Protein 6YU8 (pdb70)

B-factor: mean 39.11, std 14.2, range [21.79, 148.59]

Solvent-accessible surface area: 17658 Å² total; per-residue (Å²): 171,160,88,17,52,8,67,0,21,137,159,77,42,44,44,128,98,0,94,74,64,2,160,40,25,26,90,78,2,162,100,67,100,104,44,68,15,99,48,5,24,44,3,0,67,155,64,123,88,4,81,5,0,0,0,0,16,11,39,116,0,23,1,0,5,8,0,4,99,116,4,24,4,95,51,0,0,0,1,2,124,46,80,52,146,110,157,86,97,66,74,16,103,64,58,23,5,5,171,34,0,67,88,1,5,65,64,27,130,143,69,93,12,96,5,22,1,0,4,22,98,97,26,44,20,57,10,37,82,157,51,2,11,49,69,4,77,148,68,7,16,94,54,1,18,0,0,5,2,24,10,120,28,100,70,112,91,76,2,16,146,14,0,76,7,0,9,15,0,0,0,10,30,10,56,47,176,47,4,114,0,0,2,0,12,0,4,0,14,3,24,92,0,0,10,40,0,2,49,46,0,0,7,6,0,36,26,2,92,0,7,1,1,68,39,0,44,15,97,25,1,9,0,3,0,10,0,14,96,29,54,111,73,5,80,42,75,59,47,23,85,91,18,48,0,0,54,23,0,7,35,0,0,83,72,1,18,131,33,4,47,193,213,54,83,47,88,153,97,8,83,12,100,18,60,38,29,29,102,12,117,49,55,9,57,29,129,0,26,0,51,8,55,49,51,15,21,34,63,2,0,1,0,0,0,18,60,28,114,91,138,159,75,67,25,0,0,0,1,0,5,13,24,5,89,4,71,47,21,115,52,0,121,88,37,8,65,0,38,39,46,64,104,142,57,15,0,25,0,59,0,55,64,2,91,57,130,2,34,2,42,0,28,0,0,0,0,27,27,8,30,73,27,83,168,84,8,84,57,68,5,178,22,20,88,0,56,7,64,132

Structure (mmCIF, N/CA/C/O backbone):
data_6YU8
#
_entry.id   6YU8
#
_cell.length_a   153.761
_cell.length_b   153.761
_cell.length_c   105.354
_cell.angle_alpha   90.000
_cell.angle_beta   90.000
_cell.angle_gamma   120.000
#
_symmetry.space_group_name_H-M   'P 62 2 2'
#
loop_
_entity.id
_entity.type
_entity.pdbx_description
1 polymer 'Methyltransferase domain of the L protein'
2 polymer 'VHH antiboby'
3 non-polymer GLYCEROL
4 non-polymer DI(HYDROXYETHYL)ETHER
5 non-polymer 'SODIUM ION'
6 non-polymer 'CHLORIDE ION'
7 non-polymer 'MAGNESIUM ION'
8 water water
#
loop_
_atom_site.group_PDB
_atom_site.id
_atom_site.type_symbol
_atom_site.label_atom_id
_atom_site.label_alt_id
_atom_site.label_comp_id
_atom_site.label_asym_id
_atom_site.label_entity_id
_atom_site.label_seq_id
_atom_site.pdbx_PDB_ins_code
_atom_site.Cartn_x
_atom_site.Cartn_y
_atom_site.Cartn_z
_atom_site.occupancy
_atom_site.B_iso_or_equiv
_atom_site.auth_seq_id
_atom_site.auth_comp_id
_atom_site.auth_asym_id
_atom_site.auth_atom_id
_atom_site.pdbx_PDB_model_num
ATOM 1 N N . PRO A 1 19 ? 125.985 42.393 13.085 1.00 58.99 1755 PRO A N 1
ATOM 2 C CA . PRO A 1 19 ? 126.972 42.968 14.021 1.00 58.76 1755 PRO A CA 1
ATOM 3 C C . PRO A 1 19 ? 126.354 44.098 14.851 1.00 58.26 1755 PRO A C 1
ATOM 4 O O . PRO A 1 19 ? 126.402 44.066 16.079 1.00 59.05 1755 PRO A O 1
ATOM 8 N N . HIS A 1 20 ? 125.729 45.073 14.185 1.00 56.51 1756 HIS A N 1
ATOM 9 C CA . HIS A 1 20 ? 124.995 46.136 14.859 1.00 55.62 1756 HIS A CA 1
ATOM 10 C C . HIS A 1 20 ? 123.521 45.742 15.113 1.00 53.49 1756 HIS A C 1
ATOM 11 O O . HIS A 1 20 ? 122.849 46.353 15.950 1.00 54.25 1756 HIS A O 1
ATOM 18 N N . ARG A 1 21 ? 123.032 44.732 14.358 1.00 49.98 1757 ARG A N 1
ATOM 19 C CA . ARG A 1 21 ? 121.717 44.122 14.399 1.00 47.73 1757 ARG A CA 1
ATOM 20 C C . ARG A 1 21 ? 121.551 43.282 15.681 1.00 44.68 1757 ARG A C 1
ATOM 21 O O . ARG A 1 21 ? 122.352 42.370 15.911 1.00 45.60 1757 ARG A O 1
ATOM 29 N N . LEU A 1 22 ? 120.533 43.568 16.498 1.00 41.65 1758 LEU A N 1
ATOM 30 C CA . LEU A 1 22 ? 120.310 42.799 17.751 1.00 39.75 1758 LEU A CA 1
ATOM 31 C C . LEU A 1 22 ? 119.388 41.582 17.509 1.00 35.79 1758 LEU A C 1
ATOM 32 O O . LEU A 1 22 ? 118.171 41.718 17.436 1.00 34.03 1758 LEU A O 1
ATOM 37 N N . VAL A 1 23 ? 119.995 40.407 17.315 1.00 34.66 1759 VAL A N 1
ATOM 38 C CA . VAL A 1 23 ? 119.303 39.178 16.933 1.00 34.91 1759 VAL A CA 1
ATOM 39 C C . VAL A 1 23 ? 119.754 38.038 17.829 1.00 34.57 1759 VAL A C 1
ATOM 40 O O . VAL A 1 23 ? 120.953 37.799 17.963 1.00 34.79 1759 VAL A O 1
ATOM 44 N N . VAL A 1 24 ? 118.798 37.326 18.431 1.00 32.91 1760 VAL A N 1
ATOM 45 C CA . VAL A 1 24 ? 119.071 36.211 19.327 1.00 32.88 1760 VAL A CA 1
ATOM 46 C C . VAL A 1 24 ? 118.270 35.013 18.825 1.00 32.51 1760 VAL A C 1
ATOM 47 O O . VAL A 1 24 ? 117.050 35.123 18.731 1.00 32.01 1760 VAL A O 1
ATOM 51 N N . PRO A 1 25 ? 118.892 33.849 18.545 1.00 31.98 1761 PRO A N 1
ATOM 52 C CA . PRO A 1 25 ? 118.098 32.674 18.142 1.00 31.09 1761 PRO A CA 1
ATOM 53 C C . PRO A 1 25 ? 117.138 32.297 19.266 1.00 29.39 1761 PRO A C 1
ATOM 54 O O . PRO A 1 25 ? 117.541 32.254 20.429 1.00 29.03 1761 PRO A O 1
ATOM 58 N N . PHE A 1 26 ? 115.854 32.111 18.939 1.00 29.01 1762 PHE A N 1
ATOM 59 C CA . PHE A 1 26 ? 114.864 31.765 19.947 1.00 29.57 1762 PHE A CA 1
ATOM 60 C C . PHE A 1 26 ? 115.092 30.333 20.465 1.00 31.51 1762 PHE A C 1
ATOM 61 O O . PHE A 1 26 ? 114.815 30.057 21.620 1.00 30.64 1762 PHE A O 1
ATOM 69 N N . PHE A 1 27 ? 115.547 29.436 19.578 1.00 34.19 1763 PHE A N 1
ATOM 70 C CA . PHE A 1 27 ? 115.896 28.040 19.829 1.00 38.54 1763 PHE A CA 1
ATOM 71 C C . PHE A 1 27 ? 117.033 27.663 18.853 1.00 44.65 1763 PHE A C 1
ATOM 72 O O . PHE A 1 27 ? 117.145 28.250 17.764 1.00 44.70 1763 PHE A O 1
ATOM 80 N N . LYS A 1 28 ? 117.860 26.690 19.241 1.00 48.89 1764 LYS A N 1
ATOM 81 C CA . LYS A 1 28 ? 118.975 26.195 18.427 1.00 53.79 1764 LYS A CA 1
ATOM 82 C C . LYS A 1 28 ? 119.336 24.766 18.837 1.00 58.58 1764 LYS A C 1
ATOM 83 O O . LYS A 1 28 ? 119.121 24.377 19.991 1.00 59.36 1764 LYS A O 1
ATOM 85 N N . ILE A 1 37 ? 124.123 22.593 31.198 1.00 67.84 1773 ILE A N 1
ATOM 86 C CA . ILE A 1 37 ? 125.086 23.694 31.247 1.00 68.01 1773 ILE A CA 1
ATOM 87 C C . ILE A 1 37 ? 124.374 25.052 31.279 1.00 67.54 1773 ILE A C 1
ATOM 88 O O . ILE A 1 37 ? 124.863 26.025 30.697 1.00 68.07 1773 ILE A O 1
ATOM 90 N N . GLU A 1 38 ? 123.229 25.127 31.972 1.00 66.29 1774 GLU A N 1
ATOM 91 C CA . GLU A 1 38 ? 122.460 26.373 32.033 1.00 65.33 1774 GLU A CA 1
ATOM 92 C C . GLU A 1 38 ? 121.792 26.591 33.394 1.00 62.53 1774 GLU A C 1
ATOM 93 O O . GLU A 1 38 ? 121.482 25.625 34.097 1.00 63.18 1774 GLU A O 1
ATOM 99 N N . PRO A 1 39 ? 121.521 27.854 33.771 1.00 59.04 1775 PRO A N 1
ATOM 100 C CA . PRO A 1 39 ? 120.886 28.103 35.073 1.00 55.99 1775 PRO A CA 1
ATOM 101 C C . PRO A 1 39 ? 119.489 27.499 35.243 1.00 51.54 1775 PRO A C 1
ATOM 102 O O . PRO A 1 39 ? 118.840 27.043 34.295 1.00 51.74 1775 PRO A O 1
ATOM 106 N N . SER A 1 40 ? 119.049 27.468 36.487 1.00 47.34 1776 SER A N 1
ATOM 107 C CA . SER A 1 40 ? 117.735 26.989 36.822 1.00 44.01 1776 SER A CA 1
ATOM 108 C C . SER A 1 40 ? 116.710 28.039 36.346 1.00 39.37 1776 SER A C 1
ATOM 109 O O . SER A 1 40 ? 117.027 29.233 36.239 1.00 37.64 1776 SER A O 1
ATOM 112 N N . PRO A 1 41 ? 115.453 27.629 36.159 1.00 37.14 1777 PRO A N 1
ATOM 113 C CA . PRO A 1 41 ? 114.399 28.607 35.854 1.00 35.59 1777 PRO A CA 1
ATOM 114 C C . PRO A 1 41 ? 114.287 29.670 36.960 1.00 34.16 1777 PRO A C 1
ATOM 115 O O . PRO A 1 41 ? 113.978 30.806 36.665 1.00 33.16 1777 PRO A O 1
ATOM 119 N N . GLU A 1 42 ? 114.562 29.301 38.222 1.00 33.31 1778 GLU A N 1
ATOM 120 C CA . GLU A 1 42 ? 114.514 30.252 39.340 1.00 33.10 1778 GLU A CA 1
ATOM 121 C C . GLU A 1 42 ? 115.567 31.338 39.158 1.00 31.77 1778 GLU A C 1
ATOM 122 O O . GLU A 1 42 ? 115.265 32.514 39.374 1.00 31.47 1778 GLU A O 1
ATOM 128 N N . GLU A 1 43 ? 116.794 30.952 38.758 1.00 31.00 1779 GLU A N 1
ATOM 129 C CA . GLU A 1 43 ? 117.861 31.917 38.506 1.00 31.65 1779 GLU A CA 1
ATOM 130 C C . GLU A 1 43 ? 117.518 32.769 37.297 1.00 30.84 1779 GLU A C 1
ATOM 131 O O . GLU A 1 43 ? 117.695 33.975 37.341 1.00 30.53 1779 GLU A O 1
ATOM 137 N N . SER A 1 44 ? 117.015 32.156 36.216 1.00 30.29 1780 SER A N 1
ATOM 138 C CA . SER A 1 44 ? 116.629 32.908 35.013 1.00 30.29 1780 SER A CA 1
ATOM 139 C C . SER A 1 44 ? 115.546 33.942 35.335 1.00 29.37 1780 SER A C 1
ATOM 140 O O . SER A 1 44 ? 115.681 35.097 34.940 1.00 29.67 1780 SER A O 1
ATOM 143 N N . ARG A 1 45 ? 114.515 33.540 36.087 1.00 28.79 1781 ARG A N 1
ATOM 144 C CA . ARG A 1 45 ? 113.407 34.429 36.446 1.00 28.96 1781 ARG A CA 1
ATOM 145 C C . ARG A 1 45 ? 113.891 35.591 37.318 1.00 29.89 1781 ARG A C 1
ATOM 146 O O . ARG A 1 45 ? 113.447 36.728 37.144 1.00 29.75 1781 ARG A O 1
ATOM 154 N N . SER A 1 46 ? 114.806 35.302 38.243 1.00 29.59 1782 SER A N 1
ATOM 155 C CA . SER A 1 46 ? 115.374 36.344 39.099 1.00 29.60 1782 SER A CA 1
ATOM 156 C C . SER A 1 46 ? 116.223 37.308 38.272 1.00 29.28 1782 SER A C 1
ATOM 157 O O . SER A 1 46 ? 116.026 38.520 38.368 1.00 29.13 1782 SER A O 1
ATOM 160 N N . ASN A 1 47 ? 117.108 36.789 37.390 1.00 29.28 1783 ASN A N 1
ATOM 161 C CA . ASN A 1 47 ? 117.919 37.644 36.525 1.00 29.61 1783 ASN A CA 1
ATOM 162 C C . ASN A 1 47 ? 117.055 38.499 35.599 1.00 29.48 1783 ASN A C 1
ATOM 163 O O . ASN A 1 47 ? 117.340 39.687 35.414 1.00 28.09 1783 ASN A O 1
ATOM 168 N N . ILE A 1 48 ? 115.962 37.914 35.072 1.00 28.86 1784 ILE A N 1
ATOM 169 C CA . ILE A 1 48 ? 115.051 38.636 34.184 1.00 29.30 1784 ILE A CA 1
ATOM 170 C C . ILE A 1 48 ? 114.390 39.795 34.933 1.00 29.64 1784 ILE A C 1
ATOM 171 O O . ILE A 1 48 ? 114.348 40.911 34.392 1.00 30.21 1784 ILE A O 1
ATOM 176 N N . LYS A 1 49 ? 113.935 39.552 36.170 1.00 29.51 1785 LYS A N 1
ATOM 177 C CA . LYS A 1 49 ? 113.297 40.582 37.004 1.00 30.21 1785 LYS A CA 1
ATOM 178 C C . LYS A 1 49 ? 114.267 41.760 37.218 1.00 31.41 1785 LYS A C 1
ATOM 179 O O . LYS A 1 49 ? 113.871 42.915 37.059 1.00 31.57 1785 LYS A O 1
ATOM 185 N N . GLY A 1 50 ? 115.533 41.445 37.475 1.00 31.94 1786 GLY A N 1
ATOM 186 C CA . GLY A 1 50 ? 116.581 42.451 37.635 1.00 32.89 1786 GLY A CA 1
ATOM 187 C C . GLY A 1 50 ? 116.871 43.239 36.374 1.00 33.47 1786 GLY A C 1
ATOM 188 O O . GLY A 1 50 ? 117.022 44.466 36.421 1.00 33.97 1786 GLY A O 1
ATOM 189 N N . LEU A 1 51 ? 116.948 42.549 35.231 1.00 32.55 1787 LEU A N 1
ATOM 190 C CA . LEU A 1 51 ? 117.180 43.191 33.935 1.00 32.62 1787 LEU A CA 1
ATOM 191 C C . LEU A 1 51 ? 116.024 44.117 33.548 1.00 33.68 1787 LEU A C 1
ATOM 192 O O . LEU A 1 51 ? 116.272 45.225 33.056 1.00 34.62 1787 LEU A O 1
ATOM 197 N N . LEU A 1 52 ? 114.784 43.704 33.814 1.00 33.67 1788 LEU A N 1
ATOM 198 C CA . LEU A 1 52 ? 113.610 44.523 33.514 1.00 34.73 1788 LEU A CA 1
ATOM 199 C C . LEU A 1 52 ? 113.589 45.779 34.410 1.00 36.94 1788 LEU A C 1
ATOM 200 O O . LEU A 1 52 ? 113.252 46.863 33.927 1.00 36.93 1788 LEU A O 1
ATOM 205 N N . GLN A 1 53 ? 114.000 45.638 35.687 1.00 37.59 1789 GLN A N 1
ATOM 206 C CA . GLN A 1 53 ? 114.086 46.781 36.610 1.00 39.48 1789 GLN A CA 1
ATOM 207 C C . GLN A 1 53 ? 115.126 47.772 36.101 1.00 40.60 1789 GLN A C 1
ATOM 208 O O . GLN A 1 53 ? 114.889 48.976 36.128 1.00 41.48 1789 GLN A O 1
ATOM 214 N N . HIS A 1 54 ? 116.271 47.276 35.646 1.00 41.33 1790 HIS A N 1
ATOM 215 C CA . HIS A 1 54 ? 117.360 48.106 35.135 1.00 43.13 1790 HIS A CA 1
ATOM 216 C C . HIS A 1 54 ? 116.909 48.870 33.872 1.00 44.63 1790 HIS A C 1
ATOM 217 O O . HIS A 1 54 ? 117.107 50.084 33.789 1.00 44.39 1790 HIS A O 1
ATOM 224 N N . LEU A 1 55 ? 116.252 48.179 32.924 1.00 45.42 1791 LEU A N 1
ATOM 225 C CA . LEU A 1 55 ? 115.745 48.813 31.703 1.00 47.00 1791 LEU A CA 1
ATOM 226 C C . LEU A 1 55 ? 114.737 49.905 32.023 1.00 48.85 1791 LEU A C 1
ATOM 227 O O . LEU A 1 55 ? 114.746 50.947 31.377 1.00 49.03 1791 LEU A O 1
ATOM 232 N N . ARG A 1 56 ? 113.883 49.665 33.015 1.00 50.45 1792 ARG A N 1
ATOM 233 C CA . ARG A 1 56 ? 112.841 50.581 33.477 1.00 53.60 1792 ARG A CA 1
ATOM 234 C C . ARG A 1 56 ? 113.426 51.856 34.132 1.00 56.60 1792 ARG A C 1
ATOM 235 O O . ARG A 1 56 ? 112.801 52.912 34.104 1.00 56.79 1792 ARG A O 1
ATOM 243 N N . THR A 1 57 ? 114.610 51.735 34.738 1.00 58.55 1793 THR A N 1
ATOM 244 C CA . THR A 1 57 ? 115.300 52.794 35.467 1.00 60.96 1793 THR A CA 1
ATOM 245 C C . THR A 1 57 ? 116.175 53.630 34.539 1.00 62.86 1793 THR A C 1
ATOM 246 O O . THR A 1 57 ? 116.208 54.852 34.665 1.00 63.53 1793 THR A O 1
ATOM 250 N N . MET A 1 58 ? 116.863 52.956 33.602 1.00 63.60 1794 MET A N 1
ATOM 251 C CA . MET A 1 58 ? 117.773 53.477 32.574 1.00 64.55 1794 MET A CA 1
ATOM 252 C C . MET A 1 58 ? 117.618 54.965 32.245 1.00 65.31 1794 MET A C 1
ATOM 253 O O . MET A 1 58 ? 118.610 55.692 32.199 1.00 65.79 1794 MET A O 1
ATOM 258 N N . VAL A 1 71 ? 108.894 60.387 8.755 1.00 67.11 1807 VAL A N 1
ATOM 259 C CA . VAL A 1 71 ? 107.591 59.971 8.237 1.00 67.31 1807 VAL A CA 1
ATOM 260 C C . VAL A 1 71 ? 106.869 59.115 9.268 1.00 66.73 1807 VAL A C 1
ATOM 261 O O . VAL A 1 71 ? 107.313 58.007 9.562 1.00 67.28 1807 VAL A O 1
ATOM 263 N N . SER A 1 72 ? 105.749 59.620 9.814 1.00 65.32 1808 SER A N 1
ATOM 264 C CA . SER A 1 72 ? 104.973 58.901 10.830 1.00 64.11 1808 SER A CA 1
ATOM 265 C C . SER A 1 72 ? 104.192 57.681 10.302 1.00 61.79 1808 SER A C 1
ATOM 266 O O . SER A 1 72 ? 103.622 56.931 11.097 1.00 62.41 1808 SER A O 1
ATOM 268 N N . SER A 1 73 ? 104.176 57.475 8.977 1.00 58.79 1809 SER A N 1
ATOM 269 C CA . SER A 1 73 ? 103.500 56.340 8.350 1.00 56.12 1809 SER A CA 1
ATOM 270 C C . SER A 1 73 ? 104.440 55.141 8.083 1.00 52.34 1809 SER A C 1
ATOM 271 O O . SER A 1 73 ? 103.971 54.091 7.660 1.00 52.12 1809 SER A O 1
ATOM 274 N N . MET A 1 74 ? 105.757 55.304 8.299 1.00 49.15 1810 MET A N 1
ATOM 275 C CA . MET A 1 74 ? 106.748 54.266 8.048 1.00 46.08 1810 MET A CA 1
ATOM 276 C C . MET A 1 74 ? 106.909 53.307 9.242 1.00 41.49 1810 MET A C 1
ATOM 277 O O . MET A 1 74 ? 107.213 53.762 10.348 1.00 41.71 1810 MET A O 1
ATOM 282 N N . HIS A 1 75 ? 106.733 51.987 9.023 1.00 37.49 1811 HIS A N 1
ATOM 283 C CA . HIS A 1 75 ? 106.919 51.029 10.128 1.00 34.34 1811 HIS A CA 1
ATOM 284 C C . HIS A 1 75 ? 108.396 50.628 10.118 1.00 33.27 1811 HIS A C 1
ATOM 285 O O . HIS A 1 75 ? 108.754 49.616 9.522 1.00 31.96 1811 HIS A O 1
ATOM 292 N N . TYR A 1 76 ? 109.256 51.460 10.718 1.00 33.83 1812 TYR A N 1
ATOM 293 C CA . TYR A 1 76 ? 110.700 51.221 10.722 1.00 34.84 1812 TYR A CA 1
ATOM 294 C C . TYR A 1 76 ? 111.047 49.891 11.403 1.00 32.70 1812 TYR A C 1
ATOM 295 O O . TYR A 1 76 ? 111.961 49.187 10.964 1.00 31.77 1812 TYR A O 1
ATOM 304 N N . LYS A 1 77 ? 110.351 49.586 12.513 1.00 31.18 1813 LYS A N 1
ATOM 305 C CA . LYS A 1 77 ? 110.605 48.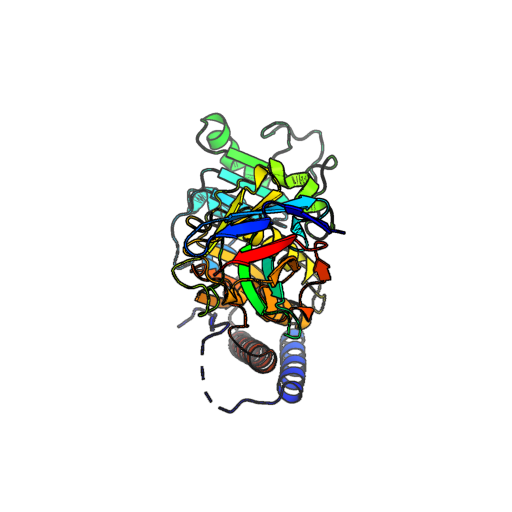356 13.267 1.00 30.44 1813 LYS A CA 1
ATOM 306 C C . LYS A 1 77 ? 110.375 47.123 12.406 1.00 29.67 1813 LYS A C 1
ATOM 307 O O . LYS A 1 77 ? 111.254 46.277 12.337 1.00 29.80 1813 LYS A O 1
ATOM 313 N N . LEU A 1 78 ? 109.211 47.015 11.730 1.00 29.06 1814 LEU A N 1
ATOM 314 C CA . LEU A 1 78 ? 108.925 45.851 10.894 1.00 28.86 1814 LEU A CA 1
ATOM 315 C C . LEU A 1 78 ? 109.905 45.770 9.706 1.00 28.74 1814 LEU A C 1
ATOM 316 O O . LEU A 1 78 ? 110.322 44.673 9.334 1.00 28.58 1814 LEU A O 1
ATOM 321 N N . ASP A 1 79 ? 110.315 46.926 9.160 1.00 28.77 1815 ASP A N 1
ATOM 322 C CA . ASP A 1 79 ? 111.283 46.932 8.061 1.00 29.66 1815 ASP A CA 1
ATOM 323 C C . ASP A 1 79 ? 112.631 46.331 8.513 1.00 30.26 1815 ASP A C 1
ATOM 324 O O . ASP A 1 79 ? 113.205 45.535 7.775 1.00 31.94 1815 ASP A O 1
ATOM 329 N N . GLU A 1 80 ? 113.078 46.625 9.740 1.00 30.39 1816 GLU A N 1
ATOM 330 C CA . GLU A 1 80 ? 114.317 46.046 10.283 1.00 30.53 1816 GLU A CA 1
ATOM 331 C C . GLU A 1 80 ? 114.157 44.549 10.507 1.00 30.83 1816 GLU A C 1
ATOM 3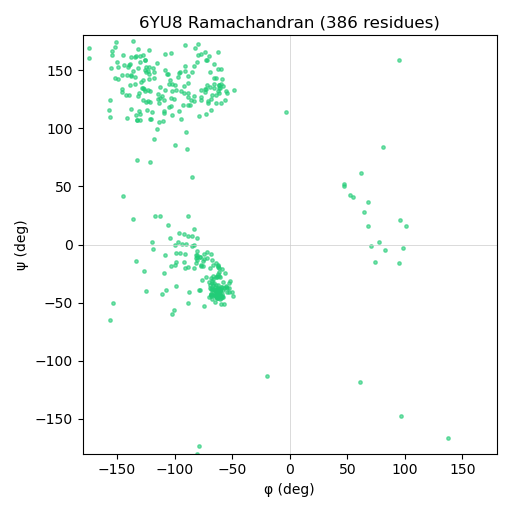32 O O . GLU A 1 80 ? 115.077 43.778 10.239 1.00 30.82 1816 GLU A O 1
ATOM 338 N N . VAL A 1 81 ? 112.971 44.118 10.982 1.00 30.22 1817 VAL A N 1
ATOM 339 C CA . VAL A 1 81 ? 112.698 42.688 11.186 1.00 29.64 1817 VAL A CA 1
ATOM 340 C C . VAL A 1 81 ? 112.804 41.925 9.870 1.00 29.94 1817 VAL A C 1
ATOM 341 O O . VAL A 1 81 ? 113.343 40.813 9.832 1.00 29.86 1817 VAL A O 1
ATOM 345 N N . LEU A 1 82 ? 112.310 42.538 8.786 1.00 30.10 1818 LEU A N 1
ATOM 346 C CA . LEU A 1 82 ? 112.288 41.938 7.463 1.00 31.60 1818 LEU A CA 1
ATOM 347 C C . LEU A 1 82 ? 113.553 42.189 6.621 1.00 34.32 1818 LEU A C 1
ATOM 348 O O . LEU A 1 82 ? 113.484 42.071 5.405 1.00 33.20 1818 LEU A O 1
ATOM 353 N N . TRP A 1 83 ? 114.696 42.461 7.266 1.00 37.37 1819 TRP A N 1
ATOM 354 C CA . TRP A 1 83 ? 115.972 42.702 6.586 1.00 41.46 1819 TRP A CA 1
ATOM 355 C C . TRP A 1 83 ? 116.373 41.599 5.586 1.00 41.66 1819 TRP A C 1
ATOM 356 O O . TRP A 1 83 ? 116.921 41.930 4.535 1.00 42.38 1819 TRP A O 1
ATOM 358 N N . GLU A 1 84 ? 116.106 40.314 5.883 1.00 40.90 1820 GLU A N 1
ATOM 359 C CA . GLU A 1 84 ? 116.467 39.230 4.960 1.00 41.15 1820 GLU A CA 1
ATOM 360 C C . GLU A 1 84 ? 115.489 39.029 3.821 1.00 40.16 1820 GLU A C 1
ATOM 361 O O . GLU A 1 84 ? 115.732 38.167 2.977 1.00 40.88 1820 GLU A O 1
ATOM 367 N N . TYR A 1 85 ? 114.356 39.748 3.815 1.00 37.85 1821 TYR A N 1
ATOM 368 C CA . TYR A 1 85 ? 113.326 39.546 2.812 1.00 36.83 1821 TYR A CA 1
ATOM 369 C C . TYR A 1 85 ? 113.151 40.769 1.942 1.00 35.99 1821 TYR A C 1
ATOM 370 O O . TYR A 1 85 ? 113.457 41.891 2.371 1.00 36.02 1821 TYR A O 1
ATOM 379 N N . ASN A 1 86 ? 112.625 40.564 0.736 1.00 35.89 1822 ASN A N 1
ATOM 380 C CA . ASN A 1 86 ? 112.365 41.701 -0.140 1.00 37.17 1822 ASN A CA 1
ATOM 381 C C . ASN A 1 86 ? 110.994 41.681 -0.792 1.00 35.50 1822 ASN A C 1
ATOM 382 O O . ASN A 1 86 ? 110.572 42.722 -1.287 1.00 35.56 1822 ASN A O 1
ATOM 387 N N . LYS A 1 87 ? 110.284 40.548 -0.768 1.00 34.68 1823 LYS A N 1
ATOM 388 C CA . LYS A 1 87 ? 108.981 40.476 -1.417 1.00 35.10 1823 LYS A CA 1
ATOM 389 C C . LYS A 1 87 ? 108.031 39.464 -0.770 1.00 33.80 1823 LYS A C 1
ATOM 390 O O . LYS A 1 87 ? 108.465 38.389 -0.377 1.00 34.10 1823 LYS A O 1
ATOM 396 N N . PHE A 1 88 ? 106.726 39.799 -0.712 1.00 32.07 1824 PHE A N 1
ATOM 397 C CA . PHE A 1 88 ? 105.627 38.928 -0.277 1.00 30.95 1824 PHE A CA 1
ATOM 398 C C . PHE A 1 88 ? 104.419 39.162 -1.204 1.00 30.64 1824 PHE A C 1
ATOM 399 O O . PHE A 1 88 ? 104.296 40.235 -1.797 1.00 30.89 1824 PHE A O 1
ATOM 407 N N . GLU A 1 89 ? 103.539 38.177 -1.339 1.00 29.70 1825 GLU A N 1
ATOM 408 C CA . GLU A 1 89 ? 102.375 38.281 -2.211 1.00 30.43 1825 GLU A CA 1
ATOM 409 C C . GLU A 1 89 ? 101.041 38.430 -1.486 1.00 30.40 1825 GLU A C 1
ATOM 410 O O . GLU A 1 89 ? 100.145 39.081 -2.013 1.00 30.88 1825 GLU A O 1
ATOM 416 N N . SER A 1 90 ? 100.854 37.715 -0.364 1.00 29.48 1826 SER A N 1
ATOM 417 C CA . SER A 1 90 ? 99.570 37.658 0.345 1.00 28.34 1826 SER A CA 1
ATOM 418 C C . SER A 1 90 ? 99.818 37.757 1.850 1.00 27.98 1826 SER A C 1
ATOM 419 O O . SER A 1 90 ? 100.475 36.881 2.429 1.00 28.34 1826 SER A O 1
ATOM 422 N N . ALA A 1 91 ? 99.314 38.818 2.481 1.00 26.70 1827 ALA A N 1
ATOM 423 C CA . ALA A 1 91 ? 99.589 39.037 3.898 1.00 26.29 1827 ALA A CA 1
ATOM 424 C C . ALA A 1 91 ? 98.353 39.022 4.752 1.00 26.88 1827 ALA A C 1
ATOM 425 O O . ALA A 1 91 ? 97.280 39.484 4.334 1.00 27.15 1827 ALA A O 1
ATOM 427 N N . VAL A 1 92 ? 98.518 38.563 6.000 1.00 26.09 1828 VAL A N 1
ATOM 428 C CA . VAL A 1 92 ? 97.454 38.629 6.998 1.00 26.55 1828 VAL A CA 1
ATOM 429 C C . VAL A 1 92 ? 98.075 39.459 8.133 1.00 26.61 1828 VAL A C 1
ATOM 430 O O . VAL A 1 92 ? 99.005 38.990 8.778 1.00 26.24 1828 VAL A O 1
ATOM 434 N N . THR A 1 93 ? 97.622 40.721 8.319 1.00 26.47 1829 THR A N 1
ATOM 435 C CA . THR A 1 93 ? 98.178 41.630 9.332 1.00 26.84 1829 THR A CA 1
ATOM 436 C C . THR A 1 93 ? 97.142 41.813 10.439 1.00 27.10 1829 THR A C 1
ATOM 437 O O . THR A 1 93 ? 96.042 42.289 10.176 1.00 27.94 1829 THR A O 1
ATOM 441 N N . LEU A 1 94 ? 97.467 41.354 11.651 1.00 25.71 1830 LEU A N 1
ATOM 442 C CA . LEU A 1 94 ? 96.552 41.367 12.793 1.00 25.44 1830 LEU A CA 1
ATOM 443 C C . LEU A 1 94 ? 96.975 42.392 13.808 1.00 25.04 1830 LEU A C 1
ATOM 444 O O . LEU A 1 94 ? 98.170 42.669 13.933 1.00 25.62 1830 LEU A O 1
ATOM 449 N N . ALA A 1 95 ? 95.999 42.963 14.549 1.00 24.90 1831 ALA A N 1
ATOM 450 C CA . ALA A 1 95 ? 96.208 43.996 15.587 1.00 25.29 1831 ALA A CA 1
ATOM 451 C C . ALA A 1 95 ? 97.138 45.101 15.064 1.00 26.34 1831 ALA A C 1
ATOM 452 O O . ALA A 1 95 ? 98.178 45.416 15.659 1.00 26.34 1831 ALA A O 1
ATOM 454 N N . GLU A 1 96 ? 96.760 45.624 13.898 1.00 26.45 1832 GLU A N 1
ATOM 455 C CA . GLU A 1 96 ? 97.532 46.581 13.102 1.00 28.11 1832 GLU A CA 1
ATOM 456 C C . GLU A 1 96 ? 97.474 48.032 13.520 1.00 29.28 1832 GLU A C 1
ATOM 457 O O . GLU A 1 96 ? 98.232 48.825 12.966 1.00 30.25 1832 GLU A O 1
ATOM 463 N N . GLY A 1 97 ? 96.579 48.396 14.436 1.00 28.48 1833 GLY A N 1
ATOM 464 C CA . GLY A 1 97 ? 96.484 49.789 14.872 1.00 28.66 1833 GLY A CA 1
ATOM 465 C C . GLY A 1 97 ? 96.139 50.726 13.723 1.00 28.86 1833 GLY A C 1
ATOM 466 O O . GLY A 1 97 ? 95.107 50.557 13.067 1.00 29.08 1833 GLY A O 1
ATOM 467 N N . GLU A 1 98 ? 97.039 51.670 13.426 1.00 28.31 1834 GLU A N 1
ATOM 468 C CA . GLU A 1 98 ? 96.845 52.609 12.314 1.00 28.22 1834 GLU A CA 1
ATOM 469 C C . GLU A 1 98 ? 97.087 51.975 10.939 1.00 27.66 1834 GLU A C 1
ATOM 470 O O . GLU A 1 98 ? 96.648 52.542 9.929 1.00 27.29 1834 GLU A O 1
ATOM 476 N N . GLY A 1 99 ? 97.780 50.830 10.893 1.00 27.22 1835 GLY A N 1
ATOM 477 C CA . GLY A 1 99 ? 98.008 50.126 9.635 1.00 28.06 1835 GLY A CA 1
ATOM 478 C C . GLY A 1 99 ? 99.323 50.409 8.930 1.00 29.14 1835 GLY A C 1
ATOM 479 O O . GLY A 1 99 ? 99.450 50.142 7.727 1.00 29.49 1835 GLY A O 1
ATOM 480 N N . SER A 1 100 ? 100.336 50.900 9.671 1.00 28.96 1836 SER A N 1
ATOM 481 C CA . SER A 1 100 ? 101.638 51.196 9.060 1.00 29.10 1836 SER A CA 1
ATOM 482 C C . SER A 1 100 ? 102.392 49.948 8.610 1.00 27.81 1836 SER A C 1
ATOM 483 O O . SER A 1 100 ? 103.149 50.019 7.646 1.00 27.08 1836 SER A O 1
ATOM 486 N N . GLY A 1 101 ? 102.158 48.824 9.274 1.00 26.74 1837 GLY A N 1
ATOM 487 C CA . GLY A 1 101 ? 102.776 47.564 8.884 1.00 27.47 1837 GLY A CA 1
ATOM 488 C C . GLY A 1 101 ? 102.212 47.090 7.559 1.00 27.32 1837 GLY A C 1
ATOM 489 O O . GLY A 1 101 ? 102.9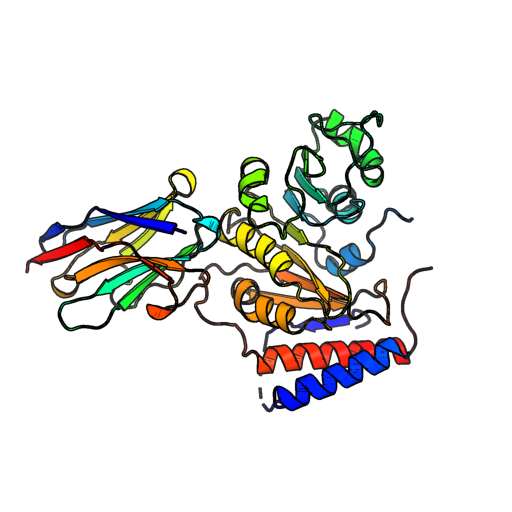60 46.653 6.684 1.00 27.27 1837 GLY A O 1
ATOM 490 N N . ALA A 1 102 ? 100.874 47.183 7.401 1.00 26.88 1838 ALA A N 1
ATOM 491 C CA . ALA A 1 102 ? 100.191 46.812 6.158 1.00 27.84 1838 ALA A CA 1
ATOM 492 C C . ALA A 1 102 ? 100.677 47.739 5.038 1.00 27.75 1838 ALA A C 1
ATOM 493 O O . ALA A 1 102 ? 100.951 47.262 3.946 1.00 27.80 1838 ALA A O 1
ATOM 495 N N . LEU A 1 103 ? 100.820 49.053 5.326 1.00 27.24 1839 LEU A N 1
ATOM 496 C CA . LEU A 1 103 ? 101.310 50.018 4.331 1.00 28.32 1839 LEU A CA 1
ATOM 497 C C . LEU A 1 103 ? 102.725 49.641 3.859 1.00 28.53 1839 LEU A C 1
ATOM 498 O O . LEU A 1 103 ? 102.978 49.629 2.659 1.00 29.23 1839 LEU A O 1
ATOM 503 N N . LEU A 1 104 ? 103.616 49.284 4.788 1.00 28.61 1840 LEU A N 1
ATOM 504 C CA . LEU A 1 104 ? 104.978 48.853 4.438 1.00 28.25 1840 LEU A CA 1
ATOM 505 C C . LEU A 1 104 ? 104.957 47.612 3.545 1.00 28.54 1840 LEU A C 1
ATOM 506 O O . LEU A 1 104 ? 105.668 47.579 2.530 1.00 29.03 1840 LEU A O 1
ATOM 511 N N . LEU A 1 105 ? 104.156 46.586 3.909 1.00 27.85 1841 LEU A N 1
ATOM 512 C CA . LEU A 1 105 ? 104.086 45.362 3.106 1.00 28.38 1841 LEU A CA 1
ATOM 513 C C . LEU A 1 105 ? 103.567 45.613 1.697 1.00 29.56 1841 LEU A C 1
ATOM 514 O O . LEU A 1 105 ? 104.076 45.009 0.745 1.00 29.83 1841 LEU A O 1
ATOM 519 N N . ILE A 1 106 ? 102.590 46.526 1.545 1.00 29.58 1842 ILE A N 1
ATOM 520 C CA . ILE A 1 106 ? 102.082 46.841 0.203 1.00 30.74 1842 ILE A CA 1
ATOM 521 C C . ILE A 1 106 ? 103.082 47.698 -0.591 1.00 32.21 1842 ILE A C 1
ATOM 522 O O . ILE A 1 106 ? 103.456 47.329 -1.701 1.00 32.63 1842 ILE A O 1
ATOM 527 N N . GLN A 1 107 ? 103.531 48.817 -0.024 1.00 33.16 1843 GLN A N 1
ATOM 528 C CA . GLN A 1 107 ? 104.423 49.743 -0.740 1.00 34.14 1843 GLN A CA 1
ATOM 529 C C . GLN A 1 107 ? 105.834 49.237 -1.019 1.00 34.36 1843 GLN A C 1
ATOM 530 O O . GLN A 1 107 ? 106.353 49.493 -2.101 1.00 35.04 1843 GLN A O 1
ATOM 536 N N . LYS A 1 108 ? 106.485 48.613 -0.035 1.00 33.29 1844 LYS A N 1
ATOM 537 C CA . LYS A 1 108 ? 107.867 48.179 -0.192 1.00 33.40 1844 LYS A CA 1
ATOM 538 C C . LYS A 1 108 ? 108.005 46.693 -0.544 1.00 33.45 1844 LYS A C 1
ATOM 539 O O . LYS A 1 108 ? 108.894 46.327 -1.321 1.00 34.18 1844 LYS A O 1
ATOM 545 N N . TYR A 1 109 ? 107.128 45.837 -0.002 1.00 31.97 1845 TYR A N 1
ATOM 546 C CA . TYR A 1 109 ? 107.258 44.394 -0.236 1.00 31.73 1845 TYR A CA 1
ATOM 547 C C . TYR A 1 109 ? 106.362 43.852 -1.367 1.00 32.41 1845 TYR A C 1
ATOM 548 O O . TYR A 1 109 ? 106.405 42.660 -1.652 1.00 33.05 1845 TYR A O 1
ATOM 557 N N . GLY A 1 110 ? 105.611 44.729 -2.029 1.00 32.53 1846 GLY A N 1
ATOM 558 C CA . GLY A 1 110 ? 104.789 44.385 -3.187 1.00 32.47 1846 GLY A CA 1
ATOM 559 C C . GLY A 1 110 ? 103.644 43.416 -2.954 1.00 32.15 1846 GLY A C 1
ATOM 560 O O . GLY A 1 110 ? 103.211 42.754 -3.887 1.00 32.29 1846 GLY A O 1
ATOM 561 N N . VAL A 1 111 ? 103.084 43.373 -1.732 1.00 31.37 1847 VAL A N 1
ATOM 562 C CA . VAL A 1 111 ? 101.949 42.497 -1.434 1.00 31.13 1847 VAL A CA 1
ATOM 563 C C . VAL A 1 111 ? 100.742 42.902 -2.304 1.00 32.11 1847 VAL A C 1
ATOM 564 O O . VAL A 1 111 ? 100.452 44.100 -2.436 1.00 33.11 1847 VAL A O 1
ATOM 568 N N . LYS A 1 112 ? 100.092 41.913 -2.940 1.00 31.66 1848 LYS A N 1
ATOM 569 C CA . LYS A 1 112 ? 98.941 42.142 -3.829 1.00 31.56 1848 LYS A CA 1
ATOM 570 C C . LYS A 1 112 ? 97.602 41.876 -3.152 1.00 30.61 1848 LYS A C 1
ATOM 571 O O . LYS A 1 112 ? 96.563 42.249 -3.694 1.00 31.01 1848 LYS A O 1
ATOM 577 N N . LYS A 1 113 ? 97.604 41.153 -2.018 1.00 28.74 1849 LYS A N 1
ATOM 578 C CA . LYS A 1 113 ? 96.382 40.829 -1.311 1.00 28.25 1849 LYS A CA 1
ATOM 579 C C . LYS A 1 113 ? 96.692 40.900 0.164 1.00 28.33 1849 LYS A C 1
ATOM 580 O O . LYS A 1 113 ? 97.668 40.297 0.612 1.00 28.70 1849 LYS A O 1
ATOM 586 N N . LEU A 1 114 ? 95.880 41.635 0.919 1.00 27.69 1850 LEU A N 1
ATOM 587 C CA . LEU A 1 114 ? 96.161 41.824 2.338 1.00 27.33 1850 LEU A CA 1
ATOM 588 C C . LEU A 1 114 ? 94.904 41.906 3.162 1.00 27.14 1850 LEU A C 1
ATOM 589 O O . LEU A 1 114 ? 93.981 42.644 2.817 1.00 27.86 1850 LEU A O 1
ATOM 594 N N . PHE A 1 115 ? 94.891 41.180 4.286 1.00 26.17 1851 PHE A N 1
ATOM 595 C CA . PHE A 1 115 ? 93.803 41.200 5.252 1.00 26.08 1851 PHE A CA 1
ATOM 596 C C . PHE A 1 115 ? 94.313 42.049 6.411 1.00 26.71 1851 PHE A C 1
ATOM 597 O O . PHE A 1 115 ? 95.413 41.804 6.932 1.00 27.05 1851 PHE A O 1
ATOM 605 N N . LEU A 1 116 ? 93.552 43.078 6.780 1.00 26.13 1852 LEU A N 1
ATOM 606 C CA . LEU A 1 116 ? 93.984 43.998 7.817 1.00 27.36 1852 LEU A CA 1
ATOM 607 C C . LEU A 1 116 ? 93.001 44.001 8.969 1.00 27.07 1852 LEU A C 1
ATOM 608 O O . LEU A 1 116 ? 91.873 44.482 8.826 1.00 27.85 1852 LEU A O 1
ATOM 613 N N . ASN A 1 117 ? 93.449 43.536 10.125 1.00 25.28 1853 ASN A N 1
ATOM 614 C CA . ASN A 1 117 ? 92.650 43.566 11.331 1.00 24.43 1853 ASN A CA 1
ATOM 615 C C . ASN A 1 117 ? 93.179 44.681 12.229 1.00 24.13 1853 ASN A C 1
ATOM 616 O O . ASN A 1 117 ? 94.379 44.775 12.436 1.00 23.92 1853 ASN A O 1
ATOM 621 N N . THR A 1 118 ? 92.280 45.454 12.852 1.00 24.13 1854 THR A N 1
ATOM 622 C CA . THR A 1 118 ? 92.688 46.484 13.815 1.00 24.02 1854 THR A CA 1
ATOM 623 C C . THR A 1 118 ? 91.545 46.756 14.783 1.00 24.10 1854 THR A C 1
ATOM 624 O O . THR A 1 118 ? 90.383 46.600 14.419 1.00 24.36 1854 THR A O 1
ATOM 628 N N . LEU A 1 119 ? 91.887 47.176 16.011 1.00 24.07 1855 LEU A N 1
ATOM 629 C CA . LEU A 1 119 ? 90.910 47.586 17.032 1.00 24.91 1855 LEU A CA 1
ATOM 630 C C . LEU A 1 119 ? 90.360 49.010 16.769 1.00 26.16 1855 LEU A C 1
ATOM 631 O O . LEU A 1 119 ? 89.437 49.454 17.476 1.00 27.26 1855 LEU A O 1
ATOM 636 N N . ALA A 1 120 ? 90.958 49.752 15.831 1.00 25.59 1856 ALA A N 1
ATOM 637 C CA . ALA A 1 120 ? 90.512 51.115 15.557 1.00 26.73 1856 ALA A CA 1
ATOM 638 C C . ALA A 1 120 ? 89.378 51.117 14.538 1.00 26.33 1856 ALA A C 1
ATOM 639 O O . ALA A 1 120 ? 89.557 50.653 13.409 1.00 26.53 1856 ALA A O 1
ATOM 641 N N . THR A 1 121 ? 88.211 51.642 14.929 1.00 25.57 1857 THR A N 1
ATOM 642 C CA . THR A 1 121 ? 87.116 51.833 13.978 1.00 25.95 1857 THR A CA 1
ATOM 643 C C . THR A 1 121 ? 87.252 53.245 13.391 1.00 25.58 1857 THR A C 1
ATOM 644 O O . THR A 1 121 ? 88.121 54.023 13.816 1.00 25.75 1857 THR A O 1
ATOM 648 N N . GLU A 1 122 ? 86.440 53.560 12.370 1.00 25.10 1858 GLU A N 1
ATOM 649 C CA . GLU A 1 122 ? 86.508 54.837 11.690 1.00 25.12 1858 GLU A CA 1
ATOM 650 C C . GLU A 1 122 ? 85.161 55.545 11.694 1.00 25.56 1858 GLU A C 1
ATOM 651 O O . GLU A 1 122 ? 84.122 54.889 11.662 1.00 25.89 1858 GLU A O 1
ATOM 657 N N . HIS A 1 123 ? 85.172 56.892 11.625 1.00 25.70 1859 HIS A N 1
ATOM 658 C CA . HIS A 1 123 ? 83.924 57.649 11.512 1.00 25.46 1859 HIS A CA 1
ATOM 659 C C . HIS A 1 123 ? 83.270 57.327 10.159 1.00 26.86 1859 HIS A C 1
ATOM 660 O O . HIS A 1 123 ? 83.948 57.282 9.119 1.00 26.57 1859 HIS A O 1
ATOM 667 N N . SER A 1 124 ? 81.947 57.151 10.184 1.00 27.38 1860 SER A N 1
ATOM 668 C CA . SER A 1 124 ? 81.144 56.802 9.015 1.00 28.70 1860 SER A CA 1
ATOM 669 C C . SER A 1 124 ? 81.200 57.859 7.906 1.00 29.54 1860 SER A C 1
ATOM 670 O O . SER A 1 124 ? 80.939 57.534 6.747 1.00 30.90 1860 SER A O 1
ATOM 673 N N . ILE A 1 125 ? 81.582 59.102 8.239 1.00 27.92 1861 ILE A N 1
ATOM 674 C CA . ILE A 1 125 ? 81.624 60.171 7.247 1.00 28.11 1861 ILE A CA 1
ATOM 675 C C . ILE A 1 125 ? 82.866 60.157 6.363 1.00 28.82 1861 ILE A C 1
ATOM 676 O O . ILE A 1 125 ? 82.871 60.883 5.366 1.00 29.41 1861 ILE A O 1
ATOM 681 N N . GLU A 1 126 ? 83.929 59.391 6.710 1.00 28.77 1862 GLU A N 1
ATOM 682 C CA . GLU A 1 126 ? 85.114 59.345 5.830 1.00 30.19 1862 GLU A CA 1
ATOM 683 C C . GLU A 1 126 ? 84.719 58.791 4.457 1.00 32.42 1862 GLU A C 1
ATOM 684 O O . GLU A 1 126 ? 83.914 57.867 4.384 1.00 32.95 1862 GLU A O 1
ATOM 690 N N . SER A 1 127 ? 85.182 59.434 3.400 1.00 33.32 1863 SER A N 1
ATOM 691 C CA . SER A 1 127 ? 84.736 59.112 2.058 1.00 35.39 1863 SER A CA 1
ATOM 692 C C . SER A 1 127 ? 85.343 57.870 1.438 1.00 34.66 1863 SER A C 1
ATOM 693 O O . SER A 1 127 ? 84.638 57.177 0.712 1.00 35.39 1863 SER A O 1
ATOM 696 N N . GLU A 1 128 ? 86.639 57.613 1.652 1.00 33.69 1864 GLU A N 1
ATOM 697 C CA . GLU A 1 128 ? 87.290 56.482 0.978 1.00 33.53 1864 GLU A CA 1
ATOM 698 C C . GLU A 1 128 ? 86.958 55.145 1.600 1.00 32.85 1864 GLU A C 1
ATOM 699 O O . GLU A 1 128 ? 87.100 54.973 2.817 1.00 32.38 1864 GLU A O 1
ATOM 705 N N . VAL A 1 129 ? 86.480 54.206 0.767 1.00 31.99 1865 VAL A N 1
ATOM 706 C CA . VAL A 1 129 ? 86.109 52.878 1.221 1.00 32.73 1865 VAL A CA 1
ATOM 707 C C . VAL A 1 129 ? 86.744 51.790 0.335 1.00 33.01 1865 VAL A C 1
ATOM 708 O O . VAL A 1 129 ? 87.095 52.044 -0.820 1.00 33.46 1865 VAL A O 1
ATOM 712 N N . ILE A 1 130 ? 86.884 50.585 0.878 1.00 32.41 1866 ILE A N 1
ATOM 713 C CA . ILE A 1 130 ? 87.339 49.425 0.125 1.00 33.54 1866 ILE A CA 1
ATOM 714 C C . ILE A 1 130 ? 86.330 48.348 0.430 1.00 34.00 1866 ILE A C 1
ATOM 715 O O . ILE A 1 130 ? 86.199 47.947 1.592 1.00 33.20 1866 ILE A O 1
ATOM 720 N N . SER A 1 131 ? 85.539 47.950 -0.584 1.00 35.07 1867 SER A N 1
ATOM 721 C CA . SER A 1 131 ? 84.485 46.948 -0.420 1.00 36.38 1867 SER A CA 1
ATOM 722 C C . SER A 1 131 ? 83.505 47.303 0.697 1.00 37.30 1867 SER A C 1
ATOM 723 O O . SER A 1 131 ? 83.117 46.437 1.483 1.00 38.63 1867 SER A O 1
ATOM 726 N N . GLY A 1 132 ? 83.143 48.582 0.782 1.00 36.66 1868 GLY A N 1
ATOM 727 C CA . GLY A 1 132 ? 82.202 49.077 1.776 1.00 36.46 1868 GLY A CA 1
ATOM 728 C C . GLY A 1 132 ? 82.766 49.386 3.156 1.00 36.04 1868 GLY A C 1
ATOM 729 O O . GLY A 1 132 ? 82.037 49.894 4.006 1.00 36.91 1868 GLY A O 1
ATOM 730 N N . TYR A 1 133 ? 84.055 49.099 3.403 1.00 34.25 1869 TYR A N 1
ATOM 731 C CA . TYR A 1 133 ? 84.671 49.369 4.713 1.00 33.16 1869 TYR A CA 1
ATOM 732 C C . TYR A 1 133 ? 85.551 50.608 4.638 1.00 30.82 1869 TYR A C 1
ATOM 733 O O . TYR A 1 133 ? 86.218 50.813 3.629 1.00 30.56 1869 TYR A O 1
ATOM 742 N N . THR A 1 134 ? 85.555 51.438 5.694 1.00 29.21 1870 THR A N 1
ATOM 743 C CA . THR A 1 134 ? 86.304 52.693 5.673 1.00 28.46 1870 THR A CA 1
ATOM 744 C C . THR A 1 134 ? 87.804 52.495 5.666 1.00 28.59 1870 THR A C 1
ATOM 745 O O . THR A 1 134 ? 88.342 51.821 6.545 1.00 28.76 1870 THR A O 1
ATOM 749 N N . THR A 1 135 ? 88.484 53.084 4.675 1.00 28.55 1871 THR A N 1
ATOM 750 C CA . THR A 1 135 ? 89.937 52.945 4.590 1.00 29.00 1871 THR A CA 1
ATOM 751 C C . THR A 1 135 ? 90.636 53.672 5.743 1.00 28.72 1871 THR A C 1
ATOM 752 O O . THR A 1 135 ? 90.408 54.867 5.950 1.00 28.52 1871 THR A O 1
ATOM 756 N N . PRO A 1 136 ? 91.543 52.989 6.473 1.00 28.50 1872 PRO A N 1
ATOM 757 C CA . PRO A 1 136 ? 92.326 53.689 7.505 1.00 28.35 1872 PRO A CA 1
ATOM 758 C C . PRO A 1 136 ? 93.127 54.825 6.863 1.00 29.15 1872 PRO A C 1
ATOM 759 O O . PRO A 1 136 ? 93.579 54.704 5.717 1.00 28.75 1872 PRO A O 1
ATOM 763 N N . ARG A 1 137 ? 93.251 55.950 7.562 1.00 29.30 1873 ARG A N 1
ATOM 764 C CA . ARG A 1 137 ? 93.956 57.133 7.066 1.00 31.03 1873 ARG A CA 1
ATOM 765 C C . ARG A 1 137 ? 95.356 56.818 6.508 1.00 31.30 1873 ARG A C 1
ATOM 766 O O . ARG A 1 137 ? 95.720 57.301 5.434 1.00 30.46 1873 ARG A O 1
ATOM 774 N N . MET A 1 138 ? 96.123 55.983 7.229 1.00 31.45 1874 MET A N 1
ATOM 775 C CA . MET A 1 138 ? 97.466 55.602 6.801 1.00 32.31 1874 MET A CA 1
ATOM 776 C C . MET A 1 138 ? 97.476 54.870 5.461 1.00 31.32 1874 MET A C 1
ATOM 777 O O . MET A 1 138 ? 98.487 54.933 4.763 1.00 31.24 1874 MET A O 1
ATOM 782 N N . LEU A 1 139 ? 96.380 54.169 5.103 1.00 30.61 1875 LEU A N 1
ATOM 783 C CA . LEU A 1 139 ? 96.307 53.430 3.840 1.00 32.16 1875 LEU A CA 1
ATOM 784 C C . LEU A 1 139 ? 95.754 54.229 2.669 1.00 32.39 1875 LEU A C 1
ATOM 785 O O . LEU A 1 139 ? 95.687 53.690 1.568 1.00 32.83 1875 LEU A O 1
ATOM 790 N N . LEU A 1 140 ? 95.387 55.510 2.866 1.00 31.80 1876 LEU A N 1
ATOM 791 C CA . LEU A 1 140 ? 94.887 56.318 1.747 1.00 32.48 1876 LEU A CA 1
ATOM 792 C C . LEU A 1 140 ? 95.835 56.366 0.531 1.00 33.28 1876 LEU A C 1
ATOM 793 O O . LEU A 1 140 ? 95.326 56.265 -0.579 1.00 32.97 1876 LEU A O 1
ATOM 798 N N . PRO A 1 141 ? 97.185 56.413 0.686 1.00 34.28 1877 PRO A N 1
ATOM 799 C CA . PRO A 1 141 ? 98.048 56.440 -0.510 1.00 35.15 1877 PRO A CA 1
ATOM 800 C C . PRO A 1 141 ? 97.951 55.210 -1.411 1.00 35.58 1877 PRO A C 1
ATOM 801 O O . PRO A 1 141 ? 98.360 55.305 -2.568 1.00 36.49 1877 PRO A O 1
ATOM 805 N N . ILE A 1 142 ? 97.437 54.058 -0.910 1.00 34.48 1878 ILE A N 1
ATOM 806 C CA . ILE A 1 142 ? 97.333 52.871 -1.771 1.00 34.25 1878 ILE A CA 1
ATOM 807 C C . ILE A 1 142 ? 95.955 52.748 -2.462 1.00 33.76 1878 ILE A C 1
ATOM 808 O O . ILE A 1 142 ? 95.742 51.789 -3.198 1.00 34.38 1878 ILE A O 1
ATOM 813 N N . MET A 1 143 ? 95.018 53.694 -2.237 1.00 32.73 1879 MET A N 1
ATOM 814 C CA . MET A 1 143 ? 93.707 53.636 -2.881 1.00 33.31 1879 MET A CA 1
ATOM 815 C C . MET A 1 143 ? 93.780 53.532 -4.440 1.00 34.83 1879 MET A C 1
ATOM 816 O O . MET A 1 143 ? 93.041 52.729 -4.993 1.00 34.38 1879 MET A O 1
ATOM 821 N N . PRO A 1 144 ? 94.681 54.255 -5.149 1.00 36.31 1880 PRO A N 1
ATOM 822 C CA . PRO A 1 144 ? 94.760 54.091 -6.618 1.00 37.43 1880 PRO A CA 1
ATOM 823 C C . PRO A 1 144 ? 95.070 52.650 -7.052 1.00 38.65 1880 PRO A C 1
ATOM 824 O O . PRO A 1 144 ? 94.478 52.184 -8.023 1.00 39.72 1880 PRO A O 1
ATOM 828 N N . LYS A 1 145 ? 95.923 51.912 -6.301 1.00 38.33 1881 LYS A N 1
ATOM 829 C CA . LYS A 1 145 ? 96.223 50.505 -6.604 1.00 38.17 1881 LYS A CA 1
ATOM 830 C C . LYS A 1 145 ? 94.954 49.646 -6.544 1.00 38.41 1881 LYS A C 1
ATOM 831 O O . LYS A 1 145 ? 94.793 48.729 -7.354 1.00 38.89 1881 LYS A O 1
ATOM 837 N N . THR A 1 146 ? 94.052 49.928 -5.587 1.00 37.73 1882 THR A N 1
ATOM 838 C CA . THR A 1 146 ? 92.808 49.172 -5.469 1.00 38.79 1882 THR A CA 1
ATOM 839 C C . THR A 1 146 ? 91.881 49.492 -6.663 1.00 41.39 1882 THR A C 1
ATOM 840 O O . THR A 1 146 ? 91.216 48.590 -7.172 1.00 41.60 1882 THR A O 1
ATOM 844 N N . HIS A 1 147 ? 91.865 50.762 -7.110 1.00 42.98 1883 HIS A N 1
ATOM 845 C CA . HIS A 1 147 ? 91.056 51.223 -8.253 1.00 45.14 1883 HIS A CA 1
ATOM 846 C C . HIS A 1 147 ? 91.523 50.592 -9.563 1.00 46.66 1883 HIS A C 1
ATOM 847 O O . HIS A 1 147 ? 90.697 50.261 -10.411 1.00 47.94 1883 HIS A O 1
ATOM 854 N N . ARG A 1 148 ? 92.837 50.428 -9.732 1.00 46.78 1884 ARG A N 1
ATOM 855 C CA . ARG A 1 148 ? 93.404 49.796 -10.927 1.00 47.24 1884 ARG A CA 1
ATOM 856 C C . ARG A 1 148 ? 93.356 48.256 -10.891 1.00 47.54 1884 ARG A C 1
ATOM 857 O O . ARG A 1 148 ? 93.921 47.623 -11.778 1.00 48.17 1884 ARG A O 1
ATOM 865 N N . GLY A 1 149 ? 92.727 47.670 -9.870 1.00 46.38 1885 GLY A N 1
ATOM 866 C CA . GLY A 1 149 ? 92.619 46.222 -9.724 1.00 45.41 1885 GLY A CA 1
ATOM 867 C C . GLY A 1 149 ? 93.927 45.515 -9.433 1.00 43.65 1885 GLY A C 1
ATOM 868 O O . GLY A 1 149 ? 94.008 44.296 -9.585 1.00 44.66 1885 GLY A O 1
ATOM 869 N N . GLU A 1 150 ? 94.963 46.259 -9.014 1.00 41.14 1886 GLU A N 1
ATOM 870 C CA . GLU A 1 150 ? 96.276 45.682 -8.715 1.00 39.90 1886 GLU A CA 1
ATOM 871 C C . GLU A 1 150 ? 96.452 45.252 -7.243 1.00 37.87 1886 GLU A C 1
ATOM 872 O O . GLU A 1 150 ? 97.481 44.683 -6.904 1.00 38.18 1886 GLU A O 1
ATOM 878 N N . LEU A 1 151 ? 95.506 45.585 -6.373 1.00 35.74 1887 LEU A N 1
ATOM 879 C CA . LEU A 1 151 ? 95.635 45.308 -4.943 1.00 34.17 1887 LEU A CA 1
ATOM 880 C C . LEU A 1 151 ? 94.291 44.981 -4.347 1.00 33.70 1887 LEU A C 1
ATOM 881 O O . LEU A 1 151 ? 93.324 45.716 -4.552 1.00 34.52 1887 LEU A O 1
ATOM 886 N N . GLU A 1 152 ? 94.229 43.885 -3.595 1.00 32.06 1888 GLU A N 1
ATOM 887 C CA . GLU A 1 152 ? 93.012 43.490 -2.905 1.00 31.35 1888 GLU A CA 1
ATOM 888 C C . GLU A 1 152 ? 93.225 43.703 -1.392 1.00 30.81 1888 GLU A C 1
ATOM 889 O O . GLU A 1 152 ? 94.053 43.015 -0.799 1.00 30.77 1888 GLU A O 1
ATOM 895 N N . VAL A 1 153 ? 92.505 44.641 -0.782 1.00 29.71 1889 VAL A N 1
ATOM 896 C CA . VAL A 1 153 ? 92.624 44.869 0.669 1.00 29.34 1889 VAL A CA 1
ATOM 897 C C . VAL A 1 153 ? 91.328 44.421 1.314 1.00 29.19 1889 VAL A C 1
ATOM 898 O O . VAL A 1 153 ? 90.249 44.827 0.881 1.00 29.87 1889 VAL A O 1
ATOM 902 N N . ILE A 1 154 ? 91.416 43.575 2.335 1.00 27.85 1890 ILE A N 1
ATOM 903 C CA . ILE A 1 154 ? 90.247 43.057 3.026 1.00 27.17 1890 ILE A CA 1
ATOM 904 C C . ILE A 1 154 ? 90.276 43.628 4.437 1.00 26.81 1890 ILE A C 1
ATOM 905 O O . ILE A 1 154 ? 91.104 43.226 5.253 1.00 26.95 1890 ILE A O 1
ATOM 910 N N . LEU A 1 155 ? 89.415 44.602 4.699 1.00 26.44 1891 LEU A N 1
ATOM 911 C CA . LEU A 1 155 ? 89.433 45.304 5.987 1.00 26.63 1891 LEU A CA 1
ATOM 912 C C . LEU A 1 155 ? 88.583 44.648 7.063 1.00 27.09 1891 LEU A C 1
ATOM 913 O O . LEU A 1 155 ? 87.392 44.409 6.867 1.00 28.44 1891 LEU A O 1
ATOM 918 N N . ASN A 1 156 ? 89.174 44.441 8.247 1.00 25.73 1892 ASN A N 1
ATOM 919 C CA . ASN A 1 156 ? 88.468 43.943 9.413 1.00 25.14 1892 ASN A CA 1
ATOM 920 C C . ASN A 1 156 ? 88.644 45.017 10.504 1.00 25.64 1892 ASN A C 1
ATOM 921 O O . ASN A 1 156 ? 89.425 44.866 11.446 1.00 25.82 1892 ASN A O 1
ATOM 926 N N . ASN A 1 157 ? 87.964 46.148 10.307 1.00 25.01 1893 ASN A N 1
ATOM 927 C CA . ASN A 1 157 ? 88.020 47.304 11.210 1.00 25.47 1893 ASN A CA 1
ATOM 928 C C . ASN A 1 157 ? 86.619 47.893 11.479 1.00 26.41 1893 ASN A C 1
ATOM 929 O O . ASN A 1 157 ? 86.506 49.064 11.854 1.00 26.69 1893 ASN A O 1
ATOM 934 N N . SER A 1 158 ? 85.578 47.104 11.281 1.00 26.52 1894 SER A N 1
ATOM 935 C CA . SER A 1 158 ? 84.217 47.582 11.382 1.00 28.13 1894 SER A CA 1
ATOM 936 C C . SER A 1 158 ? 83.561 47.303 12.728 1.00 29.64 1894 SER A C 1
ATOM 937 O O . SER A 1 158 ? 83.726 46.228 13.295 1.00 29.46 1894 SER A O 1
ATOM 940 N N . ALA A 1 159 ? 82.725 48.244 13.177 1.00 30.59 1895 ALA A N 1
ATOM 941 C CA . ALA A 1 159 ? 81.893 48.070 14.361 1.00 32.70 1895 ALA A CA 1
ATOM 942 C C . ALA A 1 159 ? 80.902 46.885 14.166 1.00 33.51 1895 ALA A C 1
ATOM 943 O O . ALA A 1 159 ? 80.436 46.315 15.144 1.00 34.26 1895 ALA A O 1
ATOM 945 N N . SER A 1 160 ? 80.571 46.527 12.917 1.00 33.16 1896 SER A N 1
ATOM 946 C CA . SER A 1 160 ? 79.648 45.424 12.622 1.00 33.49 1896 SER A CA 1
ATOM 947 C C . SER A 1 160 ? 80.336 44.022 12.636 1.00 33.41 1896 SER A C 1
ATOM 948 O O . SER A 1 160 ? 79.674 43.012 12.385 1.00 34.47 1896 SER A O 1
ATOM 951 N N . GLN A 1 161 ? 81.651 43.966 12.891 1.00 31.01 1897 GLN A N 1
ATOM 952 C CA . GLN A 1 161 ? 82.423 42.719 12.909 1.00 30.01 1897 GLN A CA 1
ATOM 953 C C . GLN A 1 161 ? 83.093 42.551 14.291 1.00 29.70 1897 GLN A C 1
ATOM 954 O O . GLN A 1 161 ? 83.244 43.524 15.032 1.00 29.68 1897 GLN A O 1
ATOM 960 N N . ILE A 1 162 ? 83.621 41.343 14.569 1.00 28.58 1898 ILE A N 1
ATOM 961 C CA . ILE A 1 162 ? 84.486 41.156 15.724 1.00 28.45 1898 ILE A CA 1
ATOM 962 C C . ILE A 1 162 ? 85.869 41.616 15.221 1.00 27.64 1898 ILE A C 1
ATOM 963 O O . ILE A 1 162 ? 86.300 41.208 14.130 1.00 27.57 1898 ILE A O 1
ATOM 968 N N . THR A 1 163 ? 86.517 42.522 15.958 1.00 27.13 1899 THR A N 1
ATOM 969 C CA . THR A 1 163 ? 87.838 43.020 15.551 1.00 27.49 1899 THR A CA 1
ATOM 970 C C . THR A 1 163 ? 88.941 42.711 16.600 1.00 27.86 1899 THR A C 1
ATOM 971 O O . THR A 1 163 ? 90.104 43.067 16.390 1.00 28.81 1899 THR A O 1
ATOM 975 N N . ASP A 1 164 ? 88.573 42.127 17.739 1.00 26.51 1900 ASP A N 1
ATOM 976 C CA . ASP A 1 164 ? 89.527 41.802 18.779 1.00 25.75 1900 ASP A CA 1
ATOM 977 C C . ASP A 1 164 ? 89.946 40.343 18.571 1.00 25.16 1900 ASP A C 1
ATOM 978 O O . ASP A 1 164 ? 89.156 39.436 18.854 1.00 25.27 1900 ASP A O 1
ATOM 983 N N . ILE A 1 165 ? 91.187 40.107 18.101 1.00 24.01 1901 ILE A N 1
ATOM 984 C CA . ILE A 1 165 ? 91.649 38.727 17.874 1.00 24.57 1901 ILE A CA 1
ATOM 985 C C . ILE A 1 165 ? 91.696 37.891 19.150 1.00 25.15 1901 ILE A C 1
ATOM 986 O O . ILE A 1 165 ? 91.772 36.670 19.042 1.00 25.73 1901 ILE A O 1
ATOM 991 N N . THR A 1 166 ? 91.676 38.523 20.346 1.00 24.40 1902 THR A N 1
ATOM 992 C CA . THR A 1 166 ? 91.646 37.738 21.590 1.00 25.45 1902 THR A CA 1
ATOM 993 C C . THR A 1 166 ? 90.215 37.243 21.926 1.00 27.23 1902 THR A C 1
ATOM 994 O O . THR A 1 166 ? 90.070 36.462 22.869 1.00 28.57 1902 THR A O 1
ATOM 998 N N . HIS A 1 167 ? 89.180 37.708 21.211 1.00 26.82 1903 HIS A N 1
ATOM 999 C CA . HIS A 1 167 ? 87.798 37.246 21.452 1.00 27.84 1903 HIS A CA 1
ATOM 1000 C C . HIS A 1 167 ? 87.693 35.806 20.916 1.00 28.35 1903 HIS A C 1
ATOM 1001 O O . HIS A 1 167 ? 88.156 35.505 19.809 1.00 27.71 1903 HIS A O 1
ATOM 1008 N N . ARG A 1 168 ? 87.096 34.906 21.705 1.00 28.98 1904 ARG A N 1
ATOM 1009 C CA . ARG A 1 168 ? 86.999 33.491 21.335 1.00 30.12 1904 ARG A CA 1
ATOM 1010 C C . ARG A 1 168 ? 86.252 33.217 20.001 1.00 30.14 1904 ARG A C 1
ATOM 1011 O O . ARG A 1 168 ? 86.455 32.173 19.391 1.00 30.54 1904 ARG A O 1
ATOM 1019 N N . ASP A 1 169 ? 85.422 34.163 19.537 1.00 29.66 1905 ASP A N 1
ATOM 1020 C CA . ASP A 1 169 ? 84.697 33.998 18.280 1.00 29.41 1905 ASP A CA 1
ATOM 1021 C C . ASP A 1 169 ? 85.273 34.816 17.114 1.00 28.64 1905 ASP A C 1
ATOM 1022 O O . ASP A 1 169 ? 84.672 34.822 16.037 1.00 28.45 1905 ASP A O 1
ATOM 1027 N N . TRP A 1 170 ? 86.429 35.499 17.308 1.00 27.67 1906 TRP A N 1
ATOM 1028 C CA . TRP A 1 170 ? 86.996 36.312 16.223 1.00 26.82 1906 TRP A CA 1
ATOM 1029 C C . TRP A 1 170 ? 87.262 35.492 14.955 1.00 26.58 1906 TRP A C 1
ATOM 1030 O O . TRP A 1 170 ? 86.861 35.888 13.849 1.00 26.04 1906 TRP A O 1
ATOM 1041 N N . PHE A 1 171 ? 87.967 34.373 15.113 1.00 26.26 1907 PHE A N 1
ATOM 1042 C CA . PHE A 1 171 ? 88.320 33.543 13.978 1.00 27.39 1907 PHE A CA 1
ATOM 1043 C C . PHE A 1 171 ? 87.084 33.044 13.215 1.00 27.76 1907 PHE A C 1
ATOM 1044 O O . PHE A 1 171 ? 87.051 33.150 12.000 1.00 27.06 1907 PHE A O 1
ATOM 1052 N N . SER A 1 172 ? 86.058 32.572 13.926 1.00 28.72 1908 SER A N 1
ATOM 1053 C CA . SER A 1 172 ? 84.822 32.119 13.268 1.00 30.58 1908 SER A CA 1
ATOM 1054 C C . SER A 1 172 ? 84.131 33.273 12.537 1.00 30.37 1908 SER A C 1
ATOM 1055 O O . SER A 1 172 ? 83.591 33.085 11.448 1.00 30.68 1908 SER A O 1
ATOM 1058 N N . ASN A 1 173 ? 84.148 34.464 13.139 1.00 29.66 1909 ASN A N 1
ATOM 1059 C CA . ASN A 1 173 ? 83.503 35.631 12.549 1.00 29.37 1909 ASN A CA 1
ATOM 1060 C C . ASN A 1 173 ? 84.180 36.034 11.242 1.00 29.64 1909 ASN A C 1
ATOM 1061 O O . ASN A 1 173 ? 83.500 36.440 10.303 1.00 30.36 1909 ASN A O 1
ATOM 1066 N N . GLN A 1 174 ? 85.517 35.945 11.184 1.00 28.46 1910 GLN A N 1
ATOM 1067 C CA . GLN A 1 174 ? 86.254 36.429 10.025 1.00 28.17 1910 GLN A CA 1
ATOM 1068 C C . GLN A 1 174 ? 86.871 35.412 9.089 1.00 28.91 1910 GLN A C 1
ATOM 1069 O O . GLN A 1 174 ? 87.382 35.820 8.044 1.00 28.76 1910 GLN A O 1
ATOM 1075 N N . LYS A 1 175 ? 86.876 34.124 9.435 1.00 30.57 1911 LYS A N 1
ATOM 1076 C CA . LYS A 1 175 ? 87.606 33.131 8.621 1.00 31.97 1911 LYS A CA 1
ATOM 1077 C C . LYS A 1 175 ? 87.208 33.092 7.141 1.00 32.63 1911 LYS A C 1
ATOM 1078 O O . LYS A 1 175 ? 88.104 32.954 6.321 1.00 32.71 1911 LYS A O 1
ATOM 1084 N N . ASN A 1 176 ? 85.928 33.309 6.780 1.00 33.11 1912 ASN A N 1
ATOM 1085 C CA . ASN A 1 176 ? 85.551 33.309 5.357 1.00 34.97 1912 ASN A CA 1
ATOM 1086 C C . ASN A 1 176 ? 86.143 34.497 4.565 1.00 34.65 1912 ASN A C 1
ATOM 1087 O O . ASN A 1 176 ? 86.155 34.473 3.336 1.00 35.76 1912 ASN A O 1
ATOM 1092 N N . ARG A 1 177 ? 86.678 35.514 5.268 1.00 32.20 1913 ARG A N 1
ATOM 1093 C CA . ARG A 1 177 ? 87.292 36.676 4.634 1.00 30.85 1913 ARG A CA 1
ATOM 1094 C C . ARG A 1 177 ? 88.821 36.633 4.667 1.00 30.37 1913 ARG A C 1
ATOM 1095 O O . ARG A 1 177 ? 89.466 37.361 3.918 1.00 30.07 1913 ARG A O 1
ATOM 1103 N N . ILE A 1 178 ? 89.411 35.814 5.545 1.00 30.33 1914 ILE A N 1
ATOM 1104 C CA . ILE A 1 178 ? 90.865 35.707 5.633 1.00 31.28 1914 ILE A CA 1
ATOM 1105 C C . ILE A 1 178 ? 91.355 34.850 4.484 1.00 32.94 1914 ILE A C 1
ATOM 1106 O O . ILE A 1 178 ? 90.901 33.721 4.325 1.00 32.81 1914 ILE A O 1
ATOM 1111 N N . PRO A 1 179 ? 92.280 35.360 3.663 1.00 33.78 1915 PRO A N 1
ATOM 1112 C CA . PRO A 1 179 ? 92.838 34.527 2.590 1.00 34.79 1915 PRO A CA 1
ATOM 1113 C C . PRO A 1 179 ? 93.556 33.303 3.184 1.00 34.98 1915 PRO A C 1
ATOM 1114 O O . PRO A 1 179 ? 94.199 33.402 4.235 1.00 34.87 1915 PRO A O 1
ATOM 1118 N N . ASN A 1 180 ? 93.353 32.138 2.570 1.00 34.70 1916 ASN A N 1
ATOM 1119 C CA . ASN A 1 180 ? 93.985 30.918 3.070 1.00 35.70 1916 ASN A CA 1
ATOM 1120 C C . ASN A 1 180 ? 95.348 30.631 2.408 1.00 35.69 1916 ASN A C 1
ATOM 1121 O O . ASN A 1 180 ? 95.886 29.537 2.585 1.00 36.41 1916 ASN A O 1
ATOM 1126 N N . ASP A 1 181 ? 95.889 31.593 1.622 1.00 34.88 1917 ASP A N 1
ATOM 1127 C CA . ASP A 1 181 ? 97.139 31.445 0.868 1.00 34.72 1917 ASP A CA 1
ATOM 1128 C C . ASP A 1 181 ? 98.218 32.429 1.316 1.00 33.41 1917 ASP A C 1
ATOM 1129 O O . ASP A 1 181 ? 99.096 32.775 0.519 1.00 33.61 1917 ASP A O 1
ATOM 1134 N N . ALA A 1 182 ? 98.151 32.913 2.569 1.00 31.85 1918 ALA A N 1
ATOM 1135 C CA . ALA A 1 182 ? 99.123 33.897 3.033 1.00 30.42 1918 ALA A CA 1
ATOM 1136 C C . ALA A 1 182 ? 100.547 33.370 3.007 1.00 29.20 1918 ALA A C 1
ATOM 1137 O O . ALA A 1 182 ? 100.799 32.235 3.420 1.00 29.39 1918 ALA A O 1
ATOM 1139 N N . ASP A 1 183 ? 101.481 34.195 2.542 1.00 27.64 1919 ASP A N 1
ATOM 1140 C CA . ASP A 1 183 ? 102.894 33.867 2.655 1.00 27.41 1919 ASP A CA 1
ATOM 1141 C C . ASP A 1 183 ? 103.524 34.590 3.862 1.00 26.86 1919 ASP A C 1
ATOM 1142 O O . ASP A 1 183 ? 104.588 34.185 4.323 1.00 26.84 1919 ASP A O 1
ATOM 1147 N N . ILE A 1 184 ? 102.840 35.619 4.421 1.00 25.76 1920 ILE A N 1
ATOM 1148 C CA . ILE A 1 184 ? 103.318 36.261 5.631 1.00 25.91 1920 ILE A CA 1
ATOM 1149 C C . ILE A 1 184 ? 102.139 36.549 6.563 1.00 25.71 1920 ILE A C 1
ATOM 1150 O O . ILE A 1 184 ? 101.075 36.998 6.110 1.00 25.41 1920 ILE A O 1
ATOM 1155 N N . ILE A 1 185 ? 102.334 36.293 7.867 1.00 25.29 1921 ILE A N 1
ATOM 1156 C CA . ILE A 1 185 ? 101.344 36.656 8.879 1.00 25.27 1921 ILE A CA 1
ATOM 1157 C C . ILE A 1 185 ? 102.074 37.556 9.874 1.00 24.93 1921 ILE A C 1
ATOM 1158 O O . ILE A 1 185 ? 103.156 37.200 10.335 1.00 24.64 1921 ILE A O 1
ATOM 1163 N N . THR A 1 186 ? 101.477 38.705 10.256 1.00 24.70 1922 THR A N 1
ATOM 1164 C CA . THR A 1 186 ? 102.073 39.570 11.278 1.00 24.61 1922 THR A CA 1
ATOM 1165 C C . THR A 1 186 ? 101.047 39.818 12.391 1.00 23.93 1922 THR A C 1
ATOM 1166 O O . THR A 1 186 ? 99.830 39.812 12.139 1.00 24.61 1922 THR A O 1
ATOM 1170 N N . MET A 1 187 ? 101.520 40.026 13.618 1.00 22.69 1923 MET A N 1
ATOM 1171 C CA . MET A 1 187 ? 100.609 40.334 14.745 1.00 23.32 1923 MET A CA 1
ATOM 1172 C C . MET A 1 187 ? 101.374 41.380 15.566 1.00 23.87 1923 MET A C 1
ATOM 1173 O O . MET A 1 187 ? 102.396 41.062 16.173 1.00 24.41 1923 MET A O 1
ATOM 1178 N N . ASP A 1 188 ? 100.913 42.646 15.537 1.00 24.08 1924 ASP A N 1
ATOM 1179 C CA . ASP A 1 188 ? 101.676 43.777 16.076 1.00 24.65 1924 ASP A CA 1
ATOM 1180 C C . ASP A 1 188 ? 101.077 44.425 17.306 1.00 24.75 1924 ASP A C 1
ATOM 1181 O O . ASP A 1 188 ? 101.354 45.604 17.567 1.00 25.04 1924 ASP A O 1
ATOM 1186 N N . ALA A 1 189 ? 100.264 43.684 18.065 1.00 23.70 1925 ALA 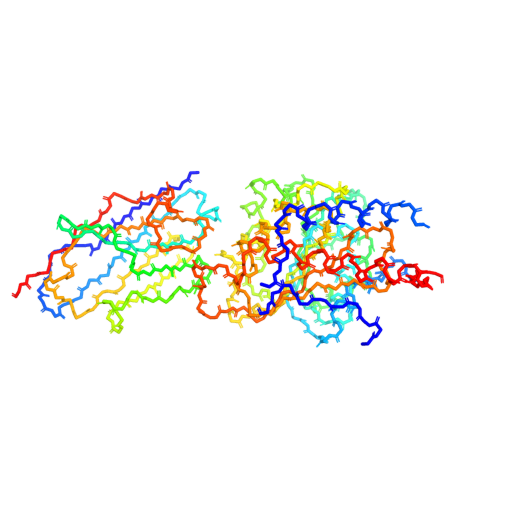A N 1
ATOM 1187 C CA . ALA A 1 189 ? 99.554 44.268 19.201 1.00 24.18 1925 ALA A CA 1
ATOM 1188 C C . ALA A 1 189 ? 100.440 44.849 20.274 1.00 24.98 1925 ALA A C 1
ATOM 1189 O O . ALA A 1 189 ? 101.373 44.211 20.729 1.00 24.52 1925 ALA A O 1
ATOM 1191 N N . GLU A 1 190 ? 100.086 46.037 20.716 1.00 25.92 1926 GLU A N 1
ATOM 1192 C CA . GLU A 1 190 ? 100.736 46.645 21.854 1.00 27.72 1926 GLU A CA 1
ATOM 1193 C C . GLU A 1 190 ? 99.872 46.294 23.079 1.00 28.08 1926 GLU A C 1
ATOM 1194 O O . GLU A 1 190 ? 98.643 46.376 23.028 1.00 28.89 1926 GLU A O 1
ATOM 1200 N N . THR A 1 191 ? 100.503 45.826 24.139 1.00 27.70 1927 THR A N 1
ATOM 1201 C CA . THR A 1 191 ? 99.830 45.581 25.412 1.00 27.87 1927 THR A CA 1
ATOM 1202 C C . THR A 1 191 ? 100.705 46.233 26.506 1.00 28.86 1927 THR A C 1
ATOM 1203 O O . THR A 1 191 ? 101.868 46.588 26.256 1.00 29.06 1927 THR A O 1
ATOM 1207 N N . THR A 1 192 ? 100.161 46.347 27.732 1.00 29.13 1928 THR A N 1
ATOM 1208 C CA . THR A 1 192 ? 100.958 46.801 28.863 1.00 30.19 1928 THR A CA 1
ATOM 1209 C C . THR A 1 192 ? 102.048 45.743 29.167 1.00 31.56 1928 THR A C 1
ATOM 1210 O O . THR A 1 192 ? 101.899 44.557 28.832 1.00 32.10 1928 THR A O 1
ATOM 1214 N N . GLU A 1 193 ? 103.138 46.174 29.793 1.00 31.41 1929 GLU A N 1
ATOM 1215 C CA . GLU A 1 193 ? 104.215 45.278 30.221 1.00 31.84 1929 GLU A CA 1
ATOM 1216 C C . GLU A 1 193 ? 103.659 44.279 31.260 1.00 32.03 1929 GLU A C 1
ATOM 1217 O O . GLU A 1 193 ? 102.684 44.584 31.969 1.00 32.35 1929 GLU A O 1
ATOM 1223 N N . ASN A 1 194 ? 104.250 43.076 31.322 1.00 31.27 1930 ASN A N 1
ATOM 1224 C CA . ASN A 1 194 ? 103.863 42.002 32.230 1.00 32.52 1930 ASN A CA 1
ATOM 1225 C C . ASN A 1 194 ? 102.556 41.294 31.854 1.00 32.46 1930 ASN A C 1
ATOM 1226 O O . ASN A 1 194 ? 102.318 40.214 32.364 1.00 35.10 1930 ASN A O 1
ATOM 1231 N N . LEU A 1 195 ? 101.736 41.851 30.969 1.00 29.60 1931 LEU A N 1
ATOM 1232 C CA . LEU A 1 195 ? 100.471 41.224 30.605 1.00 27.60 1931 LEU A CA 1
ATOM 1233 C C . LEU A 1 195 ? 100.667 39.922 29.796 1.00 25.74 1931 LEU A C 1
ATOM 1234 O O . LEU A 1 195 ? 101.468 39.907 28.863 1.00 25.16 1931 LEU A O 1
ATOM 1239 N N . ASP A 1 196 ? 99.927 38.864 30.132 1.00 24.99 1932 ASP A N 1
ATOM 1240 C CA . ASP A 1 196 ? 99.998 37.611 29.374 1.00 25.47 1932 ASP A CA 1
ATOM 1241 C C . ASP A 1 196 ? 99.390 37.830 27.985 1.00 24.94 1932 ASP A C 1
ATOM 1242 O O . ASP A 1 196 ? 98.193 38.108 27.847 1.00 25.68 1932 ASP A O 1
ATOM 1247 N N . ARG A 1 197 ? 100.219 37.700 26.954 1.00 23.49 1933 ARG A N 1
ATOM 1248 C CA . ARG A 1 197 ? 99.806 37.890 25.569 1.00 22.87 1933 ARG A CA 1
ATOM 1249 C C . ARG A 1 197 ? 99.442 36.575 24.854 1.00 23.22 1933 ARG A C 1
ATOM 1250 O O . ARG A 1 197 ? 99.238 36.582 23.632 1.00 23.75 1933 ARG A O 1
ATOM 1258 N N . SER A 1 198 ? 99.337 35.460 25.596 1.00 23.47 1934 SER A N 1
ATOM 1259 C CA . SER A 1 198 ? 99.044 34.154 24.999 1.00 23.90 1934 SER A CA 1
ATOM 1260 C C . SER A 1 198 ? 97.857 34.139 24.054 1.00 24.00 1934 SER A C 1
ATOM 1261 O O . SER A 1 198 ? 97.956 33.519 23.011 1.00 23.40 1934 SER A O 1
ATOM 1264 N N . ARG A 1 199 ? 96.748 34.843 24.391 1.00 23.54 1935 ARG A N 1
ATOM 1265 C CA . ARG A 1 199 ? 95.573 34.844 23.502 1.00 24.00 1935 ARG A CA 1
ATOM 1266 C C . ARG A 1 199 ? 95.812 35.551 22.143 1.00 23.57 1935 ARG A C 1
ATOM 1267 O O . ARG A 1 199 ? 95.152 35.213 21.151 1.00 24.26 1935 ARG A O 1
ATOM 1275 N N . LEU A 1 200 ? 96.743 36.526 22.097 1.00 22.68 1936 LEU A N 1
ATOM 1276 C CA . LEU A 1 200 ? 97.106 37.176 20.841 1.00 22.75 1936 LEU A CA 1
ATOM 1277 C C . LEU A 1 200 ? 97.879 36.159 19.988 1.00 23.13 1936 LEU A C 1
ATOM 1278 O O . LEU A 1 200 ? 97.606 36.020 18.784 1.00 24.19 1936 LEU A O 1
ATOM 1283 N N . TYR A 1 201 ? 98.841 35.442 20.606 1.00 22.44 1937 TYR A N 1
ATOM 1284 C CA . TYR A 1 201 ? 99.618 34.414 19.883 1.00 23.01 1937 TYR A CA 1
ATOM 1285 C C . TYR A 1 201 ? 98.704 33.255 19.453 1.00 23.85 1937 TYR A C 1
ATOM 1286 O O . TYR A 1 201 ? 98.903 32.661 18.390 1.00 24.07 1937 TYR A O 1
ATOM 1295 N N . GLU A 1 202 ? 97.688 32.953 20.268 1.00 23.72 1938 GLU A N 1
ATOM 1296 C CA . GLU A 1 202 ? 96.729 31.886 19.973 1.00 24.16 1938 GLU A CA 1
ATOM 1297 C C . GLU A 1 202 ? 95.941 32.159 18.689 1.00 24.67 1938 GLU A C 1
ATOM 1298 O O . GLU A 1 202 ? 95.659 31.222 17.945 1.00 25.12 1938 GLU A O 1
ATOM 1304 N N . ALA A 1 203 ? 95.615 33.434 18.393 1.00 24.05 1939 ALA A N 1
ATOM 1305 C CA . ALA A 1 203 ? 94.912 33.772 17.153 1.00 24.83 1939 ALA A CA 1
ATOM 1306 C C . ALA A 1 203 ? 95.777 33.384 15.938 1.00 24.25 1939 ALA A C 1
ATOM 1307 O O . ALA A 1 203 ? 95.256 32.862 14.949 1.00 23.44 1939 ALA A O 1
ATOM 1309 N N . VAL A 1 204 ? 97.110 33.618 16.031 1.00 23.99 1940 VAL A N 1
ATOM 1310 C CA . VAL A 1 204 ? 98.038 33.256 14.955 1.00 23.49 1940 VAL A CA 1
ATOM 1311 C C . VAL A 1 204 ? 98.137 31.733 14.839 1.00 23.49 1940 VAL A C 1
ATOM 1312 O O . VAL A 1 204 ? 98.097 31.185 13.729 1.00 23.22 1940 VAL A O 1
ATOM 1316 N N . TYR A 1 205 ? 98.216 31.045 15.987 1.00 23.76 1941 TYR A N 1
ATOM 1317 C CA . TYR A 1 205 ? 98.278 29.569 16.007 1.00 24.12 1941 TYR A CA 1
ATOM 1318 C C . TYR A 1 205 ? 97.001 28.980 15.356 1.00 24.38 1941 TYR A C 1
ATOM 1319 O O . TYR A 1 205 ? 97.092 28.024 14.579 1.00 25.34 1941 TYR A O 1
ATOM 1328 N N . THR A 1 206 ? 95.846 29.601 15.607 1.00 24.29 1942 THR A N 1
ATOM 1329 C CA . THR A 1 206 ? 94.573 29.157 15.027 1.00 24.78 1942 THR A CA 1
ATOM 1330 C C . THR A 1 206 ? 94.611 29.273 13.514 1.00 25.92 1942 THR A C 1
ATOM 1331 O O . THR A 1 206 ? 94.233 28.333 12.816 1.00 25.87 1942 THR A O 1
ATOM 1335 N N . ILE A 1 207 ? 95.118 30.394 12.999 1.00 25.89 1943 ILE A N 1
ATOM 1336 C CA . ILE A 1 207 ? 95.237 30.569 11.551 1.00 26.41 1943 ILE A CA 1
ATOM 1337 C C . ILE A 1 207 ? 96.188 29.562 10.953 1.00 27.03 1943 ILE A C 1
ATOM 1338 O O . ILE A 1 207 ? 95.854 28.952 9.936 1.00 27.96 1943 ILE A O 1
ATOM 1343 N N . ILE A 1 208 ? 97.364 29.365 11.562 1.00 26.41 1944 ILE A N 1
ATOM 1344 C CA . ILE A 1 208 ? 98.338 28.410 11.030 1.00 26.32 1944 ILE A CA 1
ATOM 1345 C C . ILE A 1 208 ? 97.801 26.955 11.023 1.00 27.22 1944 ILE A C 1
ATOM 1346 O O . ILE A 1 208 ? 97.996 26.230 10.036 1.00 27.86 1944 ILE A O 1
ATOM 1351 N N . CYS A 1 209 ? 97.121 26.540 12.087 1.00 26.18 1945 CYS A N 1
ATOM 1352 C CA . CYS A 1 209 ? 96.631 25.157 12.178 1.00 27.00 1945 CYS A CA 1
ATOM 1353 C C . CYS A 1 209 ? 95.336 24.899 11.433 1.00 27.87 1945 CYS A C 1
ATOM 1354 O O . CYS A 1 209 ? 94.969 23.739 11.297 1.00 28.00 1945 CYS A O 1
ATOM 1357 N N . ASN A 1 210 ? 94.626 25.940 10.970 1.00 27.75 1946 ASN A N 1
ATOM 1358 C CA . ASN A 1 210 ? 93.341 25.727 10.305 1.00 28.62 1946 ASN A CA 1
ATOM 1359 C C . ASN A 1 210 ? 93.190 26.343 8.927 1.00 30.68 1946 ASN A C 1
ATOM 1360 O O . ASN A 1 210 ? 92.272 25.963 8.203 1.00 32.20 1946 ASN A O 1
ATOM 1365 N N . HIS A 1 211 ? 93.973 27.365 8.616 1.00 30.44 1947 HIS A N 1
ATOM 1366 C CA . HIS A 1 211 ? 93.698 28.260 7.504 1.00 31.71 1947 HIS A CA 1
ATOM 1367 C C . HIS A 1 211 ? 94.920 28.813 6.738 1.00 34.19 1947 HIS A C 1
ATOM 1368 O O . HIS A 1 211 ? 94.984 30.014 6.422 1.00 35.98 1947 HIS A O 1
ATOM 1375 N N . ILE A 1 212 ? 95.892 27.985 6.482 1.00 34.18 1948 ILE A N 1
ATOM 1376 C CA . ILE A 1 212 ? 97.036 28.364 5.653 1.00 35.21 1948 ILE A CA 1
ATOM 1377 C C . ILE A 1 212 ? 97.282 27.224 4.687 1.00 35.86 1948 ILE A C 1
ATOM 1378 O O . ILE A 1 212 ? 96.832 26.096 4.914 1.00 37.67 1948 ILE A O 1
ATOM 1383 N N . ASN A 1 213 ? 98.002 27.507 3.618 1.00 34.71 1949 ASN A N 1
ATOM 1384 C CA . ASN A 1 213 ? 98.478 26.465 2.741 1.00 35.32 1949 ASN A CA 1
ATOM 1385 C C . ASN A 1 213 ? 99.896 26.247 3.259 1.00 35.50 1949 ASN A C 1
ATOM 1386 O O . ASN A 1 213 ? 100.724 27.149 3.166 1.00 35.12 1949 ASN A O 1
ATOM 1391 N N . PRO A 1 214 ? 100.190 25.062 3.818 1.00 35.79 1950 PRO A N 1
ATOM 1392 C CA . PRO A 1 214 ? 101.547 24.794 4.325 1.00 36.12 1950 PRO A CA 1
ATOM 1393 C C . PRO A 1 214 ? 102.656 24.963 3.291 1.00 37.07 1950 PRO A C 1
ATOM 1394 O O . PRO A 1 214 ? 103.802 25.232 3.666 1.00 37.29 1950 PRO A O 1
ATOM 1398 N N . LYS A 1 215 ? 102.326 24.834 1.990 1.00 37.32 1951 LYS A N 1
ATOM 1399 C CA . LYS A 1 215 ? 103.331 25.025 0.946 1.00 38.42 1951 LYS A CA 1
ATOM 1400 C C . LYS A 1 215 ? 103.647 26.501 0.686 1.00 38.15 1951 LYS A C 1
ATOM 1401 O O . LYS A 1 215 ? 104.690 26.778 0.081 1.00 39.36 1951 LYS A O 1
ATOM 1407 N N . THR A 1 216 ? 102.770 27.441 1.099 1.00 36.34 1952 THR A N 1
ATOM 1408 C CA . THR A 1 216 ? 103.010 28.847 0.774 1.00 35.88 1952 THR A CA 1
ATOM 1409 C C . THR A 1 216 ? 103.406 29.746 1.957 1.00 32.35 1952 THR A C 1
ATOM 1410 O O . THR A 1 216 ? 104.043 30.776 1.717 1.00 30.80 1952 THR A O 1
ATOM 1414 N N . LEU A 1 217 ? 103.048 29.386 3.198 1.00 30.61 1953 LEU A N 1
ATOM 1415 C CA . LEU A 1 217 ? 103.424 30.222 4.355 1.00 29.51 1953 LEU A CA 1
ATOM 1416 C C . LEU A 1 217 ? 104.934 30.273 4.530 1.00 29.25 1953 LEU A C 1
ATOM 1417 O O . LEU A 1 217 ? 105.580 29.231 4.714 1.00 29.82 1953 LEU A O 1
ATOM 1422 N N . LYS A 1 218 ? 105.504 31.477 4.490 1.00 27.77 1954 LYS A N 1
ATOM 1423 C CA . LYS A 1 218 ? 106.956 31.628 4.612 1.00 28.48 1954 LYS A CA 1
ATOM 1424 C C . LYS A 1 218 ? 107.412 32.278 5.903 1.00 28.49 1954 LYS A C 1
ATOM 1425 O O . LYS A 1 218 ? 108.437 31.867 6.456 1.00 28.97 1954 LYS A O 1
ATOM 1431 N N . VAL A 1 219 ? 106.716 33.352 6.344 1.00 27.07 1955 VAL A N 1
ATOM 1432 C CA . VAL A 1 219 ? 107.175 34.114 7.501 1.00 26.46 1955 VAL A CA 1
ATOM 1433 C C . VAL A 1 219 ? 106.035 34.424 8.463 1.00 25.38 1955 VAL A C 1
ATOM 1434 O O . VAL A 1 219 ? 104.960 34.821 8.034 1.00 25.34 1955 VAL A O 1
ATOM 1438 N N . VAL A 1 220 ? 106.294 34.302 9.761 1.00 24.92 1956 VAL A N 1
ATOM 1439 C CA . VAL A 1 220 ? 105.338 34.724 10.784 1.00 24.86 1956 VAL A CA 1
ATOM 1440 C C . VAL A 1 220 ? 106.073 35.708 11.710 1.00 24.74 1956 VAL A C 1
ATOM 1441 O O . VAL A 1 220 ? 107.121 35.364 12.252 1.00 25.21 1956 VAL A O 1
ATOM 1445 N N . ILE A 1 221 ? 105.561 36.945 11.857 1.00 24.13 1957 ILE A N 1
ATOM 1446 C CA . ILE A 1 221 ? 106.209 37.953 12.699 1.00 24.94 1957 ILE A CA 1
ATOM 1447 C C . ILE A 1 221 ? 105.296 38.272 13.867 1.00 25.33 1957 ILE A C 1
ATOM 1448 O O . ILE A 1 221 ? 104.144 38.661 13.636 1.00 26.19 1957 ILE A O 1
ATOM 1453 N N . LEU A 1 222 ? 105.800 38.155 15.093 1.00 24.07 1958 LEU A N 1
ATOM 1454 C CA . LEU A 1 222 ? 105.013 38.520 16.255 1.00 23.91 1958 LEU A CA 1
ATOM 1455 C C . LEU A 1 222 ? 105.743 39.604 17.025 1.00 23.85 1958 LEU A C 1
ATOM 1456 O O . LEU A 1 222 ? 106.890 39.413 17.394 1.00 24.03 1958 LEU A O 1
ATOM 1461 N N . LYS A 1 223 ? 105.036 40.678 17.394 1.00 23.38 1959 LYS A N 1
ATOM 1462 C CA . LYS A 1 223 ? 105.546 41.600 18.393 1.00 23.36 1959 LYS A CA 1
ATOM 1463 C C . LYS A 1 223 ? 105.383 40.828 19.727 1.00 23.05 1959 LYS A C 1
ATOM 1464 O O . LYS A 1 223 ? 104.325 40.213 19.977 1.00 23.04 1959 LYS A O 1
ATOM 1470 N N . VAL A 1 224 ? 106.434 40.787 20.532 1.00 22.51 1960 VAL A N 1
ATOM 1471 C CA . VAL A 1 224 ? 106.383 40.125 21.835 1.00 23.83 1960 VAL A CA 1
ATOM 1472 C C . VAL A 1 224 ? 106.875 41.094 22.923 1.00 25.13 1960 VAL A C 1
ATOM 1473 O O . VAL A 1 224 ? 107.522 42.091 22.609 1.00 25.51 1960 VAL A O 1
ATOM 1477 N N . PHE A 1 225 ? 106.578 40.791 24.196 1.00 25.18 1961 PHE A N 1
ATOM 1478 C CA . PHE A 1 225 ? 107.125 41.560 25.307 1.00 26.02 1961 PHE A CA 1
ATOM 1479 C C . PHE A 1 225 ? 107.885 40.560 26.161 1.00 25.61 1961 PHE A C 1
ATOM 1480 O O . PHE A 1 225 ? 107.314 39.543 26.585 1.00 25.08 1961 PHE A O 1
ATOM 1488 N N . LEU A 1 226 ? 109.180 40.804 26.369 1.00 25.42 1962 LEU A N 1
ATOM 1489 C CA . LEU A 1 226 ? 109.982 39.875 27.168 1.00 25.79 1962 LEU A CA 1
ATOM 1490 C C . LEU A 1 226 ? 109.646 39.935 28.675 1.00 26.80 1962 LEU A C 1
ATOM 1491 O O . LEU A 1 226 ? 110.025 39.030 29.411 1.00 27.73 1962 LEU A O 1
ATOM 1496 N N . SER A 1 227 ? 108.868 40.943 29.122 1.00 26.14 1963 SER A N 1
ATOM 1497 C CA . SER A 1 227 ? 108.371 40.965 30.501 1.00 26.67 1963 SER A CA 1
ATOM 1498 C C . SER A 1 227 ? 107.218 39.954 30.689 1.00 26.37 1963 SER A C 1
ATOM 1499 O O . SER A 1 227 ? 106.849 39.652 31.816 1.00 27.34 1963 SER A O 1
ATOM 1502 N N . ASP A 1 228 ? 106.644 39.433 29.587 1.00 25.03 1964 ASP A N 1
ATOM 1503 C CA . ASP A 1 228 ? 105.563 38.456 29.640 1.00 24.99 1964 ASP A CA 1
ATOM 1504 C C . ASP A 1 228 ? 106.150 37.048 29.425 1.00 25.39 1964 ASP A C 1
ATOM 1505 O O . ASP A 1 228 ? 106.156 36.527 28.298 1.00 25.57 1964 ASP A O 1
ATOM 1510 N N . LEU A 1 229 ? 106.619 36.436 30.505 1.00 25.15 1965 LEU A N 1
ATOM 1511 C CA . LEU A 1 229 ? 107.202 35.104 30.434 1.00 26.26 1965 LEU A CA 1
ATOM 1512 C C . LEU A 1 229 ? 106.190 33.998 30.144 1.00 26.33 1965 LEU A C 1
ATOM 1513 O O . LEU A 1 229 ? 106.524 33.045 29.437 1.00 26.64 1965 LEU A O 1
ATOM 1518 N N . ASP A 1 230 ? 104.944 34.141 30.609 1.00 25.60 1966 ASP A N 1
ATOM 1519 C CA . ASP A 1 230 ? 103.911 33.139 30.307 1.00 25.32 1966 ASP A CA 1
ATOM 1520 C C . ASP A 1 230 ? 103.654 33.073 28.791 1.00 24.39 1966 ASP A C 1
ATOM 1521 O O . ASP A 1 230 ? 103.580 31.983 28.233 1.00 24.41 1966 ASP A O 1
ATOM 1526 N N . GLY A 1 231 ? 103.555 34.228 28.158 1.00 23.30 1967 GLY A N 1
ATOM 1527 C CA . GLY A 1 231 ? 103.329 34.332 26.716 1.00 23.50 1967 GLY A CA 1
ATOM 1528 C C . GLY A 1 231 ? 104.516 33.821 25.923 1.00 23.31 1967 GLY A C 1
ATOM 1529 O O . GLY A 1 231 ? 104.341 33.123 24.920 1.00 22.29 1967 GLY A O 1
ATOM 1530 N N . MET A 1 232 ? 105.744 34.111 26.393 1.00 23.08 1968 MET A N 1
ATOM 1531 C CA . MET A 1 232 ? 106.948 33.598 25.710 1.00 23.62 1968 MET A CA 1
ATOM 1532 C C . MET A 1 232 ? 106.980 32.070 25.792 1.00 24.17 1968 MET A C 1
ATOM 1533 O O . MET A 1 232 ? 107.288 31.403 24.802 1.00 24.24 1968 MET A O 1
ATOM 1538 N N . CYS A 1 233 ? 106.671 31.520 26.969 1.00 23.91 1969 CYS A N 1
ATOM 1539 C CA . CYS A 1 233 ? 106.657 30.067 27.141 1.00 25.25 1969 CYS A CA 1
ATOM 1540 C C . CYS A 1 233 ? 105.521 29.422 26.338 1.00 24.98 1969 CYS A C 1
ATOM 1541 O O . CYS A 1 233 ? 105.702 28.311 25.838 1.00 24.92 1969 CYS A O 1
ATOM 1544 N N . TRP A 1 234 ? 104.381 30.134 26.160 1.00 24.08 1970 TRP A N 1
ATOM 1545 C CA . TRP A 1 234 ? 103.263 29.659 25.340 1.00 24.10 1970 TRP A CA 1
ATOM 1546 C C . TRP A 1 234 ? 103.753 29.541 23.883 1.00 23.72 1970 TRP A C 1
ATOM 1547 O O . TRP A 1 234 ? 103.518 28.528 23.236 1.00 24.06 1970 TRP A O 1
ATOM 1558 N N . ILE A 1 235 ? 104.479 30.557 23.365 1.00 23.05 1971 ILE A N 1
ATOM 1559 C CA . ILE A 1 235 ? 105.038 30.482 22.000 1.00 23.28 1971 ILE A CA 1
ATOM 1560 C C . ILE A 1 235 ? 105.965 29.267 21.888 1.00 23.18 1971 ILE A C 1
ATOM 1561 O O . ILE A 1 235 ? 105.868 28.501 20.929 1.00 23.18 1971 ILE A O 1
ATOM 1566 N N . ASN A 1 236 ? 106.811 29.065 22.899 1.00 23.29 1972 ASN A N 1
ATOM 1567 C CA . ASN A 1 236 ? 107.738 27.926 22.889 1.00 24.15 1972 ASN A CA 1
ATOM 1568 C C . ASN A 1 236 ? 106.991 26.585 22.828 1.00 24.88 1972 ASN A C 1
ATOM 1569 O O . ASN A 1 236 ? 107.437 25.662 22.143 1.00 24.95 1972 ASN A O 1
ATOM 1574 N N . ASN A 1 237 ? 105.852 26.487 23.527 1.00 24.58 1973 ASN A N 1
ATOM 1575 C CA . ASN A 1 237 ? 105.087 25.250 23.542 1.00 25.46 1973 ASN A CA 1
ATOM 1576 C C . ASN A 1 237 ? 104.237 25.018 22.288 1.00 26.26 1973 ASN A C 1
ATOM 1577 O O . ASN A 1 237 ? 104.120 23.878 21.848 1.00 27.43 1973 ASN A O 1
ATOM 1582 N N . TYR A 1 238 ? 103.619 26.079 21.738 1.00 25.31 1974 TYR A N 1
ATOM 1583 C CA . TYR A 1 238 ? 102.671 25.977 20.634 1.00 26.08 1974 TYR A CA 1
ATOM 1584 C C . TYR A 1 238 ? 103.185 26.313 19.242 1.00 26.30 1974 TYR A C 1
ATOM 1585 O O . TYR A 1 238 ? 103.044 25.495 18.329 1.00 26.26 1974 TYR A O 1
ATOM 1594 N N . LEU A 1 239 ? 103.737 27.524 19.067 1.00 25.86 1975 LEU A N 1
ATOM 1595 C CA . LEU A 1 239 ? 104.129 28.043 17.763 1.00 26.03 1975 LEU A CA 1
ATOM 1596 C C . LEU A 1 239 ? 105.516 27.700 17.312 1.00 26.12 1975 LEU A C 1
ATOM 1597 O O . LEU A 1 239 ? 105.679 27.243 16.184 1.00 27.03 1975 LEU A O 1
ATOM 1602 N N . ALA A 1 240 ? 106.526 27.926 18.162 1.00 25.64 1976 ALA A N 1
ATOM 1603 C CA . ALA A 1 240 ? 107.918 27.665 17.791 1.00 26.37 1976 ALA A CA 1
ATOM 1604 C C . ALA A 1 240 ? 108.163 26.231 17.245 1.00 27.24 1976 ALA A C 1
ATOM 1605 O O . ALA A 1 240 ? 108.872 26.103 16.238 1.00 27.11 1976 ALA A O 1
ATOM 1607 N N . PRO A 1 241 ? 107.557 25.159 17.822 1.00 27.25 1977 PRO A N 1
ATOM 1608 C CA . PRO A 1 241 ? 107.818 23.811 17.288 1.00 27.53 1977 PRO A CA 1
ATOM 1609 C C . PRO A 1 241 ? 107.325 23.597 15.853 1.00 27.33 1977 PRO A C 1
ATOM 1610 O O . PRO A 1 241 ? 107.727 22.620 15.228 1.00 27.39 1977 PRO A O 1
ATOM 1614 N N . MET A 1 242 ? 106.449 24.474 15.344 1.00 26.06 1978 MET A N 1
ATOM 1615 C CA . MET A 1 242 ? 105.982 24.357 13.970 1.00 26.73 1978 MET A CA 1
ATOM 1616 C C . MET A 1 242 ? 106.987 24.866 12.928 1.00 26.93 1978 MET A C 1
ATOM 1617 O O . MET A 1 242 ? 106.806 24.597 11.740 1.00 26.87 1978 MET A O 1
ATOM 1622 N N . PHE A 1 243 ? 108.062 25.549 13.369 1.00 25.88 1979 PHE A N 1
ATOM 1623 C CA . PHE A 1 243 ? 109.019 26.174 12.468 1.00 26.20 1979 PHE A CA 1
ATOM 1624 C C . PHE A 1 243 ? 110.432 25.688 12.687 1.00 27.13 1979 PHE A C 1
ATOM 1625 O O . PHE A 1 243 ? 110.823 25.411 13.816 1.00 27.38 1979 PHE A O 1
ATOM 1633 N N . GLY A 1 244 ? 111.216 25.677 11.618 1.00 27.15 1980 GLY A N 1
ATOM 1634 C CA . GLY A 1 244 ? 112.619 25.294 11.688 1.00 28.36 1980 GLY A CA 1
ATOM 1635 C C . GLY A 1 244 ? 113.530 26.423 12.123 1.00 29.43 1980 GLY A C 1
ATOM 1636 O O . GLY A 1 244 ? 114.649 26.165 12.561 1.00 30.44 1980 GLY A O 1
ATOM 1637 N N . SER A 1 245 ? 113.082 27.692 11.999 1.00 28.93 1981 SER A N 1
ATOM 1638 C CA . SER A 1 245 ? 113.899 28.845 12.395 1.00 29.12 1981 SER A CA 1
ATOM 1639 C C . SER A 1 245 ? 113.056 29.819 13.211 1.00 27.96 1981 SER A C 1
ATOM 1640 O O . SER A 1 245 ? 111.887 30.042 12.898 1.00 27.75 1981 SER A O 1
ATOM 1643 N N . GLY A 1 246 ? 113.678 30.438 14.194 1.00 27.01 1982 GLY A N 1
ATOM 1644 C CA . GLY A 1 246 ? 113.025 31.439 15.023 1.00 27.26 1982 GLY A CA 1
ATOM 1645 C C . GLY A 1 246 ? 114.070 32.350 15.621 1.00 28.00 1982 GLY A C 1
ATOM 1646 O O . GLY A 1 246 ? 115.028 31.857 16.229 1.00 27.75 1982 GLY A O 1
ATOM 1647 N N . TYR A 1 247 ? 113.930 33.673 15.400 1.00 27.97 1983 TYR A N 1
ATOM 1648 C CA . TYR A 1 247 ? 114.854 34.661 15.943 1.00 29.63 1983 TYR A CA 1
ATOM 1649 C C . TYR A 1 247 ? 114.110 35.753 16.652 1.00 27.69 1983 TYR A C 1
ATOM 1650 O O . TYR A 1 247 ? 113.126 36.256 16.120 1.00 27.31 1983 TYR A O 1
ATOM 1659 N N . LEU A 1 248 ? 114.643 36.200 17.793 1.00 26.40 1984 LEU A N 1
ATOM 1660 C CA . LEU A 1 248 ? 114.167 37.381 18.506 1.00 26.85 1984 LEU A CA 1
ATOM 1661 C C . LEU A 1 248 ? 115.012 38.543 17.979 1.00 27.29 1984 LEU A C 1
ATOM 1662 O O . LEU A 1 248 ? 116.240 38.427 17.908 1.00 27.56 1984 LEU A O 1
ATOM 1667 N N . ILE A 1 249 ? 114.368 39.626 17.577 1.00 26.77 1985 ILE A N 1
ATOM 1668 C CA . ILE A 1 249 ? 115.037 40.797 17.015 1.00 27.94 1985 ILE A CA 1
ATOM 1669 C C . ILE A 1 249 ? 114.611 42.043 17.774 1.00 27.72 1985 ILE A C 1
ATOM 1670 O O . ILE A 1 249 ? 113.421 42.231 18.049 1.00 27.12 1985 ILE A O 1
ATOM 1675 N N . LYS A 1 250 ? 115.582 42.889 18.138 1.00 26.76 1986 LYS A N 1
ATOM 1676 C CA . LYS A 1 250 ? 115.278 44.143 18.807 1.00 27.31 1986 LYS A CA 1
ATOM 1677 C C . LYS A 1 250 ? 115.712 45.253 17.842 1.00 28.60 1986 LYS A C 1
ATOM 1678 O O . LYS A 1 250 ? 116.899 45.564 17.745 1.00 28.22 1986 LYS A O 1
ATOM 1684 N N . PRO A 1 251 ? 114.764 45.833 17.090 1.00 29.28 1987 PRO A N 1
ATOM 1685 C CA . PRO A 1 251 ? 115.139 46.880 16.130 1.00 30.20 1987 PRO A CA 1
ATOM 1686 C C . PRO A 1 251 ? 115.809 48.069 16.814 1.00 30.49 1987 PRO A C 1
ATOM 1687 O O . PRO A 1 251 ? 115.541 48.344 17.988 1.00 29.73 1987 PRO A O 1
ATOM 1691 N N . ILE A 1 252 ? 116.690 48.773 16.092 1.00 31.65 1988 ILE A N 1
ATOM 1692 C CA . ILE A 1 252 ? 117.316 49.982 16.647 1.00 33.26 1988 ILE A CA 1
ATOM 1693 C C . ILE A 1 252 ? 116.238 51.051 16.916 1.00 33.57 1988 ILE A C 1
ATOM 1694 O O . ILE A 1 252 ? 116.398 51.848 17.843 1.00 34.41 1988 ILE A O 1
ATOM 1699 N N . THR A 1 253 ? 115.118 51.018 16.154 1.00 33.30 1989 THR A N 1
ATOM 1700 C CA . THR A 1 253 ? 113.996 51.938 16.317 1.00 34.28 1989 THR A CA 1
ATOM 1701 C C . THR A 1 253 ? 112.981 51.503 17.403 1.00 35.28 1989 THR A C 1
ATOM 1702 O O . THR A 1 253 ? 111.943 52.144 17.563 1.00 36.27 1989 THR A O 1
ATOM 1706 N N . SER A 1 254 ? 113.290 50.449 18.164 1.00 34.24 1990 SER A N 1
ATOM 1707 C CA . SER A 1 254 ? 112.456 49.994 19.262 1.00 34.55 1990 SER A CA 1
ATOM 1708 C C . SER A 1 254 ? 113.069 50.551 20.542 1.00 35.99 1990 SER A C 1
ATOM 1709 O O . SER A 1 254 ? 114.291 50.501 20.724 1.00 36.27 1990 SER A O 1
ATOM 1712 N N . SER A 1 255 ? 112.231 51.121 21.404 1.00 36.49 1991 SER A N 1
ATOM 1713 C CA . SER A 1 255 ? 112.652 51.741 22.657 1.00 37.72 1991 SER A CA 1
ATOM 1714 C C . SER A 1 255 ? 113.600 50.906 23.520 1.00 37.31 1991 SER A C 1
ATOM 1715 O O . SER A 1 255 ? 113.324 49.748 23.836 1.00 35.54 1991 SER A O 1
ATOM 1718 N N . ALA A 1 256 ? 114.672 51.557 23.988 1.00 38.07 1992 ALA A N 1
ATOM 1719 C CA . ALA A 1 256 ? 115.673 50.963 24.869 1.00 39.26 1992 ALA A CA 1
ATOM 1720 C C . ALA A 1 256 ? 115.084 50.547 26.222 1.00 39.62 1992 ALA A C 1
ATOM 1721 O O . ALA A 1 256 ? 115.575 49.607 26.832 1.00 40.63 1992 ALA A O 1
ATOM 1723 N N . LYS A 1 257 ? 114.027 51.216 26.681 1.00 39.26 1993 LYS A N 1
ATOM 1724 C CA . LYS A 1 257 ? 113.419 50.923 27.976 1.00 39.70 1993 LYS A CA 1
ATOM 1725 C C . LYS A 1 257 ? 112.281 49.904 27.928 1.00 38.83 1993 LYS A C 1
ATOM 1726 O O . LYS A 1 257 ? 111.859 49.416 28.970 1.00 39.64 1993 LYS A O 1
ATOM 1732 N N . SER A 1 258 ? 111.749 49.626 26.742 1.00 36.87 1994 SER A N 1
ATOM 1733 C CA . SER A 1 258 ? 110.621 48.718 26.594 1.00 35.26 1994 SER A CA 1
ATOM 1734 C C . SER A 1 258 ? 111.108 47.289 26.438 1.00 32.65 1994 SER A C 1
ATOM 1735 O O . SER A 1 258 ? 112.110 47.083 25.750 1.00 33.05 1994 SER A O 1
ATOM 1738 N N . SER A 1 259 ? 110.369 46.282 26.985 1.00 30.41 1995 SER A N 1
ATOM 1739 C CA . SER A 1 259 ? 110.771 44.888 26.717 1.00 28.26 1995 SER A CA 1
ATOM 1740 C C . SER A 1 259 ? 110.206 44.404 25.353 1.00 27.02 1995 SER A C 1
ATOM 1741 O O . SER A 1 259 ? 110.240 43.210 25.064 1.00 26.19 1995 SER A O 1
ATOM 1744 N N . GLU A 1 260 ? 109.699 45.323 24.511 1.00 26.84 1996 GLU A N 1
ATOM 1745 C CA . GLU A 1 260 ? 109.188 44.962 23.198 1.00 26.82 1996 GLU A CA 1
ATOM 1746 C C . GLU A 1 260 ? 110.325 44.402 22.333 1.00 27.05 1996 GLU A C 1
ATOM 1747 O O . GLU A 1 260 ? 111.359 45.047 22.176 1.00 27.18 1996 GLU A O 1
ATOM 1753 N N . TRP A 1 261 ? 110.107 43.215 21.742 1.00 26.28 1997 TRP A N 1
ATOM 1754 C CA . TRP A 1 261 ? 111.003 42.603 20.767 1.00 25.86 1997 TRP A CA 1
ATOM 1755 C C . TRP A 1 261 ? 110.083 42.059 19.651 1.00 25.63 1997 TRP A C 1
ATOM 1756 O O . TRP A 1 261 ? 108.850 42.117 19.773 1.00 25.34 1997 TRP A O 1
ATOM 1767 N N . TYR A 1 262 ? 110.675 41.538 18.575 1.00 24.94 1998 TYR A N 1
ATOM 1768 C CA . TYR A 1 262 ? 109.904 40.868 17.548 1.00 25.56 1998 TYR A CA 1
ATOM 1769 C C . TYR A 1 262 ? 110.417 39.451 17.392 1.00 25.92 1998 TYR A C 1
ATOM 1770 O O . TYR A 1 262 ? 111.612 39.216 17.518 1.00 27.22 1998 TYR A O 1
ATOM 1779 N N . LEU A 1 263 ? 109.525 38.507 17.164 1.00 25.03 1999 LEU A N 1
ATOM 1780 C CA . LEU A 1 263 ? 109.912 37.132 16.901 1.00 25.41 1999 LEU A CA 1
ATOM 1781 C C . LEU A 1 263 ? 109.638 36.849 15.430 1.00 25.30 1999 LEU A C 1
ATOM 1782 O O . LEU A 1 263 ? 108.516 37.043 14.947 1.00 25.93 1999 LEU A O 1
ATOM 1787 N N . CYS A 1 264 ? 110.667 36.408 14.702 1.00 24.89 2000 CYS A N 1
ATOM 1788 C CA . CYS A 1 264 ? 110.539 36.093 13.290 1.00 26.30 2000 CYS A CA 1
ATOM 1789 C C . CYS A 1 264 ? 110.662 34.572 13.123 1.00 26.66 2000 CYS A C 1
ATOM 1790 O O . CYS A 1 264 ? 111.748 34.011 13.325 1.00 26.45 2000 CYS A O 1
ATOM 1793 N N . LEU A 1 265 ? 109.538 33.902 12.850 1.00 25.94 2001 LEU A N 1
ATOM 1794 C CA . LEU A 1 265 ? 109.490 32.448 12.640 1.00 26.32 2001 LEU A CA 1
ATOM 1795 C C . LEU A 1 265 ? 109.449 32.183 11.134 1.00 26.73 2001 LEU A C 1
ATOM 1796 O O . LEU A 1 265 ? 108.721 32.862 10.408 1.00 27.20 2001 LEU A O 1
ATOM 1801 N N . SER A 1 266 ? 110.211 31.191 10.669 1.00 26.27 2002 SER A N 1
ATOM 1802 C CA . SER A 1 266 ? 110.218 30.855 9.250 1.00 26.70 2002 SER A CA 1
ATOM 1803 C C . SER A 1 266 ? 110.525 29.360 9.074 1.00 27.74 2002 SER A C 1
ATOM 1804 O O . SER A 1 266 ? 110.795 28.660 10.056 1.00 27.46 2002 SER A O 1
ATOM 1807 N N . ASN A 1 267 ? 110.455 28.870 7.831 1.00 28.41 2003 ASN A N 1
ATOM 1808 C CA . ASN A 1 267 ? 110.723 27.471 7.518 1.00 29.93 2003 ASN A CA 1
ATOM 1809 C C . ASN A 1 267 ? 109.718 26.574 8.229 1.00 30.03 2003 ASN A C 1
ATOM 1810 O O . ASN A 1 267 ? 110.090 25.729 9.048 1.00 30.00 2003 ASN A O 1
ATOM 1815 N N . LEU A 1 268 ? 108.422 26.739 7.904 1.00 29.22 2004 LEU A N 1
ATOM 1816 C CA . LEU A 1 268 ? 107.355 25.902 8.464 1.00 29.32 2004 LEU A CA 1
ATOM 1817 C C . LEU A 1 268 ? 107.687 24.420 8.162 1.00 29.95 2004 LEU A C 1
ATOM 1818 O O . LEU A 1 268 ? 108.030 24.095 7.017 1.00 30.58 2004 LEU A O 1
ATOM 1823 N N . LEU A 1 269 ? 107.750 23.588 9.199 1.00 29.18 2005 LEU A N 1
ATOM 1824 C CA . LEU A 1 269 ? 108.195 22.201 9.042 1.00 30.24 2005 LEU A CA 1
ATOM 1825 C C . LEU A 1 269 ? 107.193 21.304 8.336 1.00 30.38 2005 LEU A C 1
ATOM 1826 O O . LEU A 1 269 ? 105.998 21.364 8.628 1.00 29.51 2005 LEU A O 1
ATOM 1831 N N . SER A 1 270 ? 107.685 20.444 7.414 1.00 30.80 2006 SER A N 1
ATOM 1832 C CA . SER A 1 270 ? 106.787 19.538 6.693 1.00 32.11 2006 SER A CA 1
ATOM 1833 C C . SER A 1 270 ? 106.336 18.322 7.543 1.00 32.68 2006 SER A C 1
ATOM 1834 O O . SER A 1 270 ? 105.331 17.687 7.212 1.00 33.65 2006 SER A O 1
ATOM 1837 N N . THR A 1 271 ? 107.051 18.027 8.649 1.00 31.45 2007 THR A N 1
ATOM 1838 C CA . THR A 1 271 ? 106.635 17.023 9.622 1.00 30.79 2007 THR A CA 1
ATOM 1839 C C . THR A 1 271 ? 106.313 17.779 10.931 1.00 29.78 2007 THR A C 1
ATOM 1840 O O . THR A 1 271 ? 107.163 18.500 11.467 1.00 29.83 2007 THR A O 1
ATOM 1844 N N . LEU A 1 272 ? 105.084 17.633 11.407 1.00 28.91 2008 LEU A N 1
ATOM 1845 C CA . LEU A 1 272 ? 104.591 18.294 12.613 1.00 29.00 2008 LEU A CA 1
ATOM 1846 C C . LEU A 1 272 ? 105.223 17.652 13.847 1.00 29.55 2008 LEU A C 1
ATOM 1847 O O . LEU A 1 272 ? 104.946 16.485 14.141 1.00 29.92 2008 LEU A O 1
ATOM 1852 N N . ARG A 1 273 ? 106.074 18.402 14.553 1.00 29.32 2009 ARG A N 1
ATOM 1853 C CA . ARG A 1 273 ? 106.752 17.918 15.756 1.00 29.79 2009 ARG A CA 1
ATOM 1854 C C . ARG A 1 273 ? 105.751 17.610 16.860 1.00 29.82 2009 ARG A C 1
ATOM 1855 O O . ARG A 1 273 ? 104.775 18.341 17.035 1.00 29.79 2009 ARG A O 1
ATOM 1863 N N . THR A 1 274 ? 106.009 16.555 17.626 1.00 29.61 2010 THR A N 1
ATOM 1864 C CA . THR A 1 274 ? 105.167 16.237 18.783 1.00 30.30 2010 THR A CA 1
ATOM 1865 C C . THR A 1 274 ? 105.866 16.574 20.117 1.00 30.78 2010 THR A C 1
ATOM 1866 O O . THR A 1 274 ? 105.449 16.101 21.172 1.00 30.42 2010 THR A O 1
ATOM 1870 N N . THR A 1 275 ? 106.931 17.394 20.049 1.00 30.59 2011 THR A N 1
ATOM 1871 C CA . THR A 1 275 ? 107.674 17.872 21.189 1.00 31.75 2011 THR A CA 1
ATOM 1872 C C . THR A 1 275 ? 108.247 19.249 20.856 1.00 31.10 2011 THR A C 1
ATOM 1873 O O . THR A 1 275 ? 108.415 19.616 19.683 1.00 30.63 2011 THR A O 1
ATOM 1877 N N . GLN A 1 276 ? 108.536 20.021 21.897 1.00 29.97 2012 GLN A N 1
ATOM 1878 C CA . GLN A 1 276 ? 109.085 21.358 21.735 1.00 29.73 2012 GLN A CA 1
ATOM 1879 C C . GLN A 1 276 ? 110.529 21.282 21.227 1.00 29.24 2012 GLN A C 1
ATOM 1880 O O . GLN A 1 276 ? 111.199 20.249 21.385 1.00 29.50 2012 GLN A O 1
ATOM 1886 N N . HIS A 1 277 ? 111.032 22.389 20.685 1.00 28.92 2013 HIS A N 1
ATOM 1887 C CA . HIS A 1 277 ? 112.448 22.461 20.283 1.00 29.60 2013 HIS A CA 1
ATOM 1888 C C . HIS A 1 277 ? 113.352 22.539 21.528 1.00 29.41 2013 HIS A C 1
ATOM 1889 O O . HIS A 1 277 ? 114.526 22.168 21.454 1.00 29.40 2013 HIS A O 1
ATOM 1896 N N . GLN A 1 278 ? 112.837 23.091 22.637 1.00 28.26 2014 GLN A N 1
ATOM 1897 C CA . GLN A 1 278 ? 113.625 23.266 23.855 1.00 28.17 2014 GLN A CA 1
ATOM 1898 C C . GLN A 1 278 ? 112.696 23.289 25.078 1.00 27.74 2014 GLN A C 1
ATOM 1899 O O . GLN A 1 278 ? 111.485 23.513 24.952 1.00 27.02 2014 GLN A O 1
ATOM 1905 N N . THR A 1 279 ? 113.277 23.093 26.250 1.00 27.72 2015 THR A N 1
ATOM 1906 C CA . THR A 1 279 ? 112.522 23.108 27.493 1.00 28.56 2015 THR A CA 1
ATOM 1907 C C . THR A 1 279 ? 112.137 24.541 27.860 1.00 27.33 2015 THR A C 1
ATOM 1908 O O . THR A 1 279 ? 112.712 25.508 27.341 1.00 25.97 2015 THR A O 1
ATOM 1912 N N . GLN A 1 280 ? 111.186 24.689 28.810 1.00 26.94 2016 GLN A N 1
ATOM 1913 C CA . GLN A 1 280 ? 110.828 25.999 29.351 1.00 26.78 2016 GLN A CA 1
ATOM 1914 C C . GLN A 1 280 ? 112.079 26.632 29.994 1.00 26.48 2016 GLN A C 1
ATOM 1915 O O . GLN A 1 280 ? 112.291 27.824 29.837 1.00 26.08 2016 GLN A O 1
ATOM 1921 N N . ALA A 1 281 ? 112.944 25.824 30.641 1.00 26.84 2017 ALA A N 1
ATOM 1922 C CA . ALA A 1 281 ? 114.169 26.388 31.241 1.00 28.41 2017 ALA A CA 1
ATOM 1923 C C . ALA A 1 281 ? 115.074 27.002 30.154 1.00 28.91 2017 ALA A C 1
ATOM 1924 O O . ALA A 1 281 ? 115.592 28.102 30.349 1.00 28.81 2017 ALA A O 1
ATOM 1926 N N . ASN A 1 282 ? 115.230 26.307 28.994 1.00 28.77 2018 ASN A N 1
ATOM 1927 C CA . ASN A 1 282 ? 116.045 26.825 27.893 1.00 29.30 2018 ASN A CA 1
ATOM 1928 C C . ASN A 1 282 ? 115.416 28.122 27.365 1.00 28.19 2018 ASN A C 1
ATOM 1929 O O . ASN A 1 282 ? 116.132 29.071 27.056 1.00 28.04 2018 ASN A O 1
ATOM 1934 N N . CYS A 1 283 ? 114.073 28.160 27.252 1.00 27.01 2019 CYS A N 1
ATOM 1935 C CA . CYS A 1 283 ? 113.350 29.347 26.763 1.00 26.89 2019 CYS A CA 1
ATOM 1936 C C . CYS A 1 283 ? 113.570 30.532 27.708 1.00 26.20 2019 CYS A C 1
ATOM 1937 O O . CYS A 1 283 ? 113.854 31.640 27.252 1.00 25.74 2019 CYS A O 1
ATOM 1940 N N . LEU A 1 284 ? 113.473 30.299 29.024 1.00 25.94 2020 LEU A N 1
ATOM 1941 C CA . LEU A 1 284 ? 113.709 31.373 30.000 1.00 26.40 2020 LEU A CA 1
ATOM 1942 C C . LEU A 1 284 ? 115.149 31.898 29.896 1.00 26.56 2020 LEU A C 1
ATOM 1943 O O . LEU A 1 284 ? 115.376 33.109 29.990 1.00 26.30 2020 LEU A O 1
ATOM 1948 N N . HIS A 1 285 ? 116.106 30.993 29.671 1.00 27.08 2021 HIS A N 1
ATOM 1949 C CA . HIS A 1 285 ? 117.517 31.380 29.522 1.00 28.65 2021 HIS A CA 1
ATOM 1950 C C . HIS A 1 285 ? 117.723 32.265 28.276 1.00 28.68 2021 HIS A C 1
ATOM 1951 O O . HIS A 1 285 ? 118.473 33.244 28.330 1.00 29.09 2021 HIS A O 1
ATOM 1958 N N . VAL A 1 286 ? 117.033 31.942 27.164 1.00 28.14 2022 VAL A N 1
ATOM 1959 C CA . VAL A 1 286 ? 117.084 32.741 25.930 1.00 27.74 2022 VAL A CA 1
ATOM 1960 C C . VAL A 1 286 ? 116.549 34.139 26.206 1.00 27.20 2022 VAL A C 1
ATOM 1961 O O . VAL A 1 286 ? 117.181 35.138 25.826 1.00 26.34 2022 VAL A O 1
ATOM 1965 N N . VAL A 1 287 ? 115.410 34.226 26.914 1.00 26.82 2023 VAL A N 1
ATOM 1966 C CA . VAL A 1 287 ? 114.835 35.530 27.274 1.00 27.16 2023 VAL A CA 1
ATOM 1967 C C . VAL A 1 287 ? 115.819 36.342 28.136 1.00 27.40 2023 VAL A C 1
ATOM 1968 O O . VAL A 1 287 ? 116.041 37.524 27.868 1.00 27.46 2023 VAL A O 1
ATOM 1972 N N . GLN A 1 288 ? 116.462 35.691 29.101 1.00 27.19 2024 GLN A N 1
ATOM 1973 C CA . GLN A 1 288 ? 117.454 36.360 29.950 1.00 28.68 2024 GLN A CA 1
ATOM 1974 C C . GLN A 1 288 ? 118.631 36.879 29.096 1.00 29.75 2024 GLN A C 1
ATOM 1975 O O . GLN A 1 288 ? 119.053 38.020 29.264 1.00 29.91 2024 GLN A O 1
ATOM 1981 N N . CYS A 1 289 ? 119.128 36.055 28.167 1.00 30.33 2025 CYS A N 1
ATOM 1982 C CA . CYS A 1 289 ? 120.214 36.452 27.254 1.00 31.78 2025 CYS A CA 1
ATOM 1983 C C . CYS A 1 289 ? 119.839 37.640 26.381 1.00 31.20 2025 CYS A C 1
ATOM 1984 O O . CYS A 1 289 ? 120.663 38.541 26.179 1.00 31.21 2025 CYS A O 1
ATOM 1987 N N . ALA A 1 290 ? 118.601 37.649 25.848 1.00 29.27 2026 ALA A N 1
ATOM 1988 C CA . ALA A 1 290 ? 118.143 38.757 25.017 1.00 29.24 2026 ALA A CA 1
ATOM 1989 C C . ALA A 1 290 ? 118.078 40.044 25.846 1.00 29.62 2026 ALA A C 1
ATOM 1990 O O . ALA A 1 290 ? 118.579 41.091 25.406 1.00 29.82 2026 ALA A O 1
ATOM 1992 N N . LEU A 1 291 ? 117.551 39.953 27.078 1.00 29.59 2027 LEU A N 1
ATOM 1993 C CA . LEU A 1 291 ? 117.467 41.133 27.937 1.00 30.46 2027 LEU A CA 1
ATOM 1994 C C . LEU A 1 291 ? 118.862 41.612 28.360 1.00 31.43 2027 LEU A C 1
ATOM 1995 O O . LEU A 1 291 ? 119.075 42.818 28.447 1.00 31.73 2027 LEU A O 1
ATOM 2000 N N . GLN A 1 292 ? 119.817 40.697 28.542 1.00 32.06 2028 GLN A N 1
ATOM 2001 C CA . GLN A 1 292 ? 121.198 41.087 28.871 1.00 33.53 2028 GLN A CA 1
ATOM 2002 C C . GLN A 1 292 ? 121.804 41.864 27.692 1.00 34.60 2028 GLN A C 1
ATOM 2003 O O . GLN A 1 292 ? 122.458 42.882 27.899 1.00 35.03 2028 GLN A O 1
ATOM 2009 N N . GLN A 1 293 ? 121.552 41.414 26.456 1.00 34.56 2029 GLN A N 1
ATOM 2010 C CA . GLN A 1 293 ? 122.037 42.121 25.268 1.00 35.46 2029 GLN A CA 1
ATOM 2011 C C . GLN A 1 293 ? 121.359 43.497 25.121 1.00 36.65 2029 GLN A C 1
ATOM 2012 O O . GLN A 1 293 ? 122.020 44.465 24.724 1.00 38.15 2029 GLN A O 1
ATOM 2018 N N . GLN A 1 294 ? 120.079 43.610 25.493 1.00 35.78 2030 GLN A N 1
ATOM 2019 C CA . GLN A 1 294 ? 119.370 44.888 25.444 1.00 36.47 2030 GLN A CA 1
ATOM 2020 C C . GLN A 1 294 ? 119.926 45.890 26.490 1.00 38.15 2030 GLN A C 1
ATOM 2021 O O . GLN A 1 294 ? 120.106 47.070 26.174 1.00 38.44 2030 GLN A O 1
ATOM 2027 N N . VAL A 1 295 ? 120.206 45.423 27.719 1.00 38.59 2031 VAL A N 1
ATOM 2028 C CA . VAL A 1 295 ? 120.781 46.285 28.774 1.00 39.82 2031 VAL A CA 1
ATOM 2029 C C . VAL A 1 295 ? 122.142 46.826 28.317 1.00 41.80 2031 VAL A C 1
ATOM 2030 O O . VAL A 1 295 ? 122.414 48.021 28.450 1.00 42.50 2031 VAL A O 1
ATOM 2034 N N . GLN A 1 296 ? 122.958 45.952 27.732 1.00 42.42 2032 GLN A N 1
ATOM 2035 C CA . GLN A 1 296 ? 124.252 46.292 27.173 1.00 44.29 2032 GLN A CA 1
ATOM 2036 C C . GLN A 1 296 ? 124.134 47.380 26.073 1.00 45.33 2032 GLN A C 1
ATOM 2037 O O . GLN A 1 296 ? 124.887 48.347 26.099 1.00 45.64 2032 GLN A O 1
ATOM 2043 N N . ARG A 1 297 ? 123.172 47.252 25.146 1.00 45.60 2033 ARG A N 1
ATOM 2044 C CA . ARG A 1 297 ? 122.973 48.240 24.074 1.00 46.46 2033 ARG A CA 1
ATOM 2045 C C . ARG A 1 297 ? 122.542 49.606 24.623 1.00 48.16 2033 ARG A C 1
ATOM 2046 O O . ARG A 1 297 ? 123.106 50.627 24.230 1.00 47.87 2033 ARG A O 1
ATOM 2054 N N . GLY A 1 298 ? 121.534 49.603 25.498 1.00 49.55 2034 GLY A N 1
ATOM 2055 C CA . GLY A 1 298 ? 120.974 50.808 26.085 1.00 51.98 2034 GLY A CA 1
ATOM 2056 C C . GLY A 1 298 ? 121.960 51.543 26.963 1.00 54.90 2034 GLY A C 1
ATOM 2057 O O . GLY A 1 298 ? 121.970 52.775 26.976 1.00 55.41 2034 GLY A O 1
ATOM 2058 N N . SER A 1 299 ? 122.809 50.794 27.692 1.00 56.76 2035 SER A N 1
ATOM 2059 C CA . SER A 1 299 ? 123.820 51.389 28.570 1.00 59.14 2035 SER A CA 1
ATOM 2060 C C . SER A 1 299 ? 124.891 52.094 27.742 1.00 61.30 2035 SER A C 1
ATOM 2061 O O . SER A 1 299 ? 125.335 53.173 28.121 1.00 61.41 2035 SER A O 1
ATOM 2064 N N . TYR A 1 300 ? 125.277 51.506 26.594 1.00 62.85 2036 TYR A N 1
ATOM 2065 C CA . TYR A 1 300 ? 126.238 52.138 25.689 1.00 65.15 2036 TYR A CA 1
ATOM 2066 C C . TYR A 1 300 ? 125.653 53.404 24.991 1.00 66.97 2036 TYR A C 1
ATOM 2067 O O . TYR A 1 300 ? 126.408 54.254 24.521 1.00 66.81 2036 TYR A O 1
ATOM 2076 N N . TRP A 1 301 ? 124.307 53.508 24.954 1.00 68.38 2037 TRP A N 1
ATOM 2077 C CA . TRP A 1 301 ? 123.452 54.594 24.476 1.00 70.38 2037 TRP A CA 1
ATOM 2078 C C . TRP A 1 301 ? 123.266 54.612 22.977 1.00 71.30 2037 TRP A C 1
ATOM 2079 O O . TRP A 1 301 ? 123.911 55.389 22.274 1.00 71.90 2037 TRP A O 1
ATOM 2090 N N . LEU A 1 302 ? 122.309 53.816 22.505 1.00 71.35 2038 LEU A N 1
ATOM 2091 C CA . LEU A 1 302 ? 121.968 53.743 21.097 1.00 72.04 2038 LEU A CA 1
ATOM 2092 C C . LEU A 1 302 ? 120.523 53.247 20.902 1.00 72.49 2038 LEU A C 1
ATOM 2093 O O . LEU A 1 302 ? 120.221 52.084 21.161 1.00 72.43 2038 LEU A O 1
ATOM 2095 N N . HIS A 1 303 ? 119.641 54.149 20.452 1.00 72.62 2039 HIS A N 1
ATOM 2096 C CA . HIS A 1 303 ? 118.237 53.891 20.146 1.00 73.19 2039 HIS A CA 1
ATOM 2097 C C . HIS A 1 303 ? 117.810 54.996 19.163 1.00 73.50 2039 HIS A C 1
ATOM 2098 O O . HIS A 1 303 ? 117.856 56.171 19.509 1.00 73.42 2039 HIS A O 1
ATOM 2105 N N . HIS A 1 304 ? 117.448 54.624 17.929 1.00 73.61 2040 HIS A N 1
ATOM 2106 C CA . HIS A 1 304 ? 117.070 55.601 16.912 1.00 74.34 2040 HIS A CA 1
ATOM 2107 C C . HIS A 1 304 ? 115.575 55.883 16.870 1.00 75.19 2040 HIS A C 1
ATOM 2108 O O . HIS A 1 304 ? 114.772 54.962 16.928 1.00 75.42 2040 HIS A O 1
ATOM 2110 N N . LEU A 1 305 ? 115.199 57.155 16.753 1.00 75.68 2041 LEU A N 1
ATOM 2111 C CA . LEU A 1 305 ? 113.795 57.545 16.655 1.00 76.67 2041 LEU A CA 1
ATOM 2112 C C . LEU A 1 305 ? 113.681 58.877 15.889 1.00 77.44 2041 LEU A C 1
ATOM 2113 O O . LEU A 1 305 ? 112.938 58.954 14.910 1.00 77.77 2041 LEU A O 1
ATOM 2115 N N . THR A 1 306 ? 114.464 59.898 16.298 1.00 77.55 2042 THR A N 1
ATOM 2116 C CA . THR A 1 306 ? 114.478 61.220 15.684 1.00 78.31 2042 THR A CA 1
ATOM 2117 C C . THR A 1 306 ? 115.791 61.923 16.021 1.00 78.63 2042 THR A C 1
ATOM 2118 O O . THR A 1 306 ? 116.782 61.745 15.320 1.00 78.69 2042 THR A O 1
ATOM 2120 N N . ASP B 2 1 ? 83.429 23.252 22.729 1.00 42.23 1 ASP B N 1
ATOM 2121 C CA . ASP B 2 1 ? 83.140 21.824 22.660 1.00 42.72 1 ASP B CA 1
ATOM 2122 C C . ASP B 2 1 ? 83.314 21.315 21.234 1.00 41.47 1 ASP B C 1
ATOM 2123 O O . ASP B 2 1 ? 82.994 22.022 20.272 1.00 41.29 1 ASP B O 1
ATOM 2128 N N . VAL B 2 2 ? 83.829 20.088 21.097 1.00 40.03 2 VAL B N 1
ATOM 2129 C CA . VAL B 2 2 ? 84.007 19.453 19.805 1.00 39.54 2 VAL B CA 1
ATOM 2130 C C . VAL B 2 2 ? 83.359 18.065 19.864 1.00 40.07 2 VAL B C 1
ATOM 2131 O O . VAL B 2 2 ? 83.568 17.335 20.831 1.00 40.54 2 VAL B O 1
ATOM 2135 N N . GLN B 2 3 ? 82.589 17.703 18.837 1.00 39.36 3 GLN B N 1
ATOM 2136 C CA . GLN B 2 3 ? 81.957 16.384 18.743 1.00 39.48 3 GLN B CA 1
ATOM 2137 C C . GLN B 2 3 ? 82.603 15.635 17.588 1.00 38.26 3 GLN B C 1
ATOM 2138 O O . GLN B 2 3 ? 82.838 16.223 16.535 1.00 38.37 3 GLN B O 1
ATOM 2144 N N . LEU B 2 4 ? 82.931 14.355 17.793 1.00 37.26 4 LEU B N 1
ATOM 2145 C CA . LEU B 2 4 ? 83.602 13.538 16.788 1.00 36.84 4 LEU B CA 1
ATOM 2146 C C . LEU B 2 4 ? 82.844 12.248 16.570 1.00 37.99 4 LEU B C 1
ATOM 2147 O O . LEU B 2 4 ? 82.459 11.590 17.542 1.00 38.00 4 LEU B O 1
ATOM 2152 N N . VAL B 2 5 ? 82.648 11.868 15.297 1.00 38.21 5 VAL B N 1
ATOM 2153 C CA . VAL B 2 5 ? 81.944 10.643 14.937 1.00 39.04 5 VAL B CA 1
ATOM 2154 C C . VAL B 2 5 ? 82.765 9.863 13.912 1.00 38.89 5 VAL B C 1
ATOM 2155 O O . VAL B 2 5 ? 82.956 10.340 12.796 1.00 38.68 5 VAL B O 1
ATOM 2159 N N . GLU B 2 6 ? 83.245 8.669 14.283 1.00 38.83 6 GLU B N 1
ATOM 2160 C CA . GLU B 2 6 ? 83.993 7.821 13.356 1.00 39.36 6 GLU B CA 1
ATOM 2161 C C . GLU B 2 6 ? 83.071 6.880 12.609 1.00 40.87 6 GLU B C 1
ATOM 2162 O O . GLU B 2 6 ? 82.082 6.411 13.161 1.00 41.50 6 GLU B O 1
ATOM 2168 N N . SER B 2 7 ? 83.444 6.545 11.374 1.00 41.30 7 SER B N 1
ATOM 2169 C CA . SER B 2 7 ? 82.732 5.581 10.540 1.00 42.52 7 SER B CA 1
ATOM 2170 C C . SER B 2 7 ? 83.728 4.922 9.555 1.00 43.29 7 SER B C 1
ATOM 2171 O O . SER B 2 7 ? 84.875 5.350 9.463 1.00 42.86 7 SER B O 1
ATOM 2174 N N . GLY B 2 8 ? 83.300 3.877 8.854 1.00 44.03 8 GLY B N 1
ATOM 2175 C CA . GLY B 2 8 ? 84.158 3.204 7.886 1.00 45.37 8 GLY B CA 1
ATOM 2176 C C . GLY B 2 8 ? 84.839 1.939 8.370 1.00 46.94 8 GLY B C 1
ATOM 2177 O O . GLY B 2 8 ? 85.539 1.279 7.597 1.00 47.02 8 GLY B O 1
ATOM 2178 N N . GLY B 2 9 ? 84.639 1.590 9.637 1.00 47.90 9 GLY B N 1
ATOM 2179 C CA . GLY B 2 9 ? 85.227 0.381 10.192 1.00 49.32 9 GLY B CA 1
ATOM 2180 C C . GLY B 2 9 ? 84.463 -0.873 9.808 1.00 50.81 9 GLY B C 1
ATOM 2181 O O . GLY B 2 9 ? 83.532 -0.833 8.997 1.00 51.09 9 GLY B O 1
ATOM 2182 N N . GLY B 2 10 ? 84.856 -1.988 10.394 1.00 51.36 10 GLY B N 1
ATOM 2183 C CA . GLY B 2 10 ? 84.198 -3.256 10.137 1.00 52.23 10 GLY B CA 1
ATOM 2184 C C . GLY B 2 10 ? 85.151 -4.413 9.960 1.00 52.75 10 GLY B C 1
ATOM 2185 O O . GLY B 2 10 ? 86.334 -4.319 10.294 1.00 52.09 10 GLY B O 1
ATOM 2186 N N . SER B 2 11 ? 84.618 -5.523 9.445 1.00 53.29 11 SER B N 1
ATOM 2187 C CA . SER B 2 11 ? 85.378 -6.736 9.218 1.00 55.14 11 SER B CA 1
ATOM 2188 C C . SER B 2 11 ? 86.000 -6.707 7.842 1.00 55.93 11 SER B C 1
ATOM 2189 O O . SER B 2 11 ? 85.368 -6.270 6.878 1.00 57.39 11 SER B O 1
ATOM 2192 N N . VAL B 2 12 ? 87.248 -7.155 7.746 1.00 54.33 12 VAL B N 1
ATOM 2193 C CA . VAL B 2 12 ? 87.966 -7.145 6.484 1.00 52.97 12 VAL B CA 1
ATOM 2194 C C . VAL B 2 12 ? 88.939 -8.309 6.440 1.00 51.97 12 VAL B C 1
ATOM 2195 O O . VAL B 2 12 ? 89.500 -8.705 7.459 1.00 51.72 12 VAL B O 1
ATOM 2199 N N . GLN B 2 13 ? 89.083 -8.905 5.265 1.00 51.42 13 GLN B N 1
ATOM 2200 C CA . GLN B 2 13 ? 90.005 -10.002 5.049 1.00 51.32 13 GLN B CA 1
ATOM 2201 C C . GLN B 2 13 ? 91.454 -9.478 5.129 1.00 50.77 13 GLN B C 1
ATOM 2202 O O . GLN B 2 13 ? 91.704 -8.327 4.782 1.00 50.63 13 GLN B O 1
ATOM 2208 N N . ALA B 2 14 ? 92.414 -10.307 5.591 1.00 50.43 14 ALA B N 1
ATOM 2209 C CA . ALA B 2 14 ? 93.837 -9.915 5.621 1.00 50.19 14 ALA B CA 1
ATOM 2210 C C . ALA B 2 14 ? 94.305 -9.546 4.197 1.00 48.55 14 ALA B C 1
ATOM 2211 O O . ALA B 2 14 ? 93.961 -10.233 3.226 1.00 48.04 14 ALA B O 1
ATOM 2213 N N . GLY B 2 15 ? 95.047 -8.457 4.095 1.00 47.28 15 GLY B N 1
ATOM 2214 C CA . GLY B 2 15 ? 95.497 -7.927 2.817 1.00 46.61 15 GLY B CA 1
ATOM 2215 C C . GLY B 2 15 ? 94.581 -6.840 2.265 1.00 45.36 15 GLY B C 1
ATOM 2216 O O . GLY B 2 15 ? 94.963 -6.105 1.351 1.00 45.25 15 GLY B O 1
ATOM 2217 N N . GLY B 2 16 ? 93.369 -6.740 2.806 1.00 43.57 16 GLY B N 1
ATOM 2218 C CA . GLY B 2 16 ? 92.396 -5.766 2.347 1.00 42.40 16 GLY B CA 1
ATOM 2219 C C . GLY B 2 16 ? 92.602 -4.369 2.894 1.00 40.81 16 GLY B C 1
ATOM 2220 O O . GLY B 2 16 ? 93.527 -4.109 3.673 1.00 40.25 16 GLY B O 1
ATOM 2221 N N . SER B 2 17 ? 91.721 -3.462 2.488 1.00 39.74 17 SER B N 1
ATOM 2222 C CA . SER B 2 17 ? 91.790 -2.080 2.929 1.00 39.11 17 SER B CA 1
ATOM 2223 C C . SER B 2 17 ? 90.488 -1.609 3.544 1.00 39.30 17 SER B C 1
ATOM 2224 O O . SER B 2 17 ? 89.423 -2.169 3.287 1.00 39.87 17 SER B O 1
ATOM 2227 N N . LEU B 2 18 ? 90.587 -0.554 4.340 1.00 38.97 18 LEU B N 1
ATOM 2228 C CA . LEU B 2 18 ? 89.474 0.169 4.928 1.00 39.34 18 LEU B CA 1
ATOM 2229 C C . LEU B 2 18 ? 89.800 1.655 4.839 1.00 38.66 18 LEU B C 1
ATOM 2230 O O . LEU B 2 18 ? 90.973 2.037 4.775 1.00 39.14 18 LEU B O 1
ATOM 2235 N N . ARG B 2 19 ? 88.775 2.494 4.836 1.00 37.53 19 ARG B N 1
ATOM 2236 C CA . ARG B 2 19 ? 88.993 3.937 4.881 1.00 37.08 19 ARG B CA 1
ATOM 2237 C C . ARG B 2 19 ? 88.125 4.479 5.979 1.00 36.59 19 ARG B C 1
ATOM 2238 O O . ARG B 2 19 ? 86.902 4.491 5.840 1.00 37.44 19 ARG B O 1
ATOM 2246 N N . LEU B 2 20 ? 88.736 4.870 7.091 1.00 35.67 20 LEU B N 1
ATOM 2247 C CA . LEU B 2 20 ? 87.979 5.430 8.204 1.00 35.79 20 LEU B CA 1
ATOM 2248 C C . LEU B 2 20 ? 87.751 6.921 7.993 1.00 35.69 20 LEU B C 1
ATOM 2249 O O . LEU B 2 20 ? 88.571 7.599 7.383 1.00 35.25 20 LEU B O 1
ATOM 2254 N N . SER B 2 21 ? 86.624 7.423 8.481 1.00 36.30 21 SER B N 1
ATOM 2255 C CA . SER B 2 21 ? 86.292 8.851 8.429 1.00 36.74 21 SER B CA 1
ATOM 2256 C C . SER B 2 21 ? 85.989 9.324 9.842 1.00 36.55 21 SER B C 1
ATOM 2257 O O . SER B 2 21 ? 85.453 8.572 10.651 1.00 37.07 21 SER B O 1
ATOM 2260 N N . CYS B 2 22 ? 86.287 10.577 10.125 1.00 35.36 22 CYS B N 1
ATOM 2261 C CA . CYS B 2 22 ? 85.966 11.184 11.408 1.00 35.98 22 CYS B CA 1
ATOM 2262 C C . CYS B 2 22 ? 85.335 12.518 11.097 1.00 35.98 22 CYS B C 1
ATOM 2263 O O . CYS B 2 22 ? 86.024 13.417 10.617 1.00 35.49 22 CYS B O 1
ATOM 2266 N N . ALA B 2 23 ? 84.021 12.620 11.297 1.00 36.35 23 ALA B N 1
ATOM 2267 C CA . ALA B 2 23 ? 83.282 13.847 11.051 1.00 37.09 23 ALA B CA 1
ATOM 2268 C C . ALA B 2 23 ? 83.316 14.668 12.337 1.00 37.24 23 ALA B C 1
ATOM 2269 O O . ALA B 2 23 ? 82.867 14.204 13.385 1.00 37.55 23 ALA B O 1
ATOM 2271 N N . ALA B 2 24 ? 83.865 15.872 12.263 1.00 36.61 24 ALA B N 1
ATOM 2272 C CA . ALA B 2 24 ? 83.988 16.742 13.423 1.00 36.71 24 ALA B CA 1
ATOM 2273 C C . ALA B 2 24 ? 83.003 17.901 13.358 1.00 37.77 24 ALA B C 1
ATOM 2274 O O . ALA B 2 24 ? 82.671 18.383 12.273 1.00 38.47 24 ALA B O 1
ATOM 2276 N N . SER B 2 25 ? 82.520 18.331 14.516 1.00 37.19 25 SER B N 1
ATOM 2277 C CA . SER B 2 25 ? 81.607 19.466 14.608 1.00 38.31 25 SER B CA 1
ATOM 2278 C C . SER B 2 25 ? 81.891 20.243 15.892 1.00 37.99 25 SER B C 1
ATOM 2279 O O . SER B 2 25 ? 82.588 19.749 16.786 1.00 38.30 25 SER B O 1
ATOM 2282 N N . GLY B 2 26 ? 81.402 21.470 15.954 1.00 37.43 26 GLY B N 1
ATOM 2283 C CA . GLY B 2 26 ? 81.633 22.325 17.101 1.00 37.39 26 GLY B CA 1
ATOM 2284 C C . GLY B 2 26 ? 82.794 23.257 16.845 1.00 36.77 26 GLY B C 1
ATOM 2285 O O . GLY B 2 26 ? 83.048 23.643 15.698 1.00 37.56 26 GLY B O 1
ATOM 2286 N N . ARG B 2 27 ? 83.531 23.592 17.900 1.00 35.21 27 ARG B N 1
ATOM 2287 C CA . ARG B 2 27 ? 84.654 24.527 17.822 1.00 34.50 27 ARG B CA 1
ATOM 2288 C C . ARG B 2 27 ? 85.943 23.819 17.400 1.00 33.14 27 ARG B C 1
ATOM 2289 O O . ARG B 2 27 ? 86.943 23.844 18.116 1.00 32.79 27 ARG B O 1
ATOM 2297 N N . THR B 2 28 ? 85.902 23.184 16.229 1.00 32.65 28 THR B N 1
ATOM 2298 C CA . THR B 2 28 ? 86.995 22.380 15.685 1.00 31.93 28 THR B CA 1
ATOM 2299 C C . THR B 2 28 ? 88.306 23.152 15.587 1.00 31.18 28 THR B C 1
ATOM 2300 O O . THR B 2 28 ? 89.369 22.589 15.819 1.00 30.46 28 THR B O 1
ATOM 2304 N N . PHE B 2 29 ? 88.229 24.445 15.252 1.00 31.38 29 PHE B N 1
ATOM 2305 C CA . PHE B 2 29 ? 89.409 25.300 15.127 1.00 31.44 29 PHE B CA 1
ATOM 2306 C C . PHE B 2 29 ? 90.182 25.438 16.464 1.00 30.86 29 PHE B C 1
ATOM 2307 O O . PHE B 2 29 ? 91.365 25.780 16.449 1.00 30.69 29 PHE B O 1
ATOM 2315 N N . SER B 2 30 ? 89.495 25.263 17.614 1.00 29.97 30 SER B N 1
ATOM 2316 C CA . SER B 2 30 ? 90.148 25.414 18.926 1.00 30.26 30 SER B CA 1
ATOM 2317 C C . SER B 2 30 ? 90.932 24.144 19.336 1.00 29.84 30 SER B C 1
ATOM 2318 O O . SER B 2 30 ? 91.753 24.207 20.248 1.00 30.71 30 SER B O 1
ATOM 2321 N N . ARG B 2 31 ? 90.686 23.005 18.683 1.00 29.66 31 ARG B N 1
ATOM 2322 C CA . ARG B 2 31 ? 91.432 21.765 18.947 1.00 29.32 31 ARG B CA 1
ATOM 2323 C C . ARG B 2 31 ? 91.808 21.270 17.554 1.00 29.13 31 ARG B C 1
ATOM 2324 O O . ARG B 2 31 ? 91.177 20.359 17.012 1.00 29.82 31 ARG B O 1
ATOM 2332 N N . PRO B 2 32 ? 92.771 21.945 16.899 1.00 28.28 32 PRO B N 1
ATOM 2333 C CA . PRO B 2 32 ? 92.978 21.704 15.475 1.00 27.82 32 PRO B CA 1
ATOM 2334 C C . PRO B 2 32 ? 93.928 20.584 15.116 1.00 28.53 32 PRO B C 1
ATOM 2335 O O . PRO B 2 32 ? 94.224 20.436 13.938 1.00 29.33 32 PRO B O 1
ATOM 2339 N N . VAL B 2 33 ? 94.387 19.796 16.097 1.00 27.69 33 VAL B N 1
ATOM 2340 C CA . VAL B 2 33 ? 95.269 18.668 15.800 1.00 27.57 33 VAL B CA 1
ATOM 2341 C C . VAL B 2 33 ? 94.378 17.436 15.875 1.00 28.37 33 VAL B C 1
ATOM 2342 O O . VAL B 2 33 ? 93.862 17.102 16.950 1.00 28.77 33 VAL B O 1
ATOM 2346 N N . MET B 2 34 ? 94.146 16.807 14.734 1.00 27.55 34 MET B N 1
ATOM 2347 C CA . MET B 2 34 ? 93.255 15.647 14.661 1.00 27.94 34 MET B CA 1
ATOM 2348 C C . MET B 2 34 ? 94.082 14.386 14.572 1.00 29.04 34 MET B C 1
ATOM 2349 O O . MET B 2 34 ? 94.825 14.202 13.617 1.00 29.22 34 MET B O 1
ATOM 2354 N N . ALA B 2 35 ? 93.922 13.503 15.549 1.00 29.04 35 ALA B N 1
ATOM 2355 C CA . ALA B 2 35 ? 94.725 12.315 15.648 1.00 29.31 35 ALA B CA 1
ATOM 2356 C C . ALA B 2 35 ? 93.891 11.056 15.558 1.00 30.00 35 ALA B C 1
ATOM 2357 O O . ALA B 2 35 ? 92.754 11.019 16.023 1.00 30.32 35 ALA B O 1
ATOM 2359 N N . TRP B 2 36 ? 94.514 9.999 15.065 1.00 30.06 36 TRP B N 1
ATOM 2360 C CA . TRP B 2 36 ? 93.947 8.670 15.071 1.00 30.86 36 TRP B CA 1
ATOM 2361 C C . TRP B 2 36 ? 94.724 7.883 16.102 1.00 31.00 36 TRP B C 1
ATOM 2362 O O . TRP B 2 36 ? 95.961 7.919 16.148 1.00 30.51 36 TRP B O 1
ATOM 2373 N N . PHE B 2 37 ? 93.987 7.176 16.938 1.00 30.93 37 PHE B N 1
ATOM 2374 C CA . PHE B 2 37 ? 94.509 6.265 17.945 1.00 31.20 37 PHE B CA 1
ATOM 2375 C C . PHE B 2 37 ? 93.837 4.912 17.727 1.00 32.69 37 PHE B C 1
ATOM 2376 O O . PHE B 2 37 ? 92.761 4.843 17.136 1.00 33.14 37 PHE B O 1
ATOM 2384 N N . ARG B 2 38 ? 94.449 3.844 18.224 1.00 33.28 38 ARG B N 1
ATOM 2385 C CA . ARG B 2 38 ? 93.829 2.531 18.187 1.00 35.35 38 ARG B CA 1
ATOM 2386 C C . ARG B 2 38 ? 94.124 1.789 19.476 1.00 38.09 38 ARG B C 1
ATOM 2387 O O . ARG B 2 38 ? 95.180 1.976 20.081 1.00 38.48 38 ARG B O 1
ATOM 2395 N N . GLN B 2 39 ? 93.174 0.976 19.920 1.00 39.65 39 GLN B N 1
ATOM 2396 C CA . GLN B 2 39 ? 93.335 0.207 21.137 1.00 41.72 39 GLN B CA 1
ATOM 2397 C C . GLN B 2 39 ? 92.913 -1.232 20.906 1.00 44.28 39 GLN B C 1
ATOM 2398 O O . GLN B 2 39 ? 91.737 -1.512 20.688 1.00 43.83 39 GLN B O 1
ATOM 2404 N N . ALA B 2 40 ? 93.885 -2.128 20.925 1.00 47.03 40 ALA B N 1
ATOM 2405 C CA . ALA B 2 40 ? 93.676 -3.570 20.767 1.00 50.43 40 ALA B CA 1
ATOM 2406 C C . ALA B 2 40 ? 93.225 -4.159 22.118 1.00 53.64 40 ALA B C 1
ATOM 2407 O O . ALA B 2 40 ? 93.473 -3.548 23.166 1.00 53.36 40 ALA B O 1
ATOM 2409 N N . PRO B 2 41 ? 92.544 -5.328 22.141 1.00 56.39 41 PRO B N 1
ATOM 2410 C CA . PRO B 2 41 ? 92.099 -5.884 23.435 1.00 58.00 41 PRO B CA 1
ATOM 2411 C C . PRO B 2 41 ? 93.230 -6.057 24.452 1.00 59.76 41 PRO B C 1
ATOM 2412 O O . PRO B 2 41 ? 94.292 -6.585 24.119 1.00 60.38 41 PRO B O 1
ATOM 2416 N N . GLY B 2 42 ? 93.006 -5.570 25.666 1.00 60.21 42 GLY B N 1
ATOM 2417 C CA . GLY B 2 42 ? 93.982 -5.663 26.748 1.00 61.36 42 GLY B CA 1
ATOM 2418 C C . GLY B 2 42 ? 95.219 -4.795 26.591 1.00 62.27 42 GLY B C 1
ATOM 2419 O O . GLY B 2 42 ? 96.083 -4.789 27.470 1.00 63.43 42 GLY B O 1
ATOM 2420 N N . LYS B 2 43 ? 95.319 -4.046 25.487 1.00 61.15 43 LYS B N 1
ATOM 2421 C CA . LYS B 2 43 ? 96.477 -3.200 25.231 1.00 60.48 43 LYS B CA 1
ATOM 2422 C C . LYS B 2 43 ? 96.179 -1.719 25.518 1.00 58.69 43 LYS B C 1
ATOM 2423 O O . LYS B 2 43 ? 95.021 -1.326 25.668 1.00 58.50 43 LYS B O 1
ATOM 2429 N N . GLU B 2 44 ? 97.227 -0.902 25.616 1.00 57.42 44 GLU B N 1
ATOM 2430 C CA . GLU B 2 44 ? 97.066 0.527 25.839 1.00 56.84 44 GLU B CA 1
ATOM 2431 C C . GLU B 2 44 ? 96.708 1.255 24.521 1.00 54.70 44 GLU B C 1
ATOM 2432 O O . GLU B 2 44 ? 96.872 0.681 23.435 1.00 54.57 44 GLU B O 1
ATOM 2438 N N . ARG B 2 45 ? 96.193 2.501 24.612 1.00 52.68 45 ARG B N 1
ATOM 2439 C CA . ARG B 2 45 ? 95.863 3.272 23.410 1.00 51.52 45 ARG B CA 1
ATOM 2440 C C . ARG B 2 45 ? 97.132 3.711 22.698 1.00 49.29 45 ARG B C 1
ATOM 2441 O O . ARG B 2 45 ? 97.953 4.419 23.283 1.00 50.97 45 ARG B O 1
ATOM 2449 N N . GLU B 2 46 ? 97.270 3.312 21.437 1.00 45.15 46 GLU B N 1
ATOM 2450 C CA . GLU B 2 46 ? 98.428 3.568 20.591 1.00 42.07 46 GLU B CA 1
ATOM 2451 C C . GLU B 2 46 ? 98.182 4.727 19.619 1.00 37.74 46 GLU B C 1
ATOM 2452 O O . GLU B 2 46 ? 97.231 4.689 18.842 1.00 36.40 46 GLU B O 1
ATOM 2458 N N . PHE B 2 47 ? 99.060 5.737 19.642 1.00 35.35 47 PHE B N 1
ATOM 2459 C CA . PHE B 2 47 ? 99.017 6.844 18.690 1.00 33.51 47 PHE B CA 1
ATOM 2460 C C . PHE B 2 47 ? 99.321 6.281 17.290 1.00 32.99 47 PHE B C 1
ATOM 2461 O O . PHE B 2 47 ? 100.252 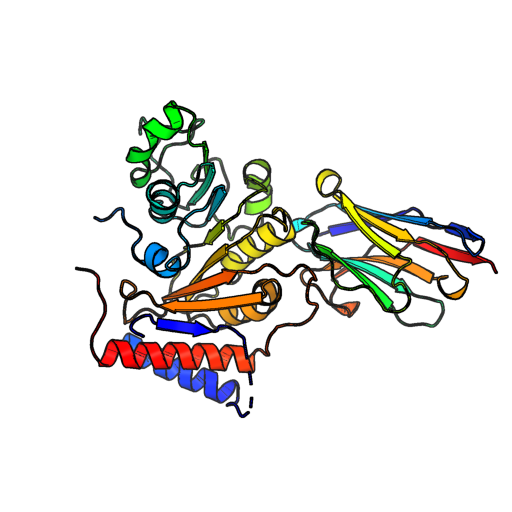5.491 17.140 1.00 33.65 47 PHE B O 1
ATOM 2469 N N . VAL B 2 48 ? 98.542 6.677 16.276 1.00 31.67 48 VAL B N 1
ATOM 2470 C CA . VAL B 2 48 ? 98.784 6.206 14.914 1.00 31.04 48 VAL B CA 1
ATOM 2471 C C . VAL B 2 48 ? 99.476 7.318 14.141 1.00 30.32 48 VAL B C 1
ATOM 2472 O O . VAL B 2 48 ? 100.593 7.142 13.691 1.00 31.10 48 VAL B O 1
ATOM 2476 N N . VAL B 2 49 ? 98.828 8.486 14.026 1.00 28.84 49 VAL B N 1
ATOM 2477 C CA . VAL B 2 49 ? 99.325 9.660 13.301 1.00 28.43 49 VAL B CA 1
ATOM 2478 C C . VAL B 2 49 ? 98.328 10.796 13.552 1.00 27.41 49 VAL B C 1
ATOM 2479 O O . VAL B 2 49 ? 97.171 10.555 13.929 1.00 27.48 49 VAL B O 1
ATOM 2483 N N . ALA B 2 50 ? 98.768 12.024 13.333 1.00 26.81 50 ALA B N 1
ATOM 2484 C CA . ALA B 2 50 ? 97.897 13.180 13.475 1.00 27.11 50 ALA B CA 1
ATOM 2485 C C . ALA B 2 50 ? 98.140 14.170 12.338 1.00 27.37 50 ALA B C 1
ATOM 2486 O O . ALA B 2 50 ? 99.183 14.127 11.673 1.00 27.59 50 ALA B O 1
ATOM 2488 N N . ILE B 2 51 ? 97.169 15.073 12.115 1.00 26.75 51 ILE B N 1
ATOM 2489 C CA . ILE B 2 51 ? 97.276 16.114 11.107 1.00 26.78 51 ILE B CA 1
ATOM 2490 C C . ILE B 2 51 ? 96.556 17.360 11.621 1.00 27.68 51 ILE B C 1
ATOM 2491 O O . ILE B 2 51 ? 95.548 17.243 12.331 1.00 28.39 51 ILE B O 1
ATOM 2496 N N . THR B 2 52 ? 97.064 18.561 11.273 1.00 26.91 52 THR B N 1
ATOM 2497 C CA . THR B 2 52 ? 96.298 19.774 11.595 1.00 27.00 52 THR B CA 1
ATOM 2498 C C . THR B 2 52 ? 95.159 19.883 10.552 1.00 27.41 52 THR B C 1
ATOM 2499 O O . THR B 2 52 ? 95.257 19.303 9.458 1.00 27.21 52 THR B O 1
ATOM 2503 N N . TRP B 2 53 ? 94.129 20.713 10.826 1.00 27.81 53 TRP B N 1
ATOM 2504 C CA . TRP B 2 53 ? 93.098 20.978 9.813 1.00 29.08 53 TRP B CA 1
ATOM 2505 C C . TRP B 2 53 ? 93.735 21.625 8.553 1.00 29.59 53 TRP B C 1
ATOM 2506 O O . TRP B 2 53 ? 93.248 21.410 7.447 1.00 30.42 53 TRP B O 1
ATOM 2517 N N . SER B 2 54 ? 94.863 22.353 8.719 1.00 28.74 54 SER B N 1
ATOM 2518 C CA . SER B 2 54 ? 95.591 22.947 7.598 1.00 28.88 54 SER B CA 1
ATOM 2519 C C . SER B 2 54 ? 96.391 21.929 6.767 1.00 29.38 54 SER B C 1
ATOM 2520 O O . SER B 2 54 ? 96.936 22.306 5.734 1.00 30.31 54 SER B O 1
ATOM 2523 N N . GLY B 2 55 ? 96.491 20.686 7.220 1.00 28.71 55 GLY B N 1
ATOM 2524 C CA . GLY B 2 55 ? 97.127 19.631 6.441 1.00 29.41 55 GLY B CA 1
ATOM 2525 C C . GLY B 2 55 ? 98.546 19.262 6.803 1.00 29.55 55 GLY B C 1
ATOM 2526 O O . GLY B 2 55 ? 99.194 18.563 6.024 1.00 30.26 55 GLY B O 1
ATOM 2527 N N . ILE B 2 56 ? 99.032 19.668 7.988 1.00 28.52 56 ILE B N 1
ATOM 2528 C CA . ILE B 2 56 ? 100.398 19.327 8.396 1.00 28.58 56 ILE B CA 1
ATOM 2529 C C . ILE B 2 56 ? 100.381 18.041 9.208 1.00 28.03 56 ILE B C 1
ATOM 2530 O O . ILE B 2 56 ? 99.742 17.990 10.254 1.00 27.08 56 ILE B O 1
ATOM 2535 N N . ARG B 2 57 ? 101.079 17.012 8.735 1.00 27.87 57 ARG B N 1
ATOM 2536 C CA . ARG B 2 57 ? 101.075 15.707 9.388 1.00 27.81 57 ARG B CA 1
ATOM 2537 C C . ARG B 2 57 ? 102.246 15.496 10.316 1.00 28.24 57 ARG B C 1
ATOM 2538 O O . ARG B 2 57 ? 103.373 15.880 9.997 1.00 28.85 57 ARG B O 1
ATOM 2546 N N . THR B 2 58 ? 102.014 14.740 11.377 1.00 27.85 58 THR B N 1
ATOM 2547 C CA . THR B 2 58 ? 103.085 14.242 12.225 1.00 28.02 58 THR B CA 1
ATOM 2548 C C . THR B 2 58 ? 103.678 13.010 11.461 1.00 29.66 58 THR B C 1
ATOM 2549 O O . THR B 2 58 ? 103.104 12.538 10.456 1.00 29.83 58 THR B O 1
ATOM 2553 N N . SER B 2 59 ? 104.788 12.455 11.968 1.00 30.75 59 SER B N 1
ATOM 2554 C CA . SER B 2 59 ? 105.278 11.200 11.445 1.00 32.45 59 SER B CA 1
ATOM 2555 C C . SER B 2 59 ? 104.303 10.093 11.947 1.00 32.25 59 SER B C 1
ATOM 2556 O O . SER B 2 59 ? 103.516 10.283 12.902 1.00 31.48 59 SER B O 1
ATOM 2559 N N . TYR B 2 60 ? 104.306 8.968 11.249 1.00 32.01 60 TYR B N 1
ATOM 2560 C CA . TYR B 2 60 ? 103.410 7.853 11.527 1.00 32.24 60 TYR B CA 1
ATOM 2561 C C . TYR B 2 60 ? 104.058 6.889 12.485 1.00 33.31 60 TYR B C 1
ATOM 2562 O O . TYR B 2 60 ? 105.278 6.717 12.459 1.00 33.58 60 TYR B O 1
ATOM 2571 N N . ALA B 2 61 ? 103.245 6.145 13.254 1.00 33.48 61 ALA B N 1
ATOM 2572 C CA . ALA B 2 61 ? 103.767 5.067 14.109 1.00 34.99 61 ALA B CA 1
ATOM 2573 C C . ALA B 2 61 ? 104.485 4.033 13.221 1.00 35.73 61 ALA B C 1
ATOM 2574 O O . ALA B 2 61 ? 104.026 3.774 12.101 1.00 35.26 61 ALA B O 1
ATOM 2576 N N . ASP B 2 62 ? 105.649 3.525 13.665 1.00 36.94 62 ASP B N 1
ATOM 2577 C CA . ASP B 2 62 ? 106.433 2.541 12.908 1.00 39.20 62 ASP B CA 1
ATOM 2578 C C . ASP B 2 62 ? 105.596 1.330 12.490 1.00 40.24 62 ASP B C 1
ATOM 2579 O O . ASP B 2 62 ? 105.826 0.773 11.422 1.00 40.91 62 ASP B O 1
ATOM 2584 N N . SER B 2 63 ? 104.609 0.936 13.323 1.00 39.94 63 SER B N 1
ATOM 2585 C CA . SER B 2 63 ? 103.767 -0.238 13.035 1.00 40.15 63 SER B CA 1
ATOM 2586 C C . SER B 2 63 ? 102.867 -0.068 11.813 1.00 39.85 63 SER B C 1
ATOM 2587 O O . SER B 2 63 ? 102.371 -1.064 11.295 1.00 40.78 63 SER B O 1
ATOM 2590 N N . VAL B 2 64 ? 102.648 1.179 11.346 1.00 38.40 64 VAL B N 1
ATOM 2591 C CA . VAL B 2 64 ? 101.769 1.436 10.198 1.00 37.54 64 VAL B CA 1
ATOM 2592 C C . VAL B 2 64 ? 102.462 2.103 9.001 1.00 37.57 64 VAL B C 1
ATOM 2593 O O . VAL B 2 64 ? 101.793 2.399 8.005 1.00 36.83 64 VAL B O 1
ATOM 2597 N N . LYS B 2 65 ? 103.781 2.350 9.088 1.00 38.17 65 LYS B N 1
ATOM 2598 C CA . LYS B 2 65 ? 104.524 2.990 7.998 1.00 39.12 65 LYS B CA 1
ATOM 2599 C C . LYS B 2 65 ? 104.390 2.264 6.670 1.00 38.65 65 LYS B C 1
ATOM 2600 O O . LYS B 2 65 ? 104.520 1.039 6.623 1.00 39.13 65 LYS B O 1
ATOM 2606 N N . GLY B 2 66 ? 104.106 3.017 5.607 1.00 37.66 66 GLY B N 1
ATOM 2607 C CA . GLY B 2 66 ? 103.925 2.458 4.267 1.00 37.82 66 GLY B CA 1
ATOM 2608 C C . GLY B 2 66 ? 102.584 1.783 4.036 1.00 37.73 66 GLY B C 1
ATOM 2609 O O . GLY B 2 66 ? 102.352 1.215 2.959 1.00 39.53 66 GLY B O 1
ATOM 2610 N N . ARG B 2 67 ? 101.689 1.806 5.037 1.00 36.05 67 ARG B N 1
ATOM 2611 C CA . ARG B 2 67 ? 100.386 1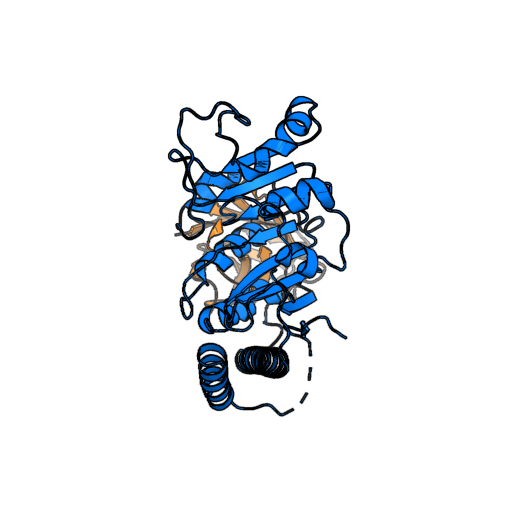.151 4.894 1.00 35.42 67 ARG B CA 1
ATOM 2612 C C . ARG B 2 67 ? 99.228 2.084 5.153 1.00 35.07 67 ARG B C 1
ATOM 2613 O O . ARG B 2 67 ? 98.198 1.963 4.489 1.00 34.88 67 ARG B O 1
ATOM 2621 N N . PHE B 2 68 ? 99.357 2.964 6.167 1.00 34.28 68 PHE B N 1
ATOM 2622 C CA . PHE B 2 68 ? 98.282 3.883 6.540 1.00 34.28 68 PHE B CA 1
ATOM 2623 C C . PHE B 2 68 ? 98.572 5.306 6.092 1.00 34.08 68 PHE B C 1
ATOM 2624 O O . PHE B 2 68 ? 99.723 5.720 6.107 1.00 34.13 68 PHE B O 1
ATOM 2632 N N . THR B 2 69 ? 97.527 6.070 5.735 1.00 33.14 69 THR B N 1
ATOM 2633 C CA . THR B 2 69 ? 97.711 7.459 5.327 1.00 32.81 69 THR B CA 1
ATOM 2634 C C . THR B 2 69 ? 96.618 8.318 5.903 1.00 32.07 69 THR B C 1
ATOM 2635 O O . THR B 2 69 ? 95.444 8.022 5.697 1.00 33.31 69 THR B O 1
ATOM 2639 N N . ILE B 2 70 ? 96.987 9.422 6.566 1.00 30.14 70 ILE B N 1
ATOM 2640 C CA . ILE B 2 70 ? 95.986 10.358 7.070 1.00 29.94 70 ILE B CA 1
ATOM 2641 C C . ILE B 2 70 ? 95.800 11.483 6.055 1.00 30.48 70 ILE B C 1
ATOM 2642 O O . ILE B 2 70 ? 96.731 11.849 5.340 1.00 30.39 70 ILE B O 1
ATOM 2647 N N . SER B 2 71 ? 94.595 12.021 5.975 1.00 30.74 71 SER B N 1
ATOM 2648 C CA . SER B 2 71 ? 94.285 13.144 5.092 1.00 31.67 71 SER B CA 1
ATOM 2649 C C . SER B 2 71 ? 93.092 13.915 5.666 1.00 32.49 71 SER B C 1
ATOM 2650 O O . SER B 2 71 ? 92.428 13.441 6.590 1.00 32.40 71 SER B O 1
ATOM 2653 N N . VAL B 2 72 ? 92.847 15.112 5.153 1.00 33.31 72 VAL B N 1
ATOM 2654 C CA . VAL B 2 72 ? 91.783 15.949 5.658 1.00 35.56 72 VAL B CA 1
ATOM 2655 C C . VAL B 2 72 ? 91.006 16.630 4.534 1.00 37.28 72 VAL B C 1
ATOM 2656 O O . VAL B 2 72 ? 91.567 16.964 3.491 1.00 36.37 72 VAL B O 1
ATOM 2660 N N . ASP B 2 73 ? 89.699 16.806 4.750 1.00 38.80 73 ASP B N 1
ATOM 2661 C CA . ASP B 2 73 ? 88.858 17.626 3.904 1.00 40.79 73 ASP B CA 1
ATOM 2662 C C . ASP B 2 73 ? 88.373 18.717 4.861 1.00 42.08 73 ASP B C 1
ATOM 2663 O O . ASP B 2 73 ? 87.385 18.528 5.578 1.00 41.30 73 ASP B O 1
ATOM 2668 N N . ASN B 2 74 ? 89.124 19.819 4.927 1.00 43.76 74 ASN B N 1
ATOM 2669 C CA . ASN B 2 74 ? 88.857 20.944 5.820 1.00 46.16 74 ASN B CA 1
ATOM 2670 C C . ASN B 2 74 ? 87.465 21.548 5.578 1.00 47.51 74 ASN B C 1
ATOM 2671 O O . ASN B 2 74 ? 86.765 21.873 6.537 1.00 47.98 74 ASN B O 1
ATOM 2676 N N . ALA B 2 75 ? 87.042 21.648 4.312 1.00 47.93 75 ALA B N 1
ATOM 2677 C CA . ALA B 2 75 ? 85.727 22.190 3.953 1.00 48.82 75 ALA B CA 1
ATOM 2678 C C . ALA B 2 75 ? 84.567 21.332 4.477 1.00 48.60 75 ALA B C 1
ATOM 2679 O O . ALA B 2 75 ? 83.475 21.853 4.701 1.00 49.22 75 ALA B O 1
ATOM 2681 N N . LYS B 2 76 ? 84.799 20.019 4.648 1.00 47.06 76 LYS B N 1
ATOM 2682 C CA . LYS B 2 76 ? 83.812 19.072 5.165 1.00 45.89 76 LYS B CA 1
ATOM 2683 C C . LYS B 2 76 ? 84.007 18.756 6.663 1.00 43.66 76 LYS B C 1
ATOM 2684 O O . LYS B 2 76 ? 83.274 17.911 7.189 1.00 44.17 76 LYS B O 1
ATOM 2690 N N . ASP B 2 77 ? 85.036 19.347 7.328 1.00 41.01 77 ASP B N 1
ATOM 2691 C CA . ASP B 2 77 ? 85.393 19.091 8.728 1.00 39.41 77 ASP B CA 1
ATOM 2692 C C . ASP B 2 77 ? 85.553 17.581 8.962 1.00 37.06 77 ASP B C 1
ATOM 2693 O O . ASP B 2 77 ? 85.025 17.036 9.929 1.00 36.69 77 ASP B O 1
ATOM 2698 N N . THR B 2 78 ? 86.205 16.901 8.020 1.00 35.37 78 THR B N 1
ATOM 2699 C CA . THR B 2 78 ? 86.389 15.462 8.115 1.00 34.52 78 THR B CA 1
ATOM 2700 C C . THR B 2 78 ? 87.861 15.093 7.958 1.00 33.86 78 THR B C 1
ATOM 2701 O O . THR B 2 78 ? 88.566 15.702 7.163 1.00 34.49 78 THR B O 1
ATOM 2705 N N . VAL B 2 79 ? 88.318 14.115 8.729 1.00 32.74 79 VAL B N 1
ATOM 2706 C CA . VAL B 2 79 ? 89.675 13.574 8.667 1.00 33.10 79 VAL B CA 1
ATOM 2707 C C . VAL B 2 79 ? 89.535 12.098 8.272 1.00 33.00 79 VAL B C 1
ATOM 2708 O O . VAL B 2 79 ? 88.559 11.441 8.644 1.00 33.06 79 VAL B O 1
ATOM 2712 N N . TYR B 2 80 ? 90.464 11.607 7.467 1.00 32.44 80 TYR B N 1
ATOM 2713 C CA . TYR B 2 80 ? 90.401 10.242 6.963 1.00 33.46 80 TYR B CA 1
ATOM 2714 C C . TYR B 2 80 ? 91.630 9.457 7.337 1.00 33.19 80 TYR B C 1
ATOM 2715 O O . TYR B 2 80 ? 92.715 10.023 7.463 1.00 32.89 80 TYR B O 1
ATOM 2724 N N . LEU B 2 81 ? 91.475 8.132 7.440 1.00 32.94 81 LEU B N 1
ATOM 2725 C CA . LEU B 2 81 ? 92.602 7.246 7.658 1.00 33.08 81 LEU B CA 1
ATOM 2726 C C . LEU B 2 81 ? 92.463 6.094 6.652 1.00 32.97 81 LEU B C 1
ATOM 2727 O O . LEU B 2 81 ? 91.553 5.268 6.766 1.00 33.05 81 LEU B O 1
ATOM 2732 N N . GLN B 2 82 ? 93.313 6.102 5.631 1.00 32.48 82 GLN B N 1
ATOM 2733 C CA . GLN B 2 82 ? 93.353 5.053 4.617 1.00 32.65 82 GLN B CA 1
ATOM 2734 C C . GLN B 2 82 ? 94.201 3.940 5.217 1.00 33.94 82 GLN B C 1
ATOM 2735 O O . GLN B 2 82 ? 95.300 4.198 5.684 1.00 34.18 82 GLN B O 1
ATOM 2741 N N . MET B 2 83 ? 93.654 2.724 5.301 1.00 34.37 83 MET B N 1
ATOM 2742 C CA . MET B 2 83 ? 94.357 1.609 5.929 1.00 35.43 83 MET B CA 1
ATOM 2743 C C . MET B 2 83 ? 94.539 0.504 4.933 1.00 36.10 83 MET B C 1
ATOM 2744 O O . MET B 2 83 ? 93.565 -0.160 4.598 1.00 36.42 83 MET B O 1
ATOM 2749 N N . ASN B 2 84 ? 95.774 0.289 4.450 1.00 36.39 84 ASN B N 1
ATOM 2750 C CA . ASN B 2 84 ? 96.060 -0.739 3.443 1.00 36.91 84 ASN B CA 1
ATOM 2751 C C . ASN B 2 84 ? 96.830 -1.932 4.000 1.00 37.99 84 ASN B C 1
ATOM 2752 O O . ASN B 2 84 ? 97.385 -1.844 5.098 1.00 38.29 84 ASN B O 1
ATOM 2757 N N . SER B 2 85 ? 96.852 -3.060 3.242 1.00 38.25 85 SER B N 1
ATOM 2758 C CA . SER B 2 85 ? 97.583 -4.292 3.550 1.00 40.01 85 SER B CA 1
ATOM 2759 C C . SER B 2 85 ? 97.356 -4.707 5.000 1.00 40.73 85 SER B C 1
ATOM 2760 O O . SER B 2 85 ? 98.306 -4.867 5.765 1.00 41.39 85 SER B O 1
ATOM 2763 N N . LEU B 2 86 ? 96.081 -4.749 5.397 1.00 40.48 86 LEU B N 1
ATOM 2764 C CA . LEU B 2 86 ? 95.711 -5.013 6.775 1.00 41.05 86 LEU B CA 1
ATOM 2765 C C . LEU B 2 86 ? 96.064 -6.398 7.231 1.00 42.88 86 LEU B C 1
ATOM 2766 O O . LEU B 2 86 ? 95.986 -7.351 6.461 1.00 42.97 86 LEU B O 1
ATOM 2771 N N . LYS B 2 87 ? 96.469 -6.514 8.491 1.00 44.06 87 LYS B N 1
ATOM 2772 C CA . LYS B 2 87 ? 96.799 -7.825 9.050 1.00 45.94 87 LYS B CA 1
ATOM 2773 C C . LYS B 2 87 ? 96.089 -8.026 10.391 1.00 46.74 87 LYS B C 1
ATOM 2774 O O . LYS B 2 87 ? 95.573 -7.058 10.942 1.00 46.28 87 LYS B O 1
ATOM 2780 N N . PRO B 2 88 ? 95.959 -9.274 10.892 1.00 47.65 88 PRO B N 1
ATOM 2781 C CA . PRO B 2 88 ? 95.241 -9.482 12.164 1.00 48.17 88 PRO B CA 1
ATOM 2782 C C . PRO B 2 88 ? 95.720 -8.610 13.325 1.00 48.50 88 PRO B C 1
ATOM 2783 O O . PRO B 2 88 ? 94.901 -8.189 14.134 1.00 49.36 88 PRO B O 1
ATOM 2787 N N . GLU B 2 89 ? 97.017 -8.257 13.364 1.00 47.96 89 GLU B N 1
ATOM 2788 C CA . GLU B 2 89 ? 97.579 -7.365 14.390 1.00 47.73 89 GLU B CA 1
ATOM 2789 C C . GLU B 2 89 ? 96.963 -5.950 14.356 1.00 46.44 89 GLU B C 1
ATOM 2790 O O . GLU B 2 89 ? 97.078 -5.208 15.328 1.00 46.42 89 GLU B O 1
ATOM 2796 N N . ASP B 2 90 ? 96.324 -5.566 13.241 1.00 44.58 90 ASP B N 1
ATOM 2797 C CA . ASP B 2 90 ? 95.665 -4.268 13.133 1.00 43.34 90 ASP B CA 1
ATOM 2798 C C . ASP B 2 90 ? 94.275 -4.234 13.771 1.00 42.73 90 ASP B C 1
ATOM 2799 O O . ASP B 2 90 ? 93.686 -3.167 13.842 1.00 41.92 90 ASP B O 1
ATOM 2804 N N . THR B 2 91 ? 93.727 -5.388 14.189 1.00 43.08 91 THR B N 1
ATOM 2805 C CA . THR B 2 91 ? 92.428 -5.476 14.860 1.00 43.73 91 THR B CA 1
ATOM 2806 C C . THR B 2 91 ? 92.466 -4.653 16.146 1.00 43.01 91 THR B C 1
ATOM 2807 O O . THR B 2 91 ? 93.334 -4.862 16.988 1.00 43.29 91 THR B O 1
ATOM 2811 N N . ALA B 2 92 ? 91.568 -3.674 16.259 1.00 42.01 92 ALA B N 1
ATOM 2812 C CA . ALA B 2 92 ? 91.503 -2.748 17.390 1.00 41.92 92 ALA B CA 1
ATOM 2813 C C . ALA B 2 92 ? 90.250 -1.857 17.235 1.00 41.73 92 ALA B C 1
ATOM 2814 O O . ALA B 2 92 ? 89.621 -1.836 16.166 1.00 41.94 92 ALA B O 1
ATOM 2816 N N . VAL B 2 93 ? 89.897 -1.106 18.292 1.00 40.41 93 VAL B N 1
ATOM 2817 C CA . VAL B 2 93 ? 88.901 -0.068 18.183 1.00 39.79 93 VAL B CA 1
ATOM 2818 C C . VAL B 2 93 ? 89.733 1.157 17.773 1.00 39.14 93 VAL B C 1
ATOM 2819 O O . VAL B 2 93 ? 90.742 1.457 18.416 1.00 40.15 93 VAL B O 1
ATOM 2823 N N . TYR B 2 94 ? 89.349 1.833 16.692 1.00 37.30 94 TYR B N 1
ATOM 2824 C CA . TYR B 2 94 ? 90.070 3.005 16.196 1.00 36.08 94 TYR B CA 1
ATOM 2825 C C . TYR B 2 94 ? 89.307 4.250 16.603 1.00 36.13 94 TYR B C 1
ATOM 2826 O O . TYR B 2 94 ? 88.099 4.323 16.407 1.00 36.78 94 TYR B O 1
ATOM 2835 N N . TYR B 2 95 ? 90.007 5.225 17.162 1.00 35.22 95 TYR B N 1
ATOM 2836 C CA . TYR B 2 95 ? 89.403 6.445 17.647 1.00 35.70 95 TYR B CA 1
ATOM 2837 C C . TYR B 2 95 ? 89.985 7.667 16.984 1.00 34.34 95 TYR B C 1
ATOM 2838 O O . TYR B 2 95 ? 91.181 7.753 16.732 1.00 33.94 95 TYR B O 1
ATOM 2847 N N . CYS B 2 96 ? 89.146 8.653 16.817 1.00 33.53 96 CYS B N 1
ATOM 2848 C CA . CYS B 2 96 ? 89.515 9.970 16.337 1.00 33.65 96 CYS B CA 1
ATOM 2849 C C . CYS B 2 96 ? 89.550 10.846 17.602 1.00 32.91 96 CYS B C 1
ATOM 2850 O O . CYS B 2 96 ? 88.668 10.725 18.456 1.00 3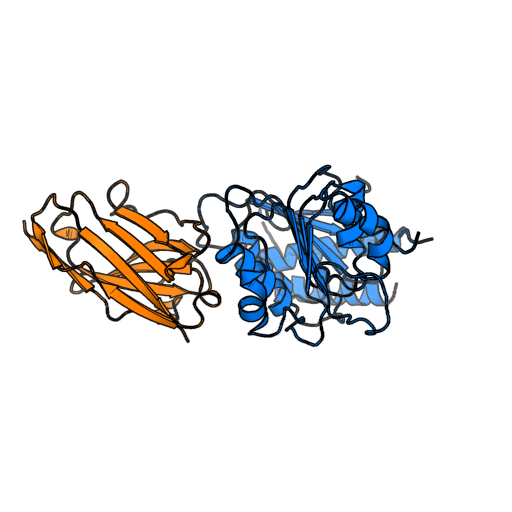3.23 96 CYS B O 1
ATOM 2853 N N . ALA B 2 97 ? 90.555 11.711 17.726 1.00 31.99 97 ALA B N 1
ATOM 2854 C CA . ALA B 2 97 ? 90.691 12.606 18.872 1.00 31.34 97 ALA B CA 1
ATOM 2855 C C . ALA B 2 97 ? 91.104 13.997 18.408 1.00 30.81 97 ALA B C 1
ATOM 2856 O O . ALA B 2 97 ? 91.835 14.129 17.425 1.00 30.30 97 ALA B O 1
ATOM 2858 N N . ALA B 2 98 ? 90.607 15.037 19.094 1.00 29.98 98 ALA B N 1
ATOM 2859 C CA . ALA B 2 98 ? 90.942 16.410 18.763 1.00 29.93 98 ALA B CA 1
ATOM 2860 C C . ALA B 2 98 ? 91.734 17.020 19.921 1.00 29.85 98 ALA B C 1
ATOM 2861 O O . ALA B 2 98 ? 91.326 16.913 21.088 1.00 29.78 98 ALA B O 1
ATOM 2863 N N . GLY B 2 99 ? 92.867 17.630 19.600 1.00 29.08 99 GLY B N 1
ATOM 2864 C CA . GLY B 2 99 ? 93.709 18.226 20.628 1.00 28.93 99 GLY B CA 1
ATOM 2865 C C . GLY B 2 99 ? 94.178 19.621 20.281 1.00 28.43 99 GLY B C 1
ATOM 2866 O O . GLY B 2 99 ? 94.181 20.007 19.106 1.00 28.03 99 GLY B O 1
ATOM 2867 N N . ALA B 2 100 ? 94.623 20.359 21.295 1.00 28.25 100 ALA B N 1
ATOM 2868 C CA 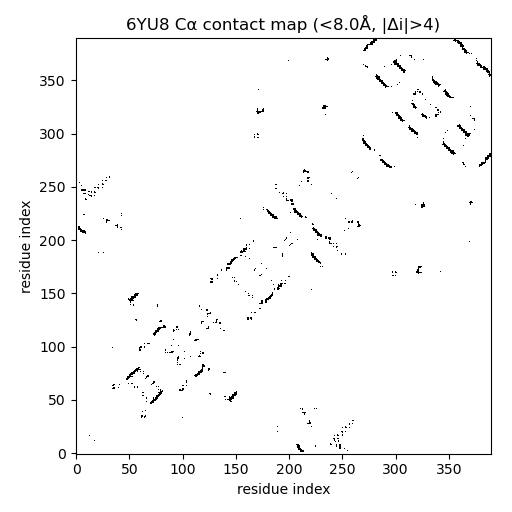. ALA B 2 100 ? 95.162 21.695 21.089 1.00 29.63 100 ALA B CA 1
ATOM 2869 C C . ALA B 2 100 ? 96.582 21.629 20.502 1.00 30.69 100 ALA B C 1
ATOM 2870 O O . ALA B 2 100 ? 96.971 22.540 19.779 1.00 31.48 100 ALA B O 1
ATOM 2872 N N . LEU B 2 101 ? 97.350 20.563 20.824 1.00 30.41 101 LEU B N 1
ATOM 2873 C CA . LEU B 2 101 ? 98.756 20.405 20.463 1.00 30.91 101 LEU B CA 1
ATOM 2874 C C . LEU B 2 101 ? 99.058 19.043 19.855 1.00 30.68 101 LEU B C 1
ATOM 2875 O O . LEU B 2 101 ? 98.414 18.049 20.204 1.00 30.55 101 LEU B O 1
ATOM 2880 N N . PRO B 2 102 ? 100.087 18.958 18.995 1.00 30.34 102 PRO B N 1
ATOM 2881 C CA . PRO B 2 102 ? 100.450 17.640 18.434 1.00 30.66 102 PRO B CA 1
ATOM 2882 C C . PRO B 2 102 ? 101.243 16.880 19.480 1.00 31.09 102 PRO B C 1
ATOM 2883 O O . PRO B 2 102 ? 102.342 17.286 19.844 1.00 31.61 102 PRO B O 1
ATOM 2887 N N . ARG B 2 103 ? 100.645 15.836 20.027 1.00 30.60 103 ARG B N 1
ATOM 2888 C CA . ARG B 2 103 ? 101.250 15.027 21.083 1.00 30.26 103 ARG B CA 1
ATOM 2889 C C . ARG B 2 103 ? 100.921 13.561 20.831 1.00 30.81 103 ARG B C 1
ATOM 2890 O O . ARG B 2 103 ? 99.884 13.263 20.234 1.00 31.42 103 ARG B O 1
ATOM 2898 N N . THR B 2 104 ? 101.775 12.637 21.288 1.00 30.76 104 THR B N 1
ATOM 2899 C CA . THR B 2 104 ? 101.506 11.214 21.072 1.00 31.62 104 THR B CA 1
ATOM 2900 C C . THR B 2 104 ? 100.711 10.573 22.217 1.00 31.64 104 THR B C 1
ATOM 2901 O O . THR B 2 104 ? 100.144 9.505 22.012 1.00 32.14 104 THR B O 1
ATOM 2905 N N . ALA B 2 105 ? 100.701 11.185 23.420 1.00 30.99 105 ALA B N 1
ATOM 2906 C CA . ALA B 2 105 ? 99.995 10.591 24.553 1.00 31.15 105 ALA B CA 1
ATOM 2907 C C . ALA B 2 105 ? 98.483 10.808 24.430 1.00 31.60 105 ALA B C 1
ATOM 2908 O O . ALA B 2 105 ? 98.043 11.930 24.161 1.00 32.05 105 ALA B O 1
ATOM 2910 N N . HIS B 2 106 ? 97.681 9.741 24.644 1.00 31.58 106 HIS B N 1
ATOM 2911 C CA . HIS B 2 106 ? 96.217 9.853 24.569 1.00 32.17 106 HIS B CA 1
ATOM 2912 C C . HIS B 2 106 ? 95.673 10.918 25.537 1.00 31.85 106 HIS B C 1
ATOM 2913 O O . HIS B 2 106 ? 94.727 11.633 25.203 1.00 31.97 106 HIS B O 1
ATOM 2920 N N . TYR B 2 107 ? 96.275 11.022 26.725 1.00 31.32 107 TYR B N 1
ATOM 2921 C CA . TYR B 2 107 ? 95.793 11.949 27.737 1.00 31.71 107 TYR B CA 1
ATOM 2922 C C . TYR B 2 107 ? 95.982 13.432 27.374 1.00 31.08 107 TYR B C 1
ATOM 2923 O O . TYR B 2 107 ? 95.479 14.290 28.092 1.00 31.58 107 TYR B O 1
ATOM 2932 N N . GLU B 2 108 ? 96.698 13.734 26.282 1.00 30.76 108 GLU B N 1
ATOM 2933 C CA . GLU B 2 108 ? 96.855 15.113 25.803 1.00 31.19 108 GLU B CA 1
ATOM 2934 C C . GLU B 2 108 ? 95.678 15.570 24.902 1.00 32.11 108 GLU B C 1
ATOM 2935 O O . GLU B 2 108 ? 95.653 16.730 24.478 1.00 32.82 108 GLU B O 1
ATOM 2941 N N . TYR B 2 109 ? 94.698 14.690 24.652 1.00 31.30 109 TYR B N 1
ATOM 2942 C CA . TYR B 2 109 ? 93.529 14.986 23.827 1.00 31.58 109 TYR B CA 1
ATOM 2943 C C . TYR B 2 109 ? 92.296 14.988 24.720 1.00 33.03 109 TYR B C 1
ATOM 2944 O O . TYR B 2 109 ? 92.052 14.016 25.443 1.00 33.40 109 TYR B O 1
ATOM 2953 N N . ASP B 2 110 ? 91.528 16.079 24.692 1.00 33.72 110 ASP B N 1
ATOM 2954 C CA . ASP B 2 110 ? 90.338 16.177 25.552 1.00 35.39 110 ASP B CA 1
ATOM 2955 C C . ASP B 2 110 ? 89.015 15.844 24.844 1.00 35.60 110 ASP B C 1
ATOM 2956 O O . ASP B 2 110 ? 87.991 15.741 25.516 1.00 36.15 110 ASP B O 1
ATOM 2961 N N . TYR B 2 111 ? 89.027 15.647 23.512 1.00 34.43 111 TYR B N 1
ATOM 2962 C CA . TYR B 2 111 ? 87.802 15.287 22.798 1.00 34.19 111 TYR B CA 1
ATOM 2963 C C . TYR B 2 111 ? 88.039 14.030 22.007 1.00 33.81 111 TYR B C 1
ATOM 2964 O O . TYR B 2 111 ? 89.050 13.924 21.307 1.00 32.88 111 TYR B O 1
ATOM 2973 N N . TRP B 2 112 ? 87.116 13.079 22.133 1.00 33.65 112 TRP B N 1
ATOM 2974 C CA . TRP B 2 112 ? 87.218 11.765 21.503 1.00 34.79 112 TRP B CA 1
ATOM 2975 C C . TRP B 2 112 ? 85.919 11.335 20.877 1.00 35.81 112 TRP B C 1
ATOM 2976 O O . TRP B 2 112 ? 84.840 11.646 21.384 1.00 36.47 112 TRP B O 1
ATOM 2987 N N . GLY B 2 113 ? 86.029 10.563 19.817 1.00 36.86 113 GLY B N 1
ATOM 2988 C CA . GLY B 2 113 ? 84.872 9.885 19.250 1.00 37.66 113 GLY B CA 1
ATOM 2989 C C . GLY B 2 113 ? 84.628 8.611 20.056 1.00 39.03 113 GLY B C 1
ATOM 2990 O O . GLY B 2 113 ? 85.467 8.205 20.877 1.00 38.51 113 GLY B O 1
ATOM 2991 N N . LEU B 2 114 ? 83.479 7.954 19.836 1.00 40.22 114 LEU B N 1
ATOM 2992 C CA . LEU B 2 114 ? 83.174 6.701 20.536 1.00 42.02 114 LEU B CA 1
ATOM 2993 C C . LEU B 2 114 ? 83.957 5.483 20.013 1.00 42.82 114 LEU B C 1
ATOM 2994 O O . LEU B 2 114 ? 83.960 4.434 20.653 1.00 43.28 114 LEU B O 1
ATOM 2999 N N . GLY B 2 115 ? 84.606 5.633 18.868 1.00 42.65 115 GLY B N 1
ATOM 3000 C CA . GLY B 2 115 ? 85.426 4.603 18.260 1.00 42.88 115 GLY B CA 1
ATOM 3001 C C . GLY B 2 115 ? 84.706 3.771 17.222 1.00 43.52 115 GLY B C 1
ATOM 3002 O O . GLY B 2 115 ? 83.476 3.727 17.193 1.00 43.91 115 GLY B O 1
ATOM 3003 N N . THR B 2 116 ? 85.472 3.138 16.338 1.00 43.32 116 THR B N 1
ATOM 3004 C CA . THR B 2 116 ? 84.907 2.227 15.345 1.00 44.09 116 THR B CA 1
ATOM 3005 C C . THR B 2 116 ? 85.722 0.951 15.391 1.00 43.66 116 THR B C 1
ATOM 3006 O O . THR B 2 116 ? 86.952 0.998 15.370 1.00 43.09 116 THR B O 1
ATOM 3010 N N . GLN B 2 117 ? 85.045 -0.193 15.481 1.00 43.67 117 GLN B N 1
ATOM 3011 C CA . GLN B 2 117 ? 85.724 -1.477 15.529 1.00 44.15 117 GLN B CA 1
ATOM 3012 C C . GLN B 2 117 ? 86.294 -1.868 14.156 1.00 44.12 117 GLN B C 1
ATOM 3013 O O . GLN B 2 117 ? 85.606 -1.764 13.136 1.00 44.53 117 GLN B O 1
ATOM 3019 N N . VAL B 2 118 ? 87.542 -2.328 14.134 1.00 43.48 118 VAL B N 1
ATOM 3020 C CA . VAL B 2 118 ? 88.157 -2.856 12.921 1.00 43.79 118 VAL B CA 1
ATOM 3021 C C . VAL B 2 118 ? 88.593 -4.278 13.257 1.00 44.68 118 VAL B C 1
ATOM 3022 O O . VAL B 2 118 ? 89.317 -4.478 14.229 1.00 44.49 118 VAL B O 1
ATOM 3026 N N . THR B 2 119 ? 88.121 -5.265 12.489 1.00 45.26 119 THR B N 1
ATOM 3027 C CA . THR B 2 119 ? 88.471 -6.666 12.721 1.00 47.05 119 THR B CA 1
ATOM 3028 C C . THR B 2 119 ? 89.077 -7.245 11.454 1.00 47.85 119 THR B C 1
ATOM 3029 O O . THR B 2 119 ? 88.399 -7.328 10.433 1.00 47.80 119 THR B O 1
ATOM 3033 N N . VAL B 2 120 ? 90.349 -7.635 11.511 1.00 48.55 120 VAL B N 1
ATOM 3034 C CA . VAL B 2 120 ? 91.017 -8.221 10.357 1.00 49.67 120 VAL B CA 1
ATOM 3035 C C . VAL B 2 120 ? 91.144 -9.707 10.582 1.00 52.77 120 VAL B C 1
ATOM 3036 O O . VAL B 2 120 ? 91.783 -10.129 11.541 1.00 52.58 120 VAL B O 1
ATOM 3040 N N . SER B 2 121 ? 90.521 -10.502 9.716 1.00 55.39 121 SER B N 1
ATOM 3041 C CA . SER B 2 121 ? 90.561 -11.953 9.849 1.00 58.65 121 SER B CA 1
ATOM 3042 C C . SER B 2 121 ? 91.842 -12.507 9.225 1.00 61.56 121 SER B C 1
ATOM 3043 O O . SER B 2 121 ? 92.382 -11.898 8.307 1.00 62.11 121 SER B O 1
ATOM 3046 N N . SER B 2 122 ? 92.320 -13.669 9.698 1.00 63.11 122 SER B N 1
ATOM 3047 C CA . SER B 2 122 ? 93.556 -14.246 9.180 1.00 64.77 122 SER B CA 1
ATOM 3048 C C . SER B 2 122 ? 93.375 -14.865 7.800 1.00 65.91 122 SER B C 1
ATOM 3049 O O . SER B 2 122 ? 92.287 -15.340 7.472 1.00 66.82 122 SER B O 1
#

Organism: Sudan ebolavirus (strain Human/Uganda/Gulu/2000) (NCBI:txid386033)

InterPro domains:
  IPR014023 Mononegavirales RNA-directed RNA polymerase catalytic domain [PF00946] (11-1090)
  IPR014023 Mononegavirales RNA-directed RNA polymerase catalytic domain [PS50526] (626-810)
  IPR017235 RNA-directed RNA polymerase L, filovirus [PIRSF037548] (2-2209)
  IPR025786 Mononegavirus L protein 2-O-ribose methyltransferase [PS51590] (1802-2000)
  IPR026890 Mononegavirales mRNA-capping domain V [PF14318] (1106-1356)
  IPR039530 RNA-directed RNA polymerase L methyltransferase domain, rhabdovirus [PF14314] (1806-2016)
  IPR039736 RNA-directed RNA polymerase L, C-terminal [TIGR04198] (1214-2203)

Radius of gyration: 23.46 Å; Cα contacts (8 Å, |Δi|>4): 864; chains: 2; bounding box: 47×76×50 Å

Sequence (390 aa):
PHRLVVPFFKIEPSPEESRSNIKGLLQHLRTMVSSMHYKLDEVLWEYNKFESAVTLAEGEGSGALLLIQKYGVKKLFLNTLATEHSIESEVISGYTTPRMLLPIMPKTHRGELEVILNNSASQITDITHRDWFSNQKNRIPNDADIITMDAETTENLDRSRLYEAVYTIICNHINPKTLKVVILKVFLSDLDGMCWINNYLAPMFGSGYLIKPITSSAKSSEWYLCLSNLLSTLRTTQHQTQANCLHVVQCALQQQVQRGSYWLHHLTDVQLVESGGGSVQAGGSLRLSCAASGRTFSRPVMAWFRQAPGKEREFVVAITWSGIRTSYADSVKGRFTISVDNAKDTVYLQMNSLKPEDTAVYYCAAGALPRTAHYEYDYWGLGTQVTVSS

Foldseek 3Di:
DLWQKFFLFPVADDLVVLVVLLVVLLVLLQVFVPLAPQQVCSVCVVAFAWAEEEEAQCALPSNVVCRCVGRVHAEYEDFHQAADDPPQDDDAPNGHDRPSCVVCSVCVVVVRHHYHYHRHPVFDRDQLPPCNCVRCVVPHALAGQEYEHEHDDDAQDQCQSSVVSVLCCVVPRHDLVRHFKYKYWDALSHLNNLVSCQFRPQQQAPTKMWTDDLQHDLSTSIIMIIGGHGDPDRDPGGSDDSRVSSRSSSVSSVVSSVDVVVPGHDDD/DKAKAKDFADEDEQQAKTKMKIQMDDPCVQQFKKWKWWADPPGDIFTAWIAGLVGRIDDGDPVQPPAWDWGHDSVRNMIMIIGGNDDQVRFTFMKMFTANDDDGDPVRTDYIHPTDTHGYDD

CATH classification: 3.40.50.150

Nearest PDB structures (foldseek):
  6yu8-assembly1_A  TM=1.004E+00  e=1.083E-59  Sudan virus - Boniface, Sudan,1976
  8yxl-assembly1_A  TM=6.904E-01  e=1.398E-08  Mumps orthorubulavirus
  8x8j-assembly1_A  TM=6.028E-01  e=1.413E-04  Acinetobacter baumannii
  7m31-assembly1_B  TM=3.152E-01  e=2.654E-01  Sus scrofa
  1gt8-assembly2_D  TM=3.056E-01  e=3.006E-01  Sus scrofa

Secondary structure (DSSP, 8-state):
--SEEEES------HHHHHHHHHHHHHHHHH--TT--HHHHHHTTT----SEEEEES-TT-HHHHHHHHTT--SEEEEE-S----TT---EETTEEPPGGGGGGHHHHHTTS-EEEEE--TTS---TTSTTHHHHHGGGS-S--SEEEE-----TT---HHHHHHHHHHHHHS--TTT--EEEEEEETT-HHHHHHHHHHTGGGEEEEEEEE-TTS-TTS-EEEEEEEEE-SB--SS-SS-HHHHHHHHHHHHHHHHHHHHH------/-EEEEEE--EEEETT--EEEEEEEEESGGGS-EEEEEEE-TTSPPEEEEEEETTSPBPPPPGGGTTTEEEEEEGGGTEEEEEE-S--GGG-EEEEEEEESS--SSGGG--EE---EEEEEE-